Protein AF-A0A7S4V4A2-F1 (afdb_monomer)

Organism: NCBI:txid311494

Radius of gyration: 30.39 Å; Cα contacts (8 Å, |Δi|>4): 585; chains: 1; bounding box: 79×51×85 Å

Mean predicted aligned error: 17.32 Å

Solvent-accessible surface area (backbone atoms only — not comparable to full-atom values): 29862 Å² total; per-residue (Å²): 117,85,65,83,86,66,65,50,53,48,79,73,55,50,73,47,44,65,58,52,43,47,53,16,46,79,67,68,36,62,69,52,34,44,49,50,53,36,24,69,49,48,49,89,77,64,51,71,66,58,55,24,49,53,52,48,47,51,53,49,52,37,50,52,40,59,72,66,68,47,80,86,41,47,62,47,33,30,52,42,53,49,50,53,46,37,37,39,39,19,64,40,53,64,54,66,46,76,42,84,44,59,92,75,24,33,32,33,42,35,28,34,32,64,61,54,66,77,87,52,83,47,71,65,49,51,54,43,39,76,69,45,19,20,25,40,36,35,38,59,28,64,37,37,62,69,34,29,56,42,34,46,42,49,46,32,50,54,49,50,70,52,55,42,91,89,32,37,31,32,38,37,30,25,48,70,49,10,42,58,44,45,46,50,53,51,52,33,32,66,68,49,30,85,53,31,50,82,49,76,58,47,61,78,28,58,45,37,51,44,68,46,60,45,80,44,82,80,75,41,59,73,70,54,42,49,47,53,52,47,50,55,56,68,73,62,54,89,69,72,55,53,70,67,55,49,52,51,50,54,50,52,52,43,62,56,60,70,32,67,75,50,44,53,56,50,51,54,45,54,74,77,23,64,80,84,34,64,68,30,52,55,53,50,54,50,57,50,42,69,64,44,20,70,53,32,44,76,76,73,32,49,60,44,76,68,18,51,54,49,51,52,62,32,43,52,86,43,64,83,38,69,71,50,41,54,49,51,52,52,46,32,56,75,69,57,57,73,77,52,60,71,76,60,50,59,56,51,54,60,51,48,57,58,53,55,67,58,57,70,75,74,72,87,80,89,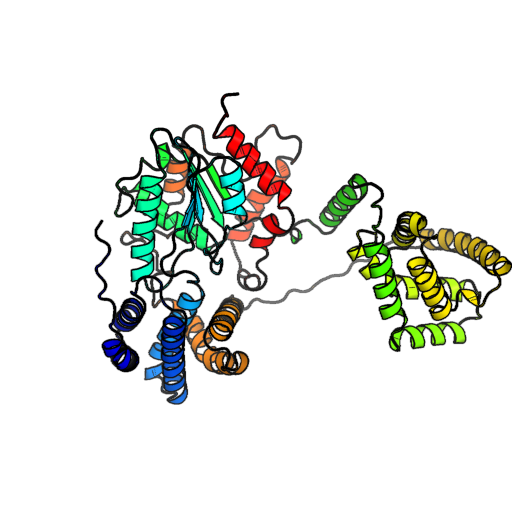88,88,83,90,87,86,89,83,90,89,81,78,58,64,67,23,57,55,50,39,50,50,55,38,44,41,53,42,36,58,71,53,39,67,87,56,60,53,71,62,52,49,60,68,43,44,62,41,54,50,48,21,59,73,70,50,54,68,66,80,59,62,81,82,63,33,38,46,106,84,70,41,50,70,78,50,55,67,65,59,51,51,53,50,53,72,64,19,77,76,67,49,62,62,74,65,93,79,63,101,80,52,90,87,61,61,70,68,60,57,56,47,48,55,50,49,55,57,58,53,72,73,59,83,67,74,82,32,81,47,66,83,68,47,42,42,62,39,43,59,74,77,40,37,67,58,52,52,47,54,51,48,52,50,47,47,70,71,49,70,74,82,128

pLDDT: mean 72.28, std 22.96, range [26.34, 97.94]

Sequence (529 aa):
GECPAIPSMSAEDFSGFGGRLREALDSQRYGDLEQAVAEALWVKNVPQERLRDVVRELVGLLREVVAKGRDEDFLSGCALAHALFRFSLSPSLDRVVTRPSRTGAHVALILEAAAAHAEEPTPRSKFYAARGLTTVTTCRCIFPDAFRKYQEVQLAGELQEAFVEGARLVVHICGRHGHAMWCHVAGLWERRQKPFQRLPPLRACLAAVVWECGPPEEALPPREAAALQEERRAAAGPRELTLDEALRMQRELYAQFSRDEFMDRLEDLEETHKMGSAKFIAARNKLFLEVQAPILVRYGFEGSHRGVVQMLGAAARWNGHADYKRNVERLNCLLGINAEGSSEHDRRVGDARKDLVSAQKQQAQPSAENGDAIQYEGDTAGMASCMDACLRSLLARHMPEASPGKMLLELKAYVLGASVRGAFWLGDDYALRTDSGRPLWGDPADWAAADAAVQPRVPRLFLHSGEDEVVPRRAVEAHARLAEEQQSSSGDVLRQEVQAQHLRLWQASRLVCEQAVAALLKRAFPLKE

Structure (mmCIF, N/CA/C/O backbone):
data_AF-A0A7S4V4A2-F1
#
_entry.id   AF-A0A7S4V4A2-F1
#
loop_
_atom_site.group_PDB
_atom_site.id
_atom_site.type_symbol
_atom_site.label_atom_id
_atom_site.label_alt_id
_atom_site.label_comp_id
_atom_site.label_asym_id
_atom_site.label_entity_id
_atom_site.label_seq_id
_atom_site.pdbx_PDB_ins_code
_atom_site.Cartn_x
_atom_site.Cartn_y
_atom_site.Cartn_z
_atom_site.occupancy
_atom_site.B_iso_or_equiv
_atom_site.auth_seq_id
_atom_site.auth_comp_id
_atom_site.auth_asym_id
_atom_site.auth_atom_id
_atom_site.pdbx_PDB_model_num
ATOM 1 N N . GLY A 1 1 ? -24.758 -1.571 -15.010 1.00 52.16 1 GLY A N 1
ATOM 2 C CA . GLY A 1 1 ? -24.430 -1.273 -16.417 1.00 52.16 1 GLY A CA 1
ATOM 3 C C . GLY A 1 1 ? -23.722 -2.485 -16.951 1.00 52.16 1 GLY A C 1
ATOM 4 O O . GLY A 1 1 ? -23.093 -3.160 -16.148 1.00 52.16 1 GLY A O 1
ATOM 5 N N . GLU A 1 2 ? -23.868 -2.803 -18.230 1.00 65.38 2 GLU A N 1
ATOM 6 C CA . GLU A 1 2 ? -23.073 -3.887 -18.808 1.00 65.38 2 GLU A CA 1
ATOM 7 C C . GLU A 1 2 ? -21.601 -3.481 -18.717 1.00 65.38 2 GLU A C 1
ATOM 9 O O . GLU A 1 2 ? -21.232 -2.373 -19.113 1.00 65.38 2 GLU A O 1
ATOM 14 N N . CYS A 1 3 ? -20.794 -4.329 -18.080 1.00 70.12 3 CYS A N 1
ATOM 15 C CA . CYS A 1 3 ? -19.348 -4.193 -18.137 1.00 70.12 3 CYS A CA 1
ATOM 16 C C . CYS A 1 3 ? -18.948 -4.214 -19.618 1.00 70.12 3 CYS A C 1
ATOM 18 O O . CYS A 1 3 ? -19.529 -5.018 -20.353 1.00 70.12 3 CYS A O 1
ATOM 20 N N . PRO A 1 4 ? -18.001 -3.372 -20.078 1.00 72.31 4 PRO A N 1
ATOM 21 C CA . PRO A 1 4 ? -17.452 -3.537 -21.417 1.00 72.31 4 PRO A CA 1
ATOM 22 C C . PRO A 1 4 ? -17.066 -5.007 -21.605 1.00 72.31 4 PRO A C 1
ATOM 24 O O . PRO A 1 4 ? -16.320 -5.570 -20.800 1.00 72.31 4 PRO A O 1
ATOM 27 N N . ALA A 1 5 ? -17.669 -5.645 -22.607 1.00 79.94 5 ALA A N 1
ATOM 28 C CA . ALA A 1 5 ? -17.404 -7.033 -22.933 1.00 79.94 5 ALA A CA 1
ATOM 29 C C . ALA A 1 5 ? -16.028 -7.087 -23.591 1.00 79.94 5 ALA A C 1
ATOM 31 O O . ALA A 1 5 ? -15.895 -6.879 -24.794 1.00 79.94 5 ALA A O 1
ATOM 32 N N . ILE A 1 6 ? -14.996 -7.293 -22.782 1.00 83.88 6 ILE A N 1
ATOM 33 C CA . ILE A 1 6 ? -13.650 -7.505 -23.295 1.00 83.88 6 ILE A CA 1
ATOM 34 C C . ILE A 1 6 ? -13.536 -8.992 -23.615 1.00 83.88 6 ILE A C 1
ATOM 36 O O . ILE A 1 6 ? -13.817 -9.826 -22.748 1.00 83.88 6 ILE A O 1
ATOM 40 N N . PRO A 1 7 ? -13.207 -9.359 -24.862 1.00 87.62 7 PRO A N 1
ATOM 41 C CA . PRO A 1 7 ? -13.003 -10.752 -25.199 1.00 87.62 7 PRO A CA 1
ATOM 42 C C . PRO A 1 7 ? -11.781 -11.263 -24.431 1.00 87.62 7 PRO A C 1
ATOM 44 O O . PRO A 1 7 ? -10.686 -10.713 -24.525 1.00 87.62 7 PRO A O 1
ATOM 47 N N . SER A 1 8 ? -11.974 -12.321 -23.647 1.00 87.69 8 SER A N 1
ATOM 48 C CA . SER A 1 8 ? -10.863 -13.060 -23.051 1.00 87.69 8 SER A CA 1
ATOM 49 C C . SER A 1 8 ? -10.018 -13.665 -24.167 1.00 87.69 8 SER A C 1
ATOM 51 O O . SER A 1 8 ? -10.551 -14.449 -24.952 1.00 87.69 8 SER A O 1
ATOM 53 N N . MET A 1 9 ? -8.707 -13.409 -24.197 1.00 90.94 9 MET A N 1
ATOM 54 C CA . MET A 1 9 ? -7.825 -14.153 -25.104 1.00 90.94 9 MET A CA 1
ATOM 55 C C . MET A 1 9 ? -7.798 -15.631 -24.704 1.00 90.94 9 MET A C 1
ATOM 57 O O . MET A 1 9 ? -7.562 -15.959 -23.528 1.00 90.94 9 MET A O 1
ATOM 61 N N . SER A 1 10 ? -8.028 -16.518 -25.674 1.00 90.69 10 SER A N 1
ATOM 62 C CA . SER A 1 10 ? -7.828 -17.955 -25.489 1.00 90.69 10 SER A CA 1
ATOM 63 C C . SER A 1 10 ? -6.338 -18.272 -25.288 1.00 90.69 10 SER A C 1
ATOM 65 O O . SER A 1 10 ? -5.473 -17.416 -25.479 1.00 90.69 10 SER A O 1
ATOM 67 N N . ALA A 1 11 ? -6.015 -19.500 -24.872 1.00 86.25 11 ALA A N 1
ATOM 68 C CA . ALA A 1 11 ? -4.617 -19.931 -24.778 1.00 86.25 11 ALA A CA 1
ATOM 69 C C . ALA A 1 11 ? -3.918 -19.909 -26.153 1.00 86.25 11 ALA A C 1
ATOM 71 O O . ALA A 1 11 ? -2.744 -19.556 -26.235 1.00 86.25 11 ALA A O 1
ATOM 72 N N . GLU A 1 12 ? -4.653 -20.228 -27.224 1.00 88.31 12 GLU A N 1
ATOM 73 C CA . GLU A 1 12 ? -4.162 -20.153 -28.604 1.00 88.31 12 GLU A CA 1
ATOM 74 C C . GLU A 1 12 ? -3.909 -18.699 -29.020 1.00 88.31 12 GLU A C 1
ATOM 76 O O . GLU A 1 12 ? -2.820 -18.389 -29.503 1.00 88.31 12 GLU A O 1
ATOM 81 N N . ASP A 1 13 ? -4.841 -17.783 -28.734 1.00 89.38 13 ASP A N 1
ATOM 82 C CA . ASP A 1 13 ? -4.674 -16.356 -29.052 1.00 89.38 13 ASP A CA 1
ATOM 83 C C . ASP A 1 13 ? -3.512 -15.727 -28.276 1.00 89.38 13 ASP A C 1
ATOM 85 O O . ASP A 1 13 ? -2.825 -14.839 -28.786 1.00 89.38 13 ASP A O 1
ATOM 89 N N . PHE A 1 14 ? -3.262 -16.187 -27.043 1.00 90.56 14 PHE A N 1
ATOM 90 C CA . PHE A 1 14 ? -2.156 -15.696 -26.219 1.00 90.56 14 PHE A CA 1
ATOM 91 C C . PHE A 1 14 ? -0.787 -15.950 -26.867 1.00 90.56 14 PHE A C 1
ATOM 93 O O . PHE A 1 14 ? 0.124 -15.148 -26.681 1.00 90.56 14 PHE A O 1
ATOM 100 N N . SER A 1 15 ? -0.643 -16.977 -27.714 1.00 89.56 15 SER A N 1
ATOM 101 C CA . SER A 1 15 ? 0.589 -17.185 -28.494 1.00 89.56 15 SER A CA 1
ATOM 102 C C . SER A 1 15 ? 0.901 -16.020 -29.450 1.00 89.56 15 SER A C 1
ATOM 104 O O . SER A 1 15 ? 2.067 -15.741 -29.725 1.00 89.56 15 SER A O 1
ATOM 106 N N . GLY A 1 16 ? -0.125 -15.290 -29.903 1.00 93.50 16 GLY A N 1
ATOM 107 C CA . GLY A 1 16 ? -0.002 -14.087 -30.731 1.00 93.50 16 GLY A CA 1
ATOM 108 C C . GLY A 1 16 ? 0.135 -12.784 -29.935 1.00 93.50 16 GLY A C 1
ATOM 109 O O . GLY A 1 16 ? 0.273 -11.718 -30.540 1.00 93.50 16 GLY A O 1
ATOM 110 N N . PHE A 1 17 ? 0.109 -12.832 -28.597 1.00 95.50 17 PHE A N 1
ATOM 111 C CA . PHE A 1 17 ? 0.123 -11.643 -27.735 1.00 95.50 17 PHE A CA 1
ATOM 112 C C . PHE A 1 17 ? 1.344 -10.748 -27.991 1.00 95.50 17 PHE A C 1
ATOM 114 O O . PHE A 1 17 ? 1.186 -9.555 -28.255 1.00 95.50 17 PHE A O 1
ATOM 121 N N . GLY A 1 18 ? 2.550 -11.324 -28.010 1.00 95.19 18 GLY A N 1
ATOM 122 C CA . GLY A 1 18 ? 3.780 -10.575 -28.286 1.00 95.19 18 GLY A CA 1
ATOM 123 C C . GLY A 1 18 ? 3.793 -9.922 -29.676 1.00 95.19 18 GLY A C 1
ATOM 124 O O . GLY A 1 18 ? 4.317 -8.821 -29.834 1.00 95.19 18 GLY A O 1
ATOM 125 N N . GLY A 1 19 ? 3.166 -10.553 -30.678 1.00 96.44 19 GLY A N 1
ATOM 126 C CA . GLY A 1 19 ? 3.005 -9.984 -32.021 1.00 96.44 19 GLY A CA 1
ATOM 127 C C . GLY A 1 19 ? 2.101 -8.750 -32.030 1.00 96.44 19 GLY A C 1
ATOM 128 O O . GLY A 1 19 ? 2.465 -7.730 -32.610 1.00 96.44 19 GLY A O 1
ATOM 129 N N . ARG A 1 20 ? 0.973 -8.803 -31.311 1.00 96.12 20 ARG A N 1
ATOM 130 C CA . ARG A 1 20 ? 0.049 -7.663 -31.174 1.00 96.12 20 ARG A CA 1
ATOM 131 C C . ARG A 1 20 ? 0.677 -6.486 -30.439 1.00 96.12 20 ARG A C 1
ATOM 133 O O . ARG A 1 20 ? 0.488 -5.342 -30.843 1.00 96.12 20 ARG A O 1
ATOM 140 N N . LEU A 1 21 ? 1.446 -6.757 -29.383 1.00 95.56 21 LEU A N 1
ATOM 141 C CA . LEU A 1 21 ? 2.183 -5.710 -28.679 1.00 95.56 21 LEU A CA 1
ATOM 142 C C . LEU A 1 21 ? 3.208 -5.029 -29.600 1.00 95.56 21 LEU A C 1
ATOM 144 O O . LEU A 1 21 ? 3.284 -3.804 -29.601 1.00 95.56 21 LEU A O 1
ATOM 148 N N . ARG A 1 22 ? 3.959 -5.792 -30.413 1.00 95.94 22 ARG A N 1
ATOM 149 C CA . ARG A 1 22 ? 4.885 -5.222 -31.414 1.00 95.94 22 ARG A CA 1
ATOM 150 C C . ARG A 1 22 ? 4.153 -4.367 -32.432 1.00 95.94 22 ARG A C 1
ATOM 152 O O . ARG A 1 22 ? 4.556 -3.235 -32.643 1.00 95.94 22 ARG A O 1
ATOM 159 N N . GLU A 1 23 ? 3.059 -4.868 -33.001 1.00 96.00 23 GLU A N 1
ATOM 160 C CA . GLU A 1 23 ? 2.269 -4.117 -33.980 1.00 96.00 23 GLU A CA 1
ATOM 161 C C . GLU A 1 23 ? 1.771 -2.782 -33.403 1.00 96.00 23 GLU A C 1
ATOM 163 O O . GLU A 1 23 ? 1.861 -1.745 -34.067 1.00 96.00 23 GLU A O 1
ATOM 168 N N . ALA A 1 24 ? 1.292 -2.791 -32.153 1.00 93.62 24 ALA A N 1
ATOM 169 C CA . ALA A 1 24 ? 0.860 -1.585 -31.453 1.00 93.62 24 ALA A CA 1
ATOM 170 C C . ALA A 1 24 ? 2.014 -0.586 -31.254 1.00 93.62 24 ALA A C 1
ATOM 172 O O . ALA A 1 24 ? 1.819 0.613 -31.451 1.00 93.62 24 ALA A O 1
ATOM 173 N N . LEU A 1 25 ? 3.214 -1.063 -30.908 1.00 92.31 25 LEU A N 1
ATOM 174 C CA . LEU A 1 25 ? 4.405 -0.224 -30.730 1.00 92.31 25 LEU A CA 1
ATOM 175 C C . LEU A 1 25 ? 4.937 0.324 -32.058 1.00 92.31 25 LEU A C 1
ATOM 177 O O . LEU A 1 25 ? 5.199 1.520 -32.153 1.00 92.31 25 LEU A O 1
ATOM 181 N N . ASP A 1 26 ? 5.050 -0.522 -33.082 1.00 92.25 26 ASP A N 1
ATOM 182 C CA . ASP A 1 26 ? 5.532 -0.149 -34.416 1.00 92.25 26 ASP A CA 1
ATOM 183 C C . ASP A 1 26 ? 4.584 0.865 -35.079 1.00 92.25 26 ASP A C 1
ATOM 185 O O . ASP A 1 26 ? 5.023 1.781 -35.772 1.00 92.25 26 ASP A O 1
ATOM 189 N N . SER A 1 27 ? 3.278 0.747 -34.811 1.00 92.75 27 SER A N 1
ATOM 190 C CA . SER A 1 27 ? 2.255 1.694 -35.277 1.00 92.75 27 SER A CA 1
ATOM 191 C C . SER A 1 27 ? 2.052 2.898 -34.345 1.00 92.75 27 SER A C 1
ATOM 193 O O . SER A 1 27 ? 1.197 3.735 -34.632 1.00 92.75 27 SER A O 1
ATOM 195 N N . GLN A 1 28 ? 2.751 2.963 -33.204 1.00 90.12 28 GLN A N 1
ATOM 196 C CA . GLN A 1 28 ? 2.553 3.958 -32.135 1.00 90.12 28 GLN A CA 1
ATOM 197 C C . GLN A 1 28 ? 1.093 4.088 -31.642 1.00 90.12 28 GLN A C 1
ATOM 199 O O . GLN A 1 28 ? 0.652 5.148 -31.191 1.00 90.12 28 GLN A O 1
ATOM 204 N N . ARG A 1 29 ? 0.322 2.996 -31.697 1.00 90.88 29 ARG A N 1
ATOM 205 C CA . ARG A 1 29 ? -1.065 2.909 -31.216 1.00 90.88 29 ARG A CA 1
ATOM 206 C C . ARG A 1 29 ? -1.090 2.392 -29.777 1.00 90.88 29 ARG A C 1
ATOM 208 O O . ARG A 1 29 ? -1.467 1.256 -29.517 1.00 90.88 29 ARG A O 1
ATOM 215 N N . TYR A 1 30 ? -0.691 3.221 -28.813 1.00 89.56 30 TYR A N 1
ATOM 216 C CA . TYR A 1 30 ? -0.556 2.787 -27.409 1.00 89.56 30 TYR A CA 1
ATOM 217 C C . TYR A 1 30 ? -1.876 2.345 -26.749 1.00 89.56 30 TYR A C 1
ATOM 219 O O . TYR A 1 30 ? -1.851 1.529 -25.831 1.00 89.56 30 TYR A O 1
ATOM 227 N N . GLY A 1 31 ? -3.026 2.812 -27.248 1.00 87.38 31 GLY A N 1
ATOM 228 C CA . GLY A 1 31 ? -4.333 2.283 -26.839 1.00 87.38 31 GLY A CA 1
ATOM 229 C C . GLY A 1 31 ? -4.510 0.801 -27.192 1.00 87.38 31 GLY A C 1
ATOM 230 O O . GLY A 1 31 ? -5.073 0.048 -26.402 1.00 87.38 31 GLY A O 1
ATOM 231 N N . ASP A 1 32 ? -3.948 0.352 -28.319 1.00 92.00 32 ASP A N 1
ATOM 232 C CA . ASP A 1 32 ? -3.993 -1.055 -28.736 1.00 92.00 32 ASP A CA 1
ATOM 233 C C . ASP A 1 32 ? -3.062 -1.924 -27.878 1.00 92.00 32 ASP A C 1
ATOM 235 O O . ASP A 1 32 ? -3.372 -3.087 -27.622 1.00 92.00 32 ASP A O 1
ATOM 239 N N . LEU A 1 33 ? -1.957 -1.356 -27.375 1.00 92.81 33 LEU A N 1
ATOM 240 C CA . LEU A 1 33 ? -1.091 -2.011 -26.389 1.00 92.81 33 LEU A CA 1
ATOM 241 C C . LEU A 1 33 ? -1.857 -2.269 -25.089 1.00 92.81 33 LEU A C 1
ATOM 243 O O . LEU A 1 33 ? -1.848 -3.388 -24.578 1.00 92.81 33 LEU A O 1
ATOM 247 N N . GLU A 1 34 ? -2.539 -1.252 -24.562 1.00 92.00 34 GLU A N 1
ATOM 248 C CA . GLU A 1 34 ? -3.347 -1.385 -23.348 1.00 92.00 34 GLU A CA 1
ATOM 249 C C . GLU A 1 34 ? -4.497 -2.377 -23.534 1.00 92.00 34 GLU A C 1
ATOM 251 O O . GLU A 1 34 ? -4.707 -3.241 -22.680 1.00 92.00 34 GLU A O 1
ATOM 256 N N . GLN A 1 35 ? -5.196 -2.301 -24.668 1.00 91.75 35 GLN A N 1
ATOM 257 C CA . GLN A 1 35 ? -6.269 -3.226 -25.018 1.00 91.75 35 GLN A CA 1
ATOM 258 C C . GLN A 1 35 ? -5.758 -4.668 -25.119 1.00 91.75 35 GLN A C 1
ATOM 260 O O . GLN A 1 35 ? -6.376 -5.572 -24.559 1.00 91.75 35 GLN A O 1
ATOM 265 N N . ALA A 1 36 ? -4.609 -4.896 -25.764 1.00 93.75 36 ALA A N 1
ATOM 266 C CA . ALA A 1 36 ? -4.000 -6.220 -25.840 1.00 93.75 36 ALA A CA 1
ATOM 267 C C . ALA A 1 36 ? -3.653 -6.758 -24.445 1.00 93.75 36 ALA A C 1
ATOM 269 O O . ALA A 1 36 ? -3.929 -7.921 -24.161 1.00 93.75 36 ALA A O 1
ATOM 270 N N . VAL A 1 37 ? -3.099 -5.926 -23.552 1.00 93.56 37 VAL A N 1
ATOM 271 C CA . VAL A 1 37 ? -2.834 -6.327 -22.159 1.00 93.56 37 VAL A CA 1
ATOM 272 C C . VAL A 1 37 ? -4.138 -6.627 -21.414 1.00 93.56 37 VAL A C 1
ATOM 274 O O . VAL A 1 37 ? -4.208 -7.613 -20.683 1.00 93.56 37 VAL A O 1
ATOM 277 N N . ALA A 1 38 ? -5.186 -5.823 -21.608 1.00 92.75 38 ALA A N 1
ATOM 278 C CA . ALA A 1 38 ? -6.492 -6.061 -21.001 1.00 92.75 38 ALA A CA 1
ATOM 279 C C . ALA A 1 38 ? -7.070 -7.412 -21.431 1.00 92.75 38 ALA A C 1
ATOM 281 O O . ALA A 1 38 ? -7.367 -8.233 -20.572 1.00 92.75 38 ALA A O 1
ATOM 282 N N . GLU A 1 39 ? -7.158 -7.684 -22.732 1.00 92.94 39 GLU A N 1
ATOM 283 C CA . GLU A 1 39 ? -7.665 -8.952 -23.279 1.00 92.94 39 GLU A CA 1
ATOM 284 C C . GLU A 1 39 ? -6.802 -10.152 -22.863 1.00 92.94 39 GLU A C 1
ATOM 286 O O . GLU A 1 39 ? -7.315 -11.233 -22.547 1.00 92.94 39 GLU A O 1
ATOM 291 N N . ALA A 1 40 ? -5.482 -9.952 -22.793 1.00 92.50 40 ALA A N 1
ATOM 292 C CA . ALA A 1 40 ? -4.541 -10.941 -22.295 1.00 92.50 40 ALA A CA 1
ATOM 293 C C . ALA A 1 40 ? -4.769 -11.257 -20.817 1.00 92.50 40 ALA A C 1
ATOM 295 O O . ALA A 1 40 ? -4.491 -12.374 -20.404 1.00 92.50 40 ALA A O 1
ATOM 296 N N . LEU A 1 41 ? -5.305 -10.339 -20.021 1.00 90.94 41 LEU A N 1
ATOM 297 C CA . LEU A 1 41 ? -5.561 -10.558 -18.600 1.00 90.94 41 LEU A CA 1
ATOM 298 C C . LEU A 1 41 ? -7.027 -10.854 -18.291 1.00 90.94 41 LEU A C 1
ATOM 300 O O . LEU A 1 41 ? -7.309 -11.286 -17.179 1.00 90.94 41 LEU A O 1
ATOM 304 N N . TRP A 1 42 ? -7.946 -10.659 -19.241 1.00 89.69 42 TRP A N 1
ATOM 305 C CA . TRP A 1 42 ? -9.397 -10.737 -19.046 1.00 89.69 42 TRP A CA 1
ATOM 306 C C . TRP A 1 42 ? -9.929 -12.168 -18.900 1.00 89.69 42 TRP A C 1
ATOM 308 O O . TRP A 1 42 ? -10.799 -12.622 -19.636 1.00 89.69 42 TRP A O 1
ATOM 318 N N . VAL A 1 43 ? -9.408 -12.897 -17.922 1.00 83.38 43 VAL A N 1
ATOM 319 C CA . VAL A 1 43 ? -9.866 -14.224 -17.520 1.00 83.38 43 VAL A CA 1
ATOM 320 C C . VAL A 1 43 ? -10.341 -14.172 -16.074 1.00 83.38 43 VAL A C 1
ATOM 322 O O . VAL A 1 43 ? -9.784 -13.459 -15.240 1.00 83.38 43 VAL A O 1
ATOM 325 N N . LYS A 1 44 ? -11.366 -14.963 -15.749 1.00 75.75 44 LYS A N 1
ATOM 326 C CA . LYS A 1 44 ? -11.824 -15.109 -14.365 1.00 75.75 44 LYS A CA 1
ATOM 327 C C . LYS A 1 44 ? -10.682 -15.681 -13.518 1.00 75.75 44 LYS A C 1
ATOM 329 O O . LYS A 1 44 ? -10.220 -16.779 -13.812 1.00 75.75 44 LYS A O 1
ATOM 334 N N . ASN A 1 45 ? -10.287 -14.969 -12.460 1.00 76.75 45 ASN A N 1
ATOM 335 C CA . ASN A 1 45 ? -9.138 -15.303 -11.610 1.00 76.75 45 ASN A CA 1
ATOM 336 C C . ASN A 1 45 ? -7.838 -15.433 -12.417 1.00 76.75 45 ASN A C 1
ATOM 338 O O . ASN A 1 45 ? -7.374 -16.546 -12.665 1.00 76.75 45 ASN A O 1
ATOM 342 N N . VAL A 1 46 ? -7.253 -14.301 -12.818 1.00 82.12 46 VAL A N 1
ATOM 343 C CA . VAL A 1 46 ? -6.013 -14.264 -13.609 1.00 82.12 46 VAL A CA 1
ATOM 344 C C . VAL A 1 46 ? -4.934 -15.169 -13.000 1.00 82.12 46 VAL A C 1
ATOM 346 O O . VAL A 1 46 ? -4.444 -14.874 -11.906 1.00 82.12 46 VAL A O 1
ATOM 349 N N . PRO A 1 47 ? -4.546 -16.269 -13.680 1.00 86.25 47 PRO A N 1
ATOM 350 C CA . PRO A 1 47 ? -3.510 -17.152 -13.171 1.00 86.25 47 PRO A CA 1
ATOM 351 C C . PRO A 1 47 ? -2.196 -16.391 -13.001 1.00 86.25 47 PRO A C 1
ATOM 353 O O . PRO A 1 47 ? -1.819 -15.585 -13.855 1.00 86.25 47 PRO A O 1
ATOM 356 N N . GLN A 1 48 ? -1.459 -16.682 -11.928 1.00 85.06 48 GLN A N 1
ATOM 357 C CA . GLN A 1 48 ? -0.155 -16.055 -11.674 1.00 85.06 48 GLN A CA 1
ATOM 358 C C . GLN A 1 48 ? 0.845 -16.295 -12.814 1.00 85.06 48 GLN A C 1
ATOM 360 O O . GLN A 1 48 ? 1.665 -15.427 -13.102 1.00 85.06 48 GLN A O 1
ATOM 365 N N . GLU A 1 49 ? 0.751 -17.441 -13.490 1.00 89.19 49 GLU A N 1
ATOM 366 C CA . GLU A 1 49 ? 1.547 -17.759 -14.681 1.00 89.19 49 GLU A CA 1
ATOM 367 C C . GLU A 1 49 ? 1.240 -16.802 -15.833 1.00 89.19 49 GLU A C 1
ATOM 369 O O . GLU A 1 49 ? 2.151 -16.231 -16.417 1.00 89.19 49 GLU A O 1
ATOM 374 N N . ARG A 1 50 ? -0.041 -16.510 -16.068 1.00 90.19 50 ARG A N 1
ATOM 375 C CA . ARG A 1 50 ? -0.470 -15.590 -17.123 1.00 90.19 50 ARG A CA 1
ATOM 376 C C . ARG A 1 50 ? -0.044 -14.148 -16.842 1.00 90.19 50 ARG A C 1
ATOM 378 O O . ARG A 1 50 ? 0.412 -13.460 -17.749 1.00 90.19 50 ARG A O 1
ATOM 385 N N . LEU A 1 51 ? -0.115 -13.707 -15.581 1.00 89.38 51 LEU A N 1
ATOM 386 C CA . LEU A 1 51 ? 0.465 -12.425 -15.150 1.00 89.38 51 LEU A CA 1
ATOM 387 C C . LEU A 1 51 ? 1.974 -12.380 -15.414 1.00 89.38 51 LEU A C 1
ATOM 389 O O . LEU A 1 51 ? 2.482 -11.399 -15.953 1.00 89.38 51 LEU A O 1
ATOM 393 N N . ARG A 1 52 ? 2.687 -13.451 -15.046 1.00 89.44 52 ARG A N 1
ATOM 394 C CA . ARG A 1 52 ? 4.126 -13.592 -15.285 1.00 89.44 52 ARG A CA 1
ATOM 395 C C . ARG A 1 52 ? 4.459 -13.517 -16.770 1.00 89.44 52 ARG A C 1
ATOM 397 O O . ARG A 1 52 ? 5.413 -12.830 -17.120 1.00 89.44 52 ARG A O 1
ATOM 404 N N . ASP A 1 53 ? 3.688 -14.176 -17.622 1.00 92.88 53 ASP A N 1
ATOM 405 C CA . ASP A 1 53 ? 3.924 -14.183 -19.062 1.00 92.88 53 ASP A CA 1
ATOM 406 C C . ASP A 1 53 ? 3.683 -12.799 -19.675 1.00 92.88 53 ASP A C 1
ATOM 408 O O . ASP A 1 53 ? 4.525 -12.319 -20.429 1.00 92.88 53 ASP A O 1
ATOM 412 N N . VAL A 1 54 ? 2.620 -12.094 -19.270 1.00 93.19 54 VAL A N 1
ATOM 413 C CA . VAL A 1 54 ? 2.382 -10.702 -19.697 1.00 93.19 54 VAL A CA 1
ATOM 414 C C . VAL A 1 54 ? 3.536 -9.785 -19.285 1.00 93.19 54 VAL A C 1
ATOM 416 O O . VAL A 1 54 ? 4.041 -9.021 -20.108 1.00 93.19 54 VAL A O 1
ATOM 419 N N . VAL A 1 55 ? 3.995 -9.876 -18.031 1.00 91.56 55 VAL A N 1
ATOM 420 C CA . VAL A 1 55 ? 5.140 -9.086 -17.548 1.00 91.56 55 VAL A CA 1
ATOM 421 C C . VAL A 1 55 ? 6.410 -9.439 -18.324 1.00 91.56 55 VAL A C 1
ATOM 423 O O . VAL A 1 55 ? 7.145 -8.535 -18.721 1.00 91.56 55 VAL A O 1
ATOM 426 N N . ARG A 1 56 ? 6.656 -10.730 -18.584 1.00 92.75 56 ARG A N 1
ATOM 427 C CA . ARG A 1 56 ? 7.820 -11.198 -19.347 1.00 92.75 56 ARG A CA 1
ATOM 428 C C . ARG A 1 56 ? 7.827 -10.633 -20.764 1.00 92.75 56 ARG A C 1
ATOM 430 O O . ARG A 1 56 ? 8.874 -10.159 -21.197 1.00 92.75 56 ARG A O 1
ATOM 437 N N . GLU A 1 57 ? 6.690 -10.646 -21.453 1.00 95.62 57 GLU A N 1
ATOM 438 C CA . GLU A 1 57 ? 6.566 -10.100 -22.809 1.00 95.62 57 GLU A CA 1
ATOM 439 C C . GLU A 1 57 ? 6.784 -8.582 -22.835 1.00 95.62 57 GLU A C 1
ATOM 441 O O . GLU A 1 57 ? 7.597 -8.093 -23.619 1.00 95.62 57 GLU A O 1
ATOM 446 N N . LEU A 1 58 ? 6.154 -7.828 -21.925 1.00 92.75 58 LEU A N 1
ATOM 447 C CA . LEU A 1 58 ? 6.355 -6.375 -21.822 1.00 92.75 58 LEU A CA 1
ATOM 448 C C . LEU A 1 58 ? 7.827 -6.016 -21.550 1.00 92.75 58 LEU A C 1
ATOM 450 O O . LEU A 1 58 ? 8.379 -5.109 -22.175 1.00 92.75 58 LEU A O 1
ATOM 454 N N . VAL A 1 59 ? 8.484 -6.750 -20.649 1.00 90.00 59 VAL A N 1
ATOM 455 C CA . VAL A 1 59 ? 9.916 -6.590 -20.347 1.00 90.00 59 VAL A CA 1
ATOM 456 C C . VAL A 1 59 ? 10.793 -6.987 -21.538 1.00 90.00 59 VAL A C 1
ATOM 458 O O . VAL A 1 59 ? 11.791 -6.319 -21.813 1.00 90.00 59 VAL A O 1
ATOM 461 N N . GLY A 1 60 ? 10.443 -8.065 -22.242 1.00 92.44 60 GLY A N 1
ATOM 462 C CA . GLY A 1 60 ? 11.141 -8.531 -23.439 1.00 92.44 60 GLY A CA 1
ATOM 463 C C . GLY A 1 60 ? 11.140 -7.471 -24.536 1.00 92.44 60 GLY A C 1
ATOM 464 O O . GLY A 1 60 ? 12.204 -7.084 -25.016 1.00 92.44 60 GLY A O 1
ATOM 465 N N . LEU A 1 61 ? 9.969 -6.917 -24.847 1.00 93.38 61 LEU A N 1
ATOM 466 C CA . LEU A 1 61 ? 9.823 -5.845 -25.835 1.00 93.38 61 LEU A CA 1
ATOM 467 C C . LEU A 1 61 ? 10.563 -4.576 -25.434 1.00 93.38 61 LEU A C 1
ATOM 469 O O . LEU A 1 61 ? 11.181 -3.926 -26.273 1.00 93.38 61 LEU A O 1
ATOM 473 N N . LEU A 1 62 ? 10.552 -4.241 -24.145 1.00 88.56 62 LEU A N 1
ATOM 474 C CA . LEU A 1 62 ? 11.273 -3.075 -23.655 1.00 88.56 62 LEU A CA 1
ATOM 475 C C . LEU A 1 62 ? 12.781 -3.238 -23.848 1.00 88.56 62 LEU A C 1
ATOM 477 O O . LEU A 1 62 ? 13.438 -2.309 -24.304 1.00 88.56 62 LEU A O 1
ATOM 481 N N . ARG A 1 63 ? 13.326 -4.435 -23.602 1.00 88.12 63 ARG A N 1
ATOM 482 C CA 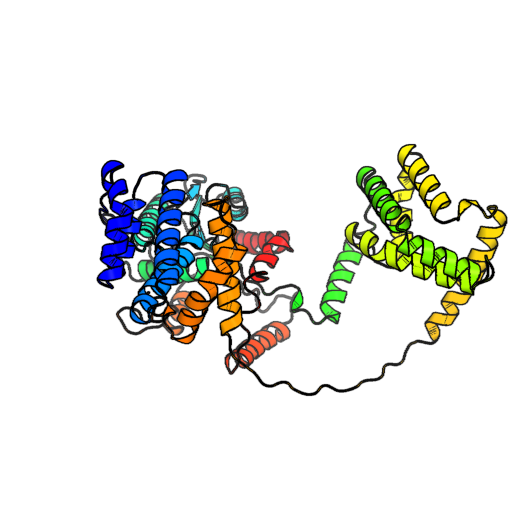. ARG A 1 63 ? 14.731 -4.747 -23.906 1.00 88.12 63 ARG A CA 1
ATOM 483 C C . ARG A 1 63 ? 15.041 -4.668 -25.395 1.00 88.12 63 ARG A C 1
ATOM 485 O O . ARG A 1 63 ? 16.099 -4.162 -25.751 1.00 88.12 63 ARG A O 1
ATOM 492 N N . GLU A 1 64 ? 14.146 -5.149 -26.254 1.00 91.94 64 GLU A N 1
ATOM 493 C CA . GLU A 1 64 ? 14.321 -5.045 -27.706 1.00 91.94 64 GLU A CA 1
ATOM 494 C C . GLU A 1 64 ? 14.371 -3.580 -28.162 1.00 91.94 64 GLU A C 1
ATOM 496 O O . GLU A 1 64 ? 15.273 -3.202 -28.908 1.00 91.94 64 GLU A O 1
ATOM 501 N N . VAL A 1 65 ? 13.452 -2.744 -27.669 1.00 88.94 65 VAL A N 1
ATOM 502 C CA . VAL A 1 65 ? 13.440 -1.294 -27.921 1.00 88.94 65 VAL A CA 1
ATOM 503 C C . VAL A 1 65 ? 14.727 -0.638 -27.411 1.00 88.94 65 VAL A C 1
ATOM 505 O O . VAL A 1 65 ? 15.378 0.101 -28.149 1.00 88.94 65 VAL A O 1
ATOM 508 N N . VAL A 1 66 ? 15.147 -0.968 -26.184 1.00 82.31 66 VAL A N 1
ATOM 509 C CA . VAL A 1 66 ? 16.392 -0.467 -25.582 1.00 82.31 66 VAL A CA 1
ATOM 510 C C . VAL A 1 66 ? 17.609 -0.830 -26.434 1.00 82.31 66 VAL A C 1
ATOM 512 O O . VAL A 1 66 ? 18.464 0.023 -26.665 1.00 82.31 66 VAL A O 1
ATOM 515 N N . ALA A 1 67 ? 17.680 -2.072 -26.917 1.00 86.50 67 ALA A N 1
ATOM 516 C CA . ALA A 1 67 ? 18.804 -2.579 -27.697 1.00 86.50 67 ALA A CA 1
ATOM 517 C C . ALA A 1 67 ? 18.912 -1.943 -29.090 1.00 86.50 67 ALA A C 1
ATOM 519 O O . ALA A 1 67 ? 20.023 -1.794 -29.599 1.00 86.50 67 ALA A O 1
ATOM 520 N N . LYS A 1 68 ? 17.785 -1.553 -29.704 1.00 89.31 68 LYS A N 1
ATOM 521 C CA . LYS A 1 68 ? 17.787 -0.828 -30.985 1.00 89.31 68 LYS A CA 1
ATOM 522 C C . LYS A 1 68 ? 18.391 0.570 -30.843 1.00 89.31 68 LYS A C 1
ATOM 524 O O . LYS A 1 68 ? 19.064 1.024 -31.763 1.00 89.31 68 LYS A O 1
ATOM 529 N N . GLY A 1 69 ? 18.152 1.243 -29.714 1.00 82.62 69 GLY A N 1
ATOM 530 C CA . GLY A 1 69 ? 18.752 2.543 -29.395 1.00 82.62 69 GLY A CA 1
ATOM 531 C C . GLY A 1 69 ? 18.439 3.660 -30.400 1.00 82.62 69 GLY A C 1
ATOM 532 O O . GLY A 1 69 ? 19.196 4.625 -30.481 1.00 82.62 69 GLY A O 1
ATOM 533 N N . ARG A 1 70 ? 17.365 3.528 -31.191 1.00 87.06 70 ARG A N 1
ATOM 534 C CA . ARG A 1 70 ? 16.949 4.532 -32.178 1.00 87.06 70 ARG A CA 1
ATOM 535 C C . ARG A 1 70 ? 16.049 5.568 -31.512 1.00 87.06 70 ARG A C 1
ATOM 537 O O . ARG A 1 70 ? 15.167 5.208 -30.736 1.00 87.06 70 ARG A O 1
ATOM 544 N N . ASP A 1 71 ? 16.207 6.838 -31.876 1.00 81.50 71 ASP A N 1
ATOM 545 C CA . ASP A 1 71 ? 15.374 7.926 -31.339 1.00 81.50 71 ASP A CA 1
ATOM 546 C C . ASP A 1 71 ? 13.874 7.722 -31.620 1.00 81.50 71 ASP A C 1
ATOM 548 O O . ASP A 1 71 ? 13.033 8.073 -30.794 1.00 81.50 71 ASP A O 1
ATOM 552 N N . GLU A 1 72 ? 13.527 7.111 -32.757 1.00 82.81 72 GLU A N 1
ATOM 553 C CA . GLU A 1 72 ? 12.141 6.792 -33.132 1.00 82.81 72 GLU A CA 1
ATOM 554 C C . GLU A 1 72 ? 11.479 5.752 -32.211 1.00 82.81 72 GLU A C 1
ATOM 556 O O . GLU A 1 72 ? 10.263 5.786 -32.025 1.00 82.81 72 GLU A O 1
ATOM 561 N N . ASP A 1 73 ? 12.268 4.883 -31.568 1.00 85.06 73 ASP A N 1
ATOM 562 C CA . ASP A 1 73 ? 11.765 3.863 -30.642 1.00 85.06 73 ASP A CA 1
ATOM 563 C C . ASP A 1 73 ? 11.607 4.406 -29.204 1.00 85.06 73 ASP A C 1
ATOM 565 O O . ASP A 1 73 ? 11.073 3.726 -28.323 1.00 85.06 73 ASP A O 1
ATOM 569 N N . PHE A 1 74 ? 12.045 5.643 -28.939 1.00 81.75 74 PHE A N 1
ATOM 570 C CA . PHE A 1 74 ? 12.051 6.223 -27.595 1.00 81.75 74 PHE A CA 1
ATOM 571 C C . PHE A 1 74 ? 10.650 6.298 -26.970 1.00 81.75 74 PHE A C 1
ATOM 573 O O . PHE A 1 74 ? 10.473 5.952 -25.798 1.00 81.75 74 PHE A O 1
ATOM 580 N N . LEU A 1 75 ? 9.643 6.716 -27.745 1.00 80.06 75 LEU A N 1
ATOM 581 C CA . LEU A 1 75 ? 8.259 6.814 -27.266 1.00 80.06 75 LEU A CA 1
ATOM 582 C C . LEU A 1 75 ? 7.671 5.434 -26.945 1.00 80.06 75 LEU A C 1
ATOM 584 O O . LEU A 1 75 ? 7.024 5.275 -25.911 1.00 80.06 75 LEU A O 1
ATOM 588 N N . SER A 1 76 ? 7.978 4.427 -27.764 1.00 85.69 76 SER A N 1
ATOM 589 C CA . SER A 1 76 ? 7.610 3.028 -27.525 1.00 85.69 76 SER A CA 1
ATOM 590 C C . SER A 1 76 ? 8.235 2.491 -26.234 1.00 85.69 76 SER A C 1
ATOM 592 O O . SER A 1 76 ? 7.555 1.847 -25.432 1.00 85.69 76 SER A O 1
ATOM 594 N N . GLY A 1 77 ? 9.501 2.829 -25.970 1.00 82.56 77 GLY A N 1
ATOM 595 C CA . GLY A 1 77 ? 10.175 2.496 -24.712 1.00 82.56 77 GLY A CA 1
ATOM 596 C C . GLY A 1 77 ? 9.522 3.165 -23.498 1.00 82.56 77 GLY A C 1
ATOM 597 O O . GLY A 1 77 ? 9.310 2.517 -22.471 1.00 82.56 77 GLY A O 1
ATOM 598 N N . CYS A 1 78 ? 9.130 4.437 -23.627 1.00 78.75 78 CYS A N 1
ATOM 599 C CA . CYS A 1 78 ? 8.398 5.160 -22.583 1.00 78.75 78 CYS A CA 1
ATOM 600 C C . CYS A 1 78 ? 7.022 4.535 -22.308 1.00 78.75 78 CYS A C 1
ATOM 602 O O . CYS A 1 78 ? 6.666 4.340 -21.146 1.00 78.75 78 CYS A O 1
ATOM 604 N N . ALA A 1 79 ? 6.267 4.183 -23.353 1.00 82.25 79 ALA A N 1
ATOM 605 C CA . ALA A 1 79 ? 4.950 3.561 -23.226 1.00 82.25 79 ALA A CA 1
ATOM 606 C C . ALA A 1 79 ? 5.023 2.205 -22.504 1.00 82.25 79 ALA A C 1
ATOM 608 O O . ALA A 1 79 ? 4.242 1.953 -21.587 1.00 82.25 79 ALA A O 1
ATOM 609 N N . LEU A 1 80 ? 6.005 1.365 -22.848 1.00 86.25 80 LEU A N 1
ATOM 610 C CA . LEU A 1 80 ? 6.245 0.082 -22.178 1.00 86.25 80 LEU A CA 1
ATOM 611 C C . LEU A 1 80 ? 6.660 0.251 -20.712 1.00 86.25 80 LEU A C 1
ATOM 613 O O . LEU A 1 80 ? 6.124 -0.433 -19.838 1.00 86.25 80 LEU A O 1
ATOM 617 N N . ALA A 1 81 ? 7.583 1.175 -20.425 1.00 81.31 81 ALA A N 1
ATOM 618 C CA . ALA A 1 81 ? 8.002 1.468 -19.055 1.00 81.31 81 ALA A CA 1
ATOM 619 C C . ALA A 1 81 ? 6.826 1.981 -18.206 1.00 81.31 81 ALA A C 1
ATOM 621 O O . ALA A 1 81 ? 6.644 1.552 -17.064 1.00 81.31 81 ALA A O 1
ATOM 622 N N . HIS A 1 82 ? 5.989 2.846 -18.782 1.00 81.31 82 HIS A N 1
ATOM 623 C CA . HIS A 1 82 ? 4.792 3.368 -18.134 1.00 81.31 82 HIS A CA 1
ATOM 624 C C . HIS A 1 82 ? 3.748 2.274 -17.880 1.00 81.31 82 HIS A C 1
ATOM 626 O O . HIS A 1 82 ? 3.220 2.186 -16.771 1.00 81.31 82 HIS A O 1
ATOM 632 N N . ALA A 1 83 ? 3.498 1.398 -18.859 1.00 85.94 83 ALA A N 1
ATOM 633 C CA . ALA A 1 83 ? 2.606 0.252 -18.698 1.00 85.94 83 ALA A CA 1
ATOM 634 C C . ALA A 1 83 ? 3.077 -0.660 -17.555 1.00 85.94 83 ALA A C 1
ATOM 636 O O . ALA A 1 83 ? 2.297 -0.955 -16.652 1.00 85.94 83 ALA A O 1
ATOM 637 N N . LEU A 1 84 ? 4.364 -1.029 -17.524 1.00 84.38 84 LEU A N 1
ATOM 638 C CA . LEU A 1 84 ? 4.952 -1.840 -16.449 1.00 84.38 84 LEU A CA 1
ATOM 639 C C . LEU A 1 84 ? 4.842 -1.165 -15.077 1.00 84.38 84 LEU A C 1
ATOM 641 O O . LEU A 1 84 ? 4.504 -1.821 -14.088 1.00 84.38 84 LEU A O 1
ATOM 645 N N . PHE A 1 85 ? 5.082 0.145 -15.006 1.00 81.62 85 PHE A N 1
ATOM 646 C CA . PHE A 1 85 ? 4.930 0.897 -13.766 1.00 81.62 85 PHE A CA 1
ATOM 647 C C . PHE A 1 85 ? 3.476 0.907 -13.278 1.00 81.62 85 PHE A C 1
ATOM 649 O O . PHE A 1 85 ? 3.213 0.497 -12.147 1.00 81.62 85 PHE A O 1
ATOM 656 N N . ARG A 1 86 ? 2.504 1.293 -14.112 1.00 82.44 86 ARG A N 1
ATOM 657 C CA . ARG A 1 86 ? 1.085 1.298 -13.703 1.00 82.44 86 ARG A CA 1
ATOM 658 C C . ARG A 1 86 ? 0.580 -0.104 -13.365 1.00 82.44 86 ARG A C 1
ATOM 660 O O . ARG A 1 86 ? -0.223 -0.270 -12.444 1.00 82.44 86 ARG A O 1
ATOM 667 N N . PHE A 1 87 ? 1.083 -1.114 -14.069 1.00 84.06 87 PHE A N 1
ATOM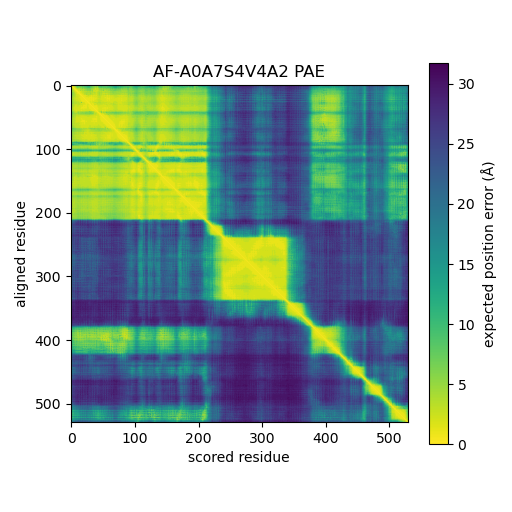 668 C CA . PHE A 1 87 ? 0.801 -2.511 -13.772 1.00 84.06 87 PHE A CA 1
ATOM 669 C C . PHE A 1 87 ? 1.319 -2.909 -12.384 1.00 84.06 87 PHE A C 1
ATOM 671 O O . PHE A 1 87 ? 0.586 -3.509 -11.602 1.00 84.06 87 PHE A O 1
ATOM 678 N N . SER A 1 88 ? 2.534 -2.485 -12.014 1.00 77.88 88 SER A N 1
ATOM 679 C CA . SER A 1 88 ? 3.097 -2.723 -10.674 1.00 77.88 88 SER A CA 1
ATOM 680 C C . SER A 1 88 ? 2.295 -2.083 -9.536 1.00 77.88 88 SER A C 1
ATOM 682 O O . SER A 1 88 ? 2.291 -2.598 -8.418 1.00 77.88 88 SER A O 1
ATOM 684 N N . LEU A 1 89 ? 1.571 -0.999 -9.825 1.00 76.94 89 LEU A N 1
ATOM 685 C CA . LEU A 1 89 ? 0.678 -0.326 -8.882 1.00 76.94 89 LEU A CA 1
ATOM 686 C C . LEU A 1 89 ? -0.727 -0.943 -8.815 1.00 76.94 89 LEU A C 1
ATOM 688 O O . LEU A 1 89 ? -1.542 -0.495 -8.010 1.00 76.94 89 LEU A O 1
ATOM 692 N N . SER A 1 90 ? -1.012 -1.963 -9.629 1.00 80.69 90 SER A N 1
ATOM 693 C CA . SER A 1 90 ? -2.313 -2.633 -9.721 1.00 80.69 90 SER A CA 1
ATOM 694 C C . SER A 1 90 ? -2.240 -4.038 -9.094 1.00 80.69 90 SER A C 1
ATOM 696 O O . SER A 1 90 ? -2.355 -5.038 -9.800 1.00 80.69 90 SER A O 1
ATOM 698 N N . PRO A 1 91 ? -2.038 -4.158 -7.761 1.00 66.88 91 PRO A N 1
ATOM 699 C CA . PRO A 1 91 ? -1.782 -5.439 -7.085 1.00 66.88 91 PRO A CA 1
ATOM 700 C C . PRO A 1 91 ? -2.956 -6.422 -7.158 1.00 66.88 91 PRO A C 1
ATOM 702 O O . PRO A 1 91 ? -2.781 -7.610 -6.891 1.00 66.88 91 PRO A O 1
ATOM 705 N N . SER A 1 92 ? -4.148 -5.914 -7.466 1.00 74.44 92 SER A N 1
ATOM 706 C CA . SER A 1 92 ? -5.376 -6.661 -7.692 1.00 74.44 92 SER A CA 1
ATOM 707 C C . SER A 1 92 ? -6.105 -6.010 -8.861 1.00 74.44 92 SER A C 1
ATOM 709 O O . SER A 1 92 ? -6.576 -4.880 -8.730 1.00 74.44 92 SER A O 1
ATOM 711 N N . LEU A 1 93 ? -6.159 -6.695 -10.001 1.00 74.88 93 LEU A N 1
ATOM 712 C CA . LEU A 1 93 ? -6.679 -6.117 -11.240 1.00 74.88 93 LEU A CA 1
ATOM 713 C C . LEU A 1 93 ? -8.192 -5.864 -11.174 1.00 74.88 93 LEU A C 1
ATOM 715 O O . LEU A 1 93 ? -8.670 -4.867 -11.695 1.00 74.88 93 LEU A O 1
ATOM 719 N N . ASP A 1 94 ? -8.950 -6.710 -10.486 1.00 71.62 94 ASP A N 1
ATOM 720 C CA . ASP A 1 94 ? -10.414 -6.684 -10.512 1.00 71.62 94 ASP A CA 1
ATOM 721 C C . ASP A 1 94 ? -11.046 -6.996 -9.157 1.00 71.62 94 ASP A C 1
ATOM 723 O O . ASP A 1 94 ? -12.138 -7.543 -9.102 1.00 71.62 94 ASP A O 1
ATOM 727 N N . ARG A 1 95 ? -10.357 -6.744 -8.041 1.00 83.38 95 ARG A N 1
ATOM 728 C CA . ARG A 1 95 ? -10.829 -7.276 -6.759 1.00 83.38 95 ARG A CA 1
ATOM 729 C C . ARG A 1 95 ? -11.560 -6.231 -5.931 1.00 83.38 95 ARG A C 1
ATOM 731 O O . ARG A 1 95 ? -10.960 -5.265 -5.461 1.00 83.38 95 ARG A O 1
ATOM 738 N N . VAL A 1 96 ? -12.844 -6.482 -5.702 1.00 90.88 96 VAL A N 1
ATOM 739 C CA . VAL A 1 96 ? -13.643 -5.887 -4.629 1.00 90.88 96 VAL A CA 1
ATOM 740 C C . VAL A 1 96 ? -13.987 -7.002 -3.647 1.00 90.88 96 VAL A C 1
ATOM 742 O O . VAL A 1 96 ? -14.422 -8.079 -4.047 1.00 90.88 96 VAL A O 1
ATOM 745 N N . VAL A 1 97 ? -13.728 -6.787 -2.359 1.00 91.94 97 VAL A N 1
ATOM 746 C CA . VAL A 1 97 ? -13.976 -7.782 -1.311 1.00 91.94 97 VAL A CA 1
ATOM 747 C C . VAL A 1 97 ? -15.028 -7.258 -0.357 1.00 91.94 97 VAL A C 1
ATOM 749 O O . VAL A 1 97 ? -14.778 -6.308 0.389 1.00 91.94 97 VAL A O 1
ATOM 752 N N . THR A 1 98 ? -16.172 -7.931 -0.334 1.00 94.00 98 THR A N 1
ATOM 753 C CA . THR A 1 98 ? -17.258 -7.629 0.595 1.00 94.00 98 THR A CA 1
ATOM 754 C C . THR A 1 98 ? -17.281 -8.609 1.749 1.00 94.00 98 THR A C 1
ATOM 756 O O . THR A 1 98 ? -17.044 -9.809 1.600 1.00 94.00 98 THR A O 1
ATOM 759 N N . ARG A 1 99 ? -17.566 -8.085 2.937 1.00 92.88 99 ARG A N 1
ATOM 760 C CA . ARG A 1 99 ? -17.821 -8.873 4.137 1.00 92.88 99 ARG A CA 1
ATOM 761 C C . ARG A 1 99 ? -19.147 -8.468 4.720 1.00 92.88 99 ARG A C 1
ATOM 763 O O . ARG A 1 99 ? -19.207 -7.402 5.340 1.00 92.88 99 ARG A O 1
ATOM 770 N N . PRO A 1 100 ? -20.183 -9.291 4.527 1.00 92.56 100 PRO A N 1
ATOM 771 C CA . PRO A 1 100 ? -21.474 -8.997 5.103 1.00 92.56 100 PRO A CA 1
ATOM 772 C C . PRO A 1 100 ? -21.361 -9.021 6.627 1.00 92.56 100 PRO A C 1
ATOM 774 O O . PRO A 1 100 ? -20.724 -9.902 7.211 1.00 92.56 100 PRO A O 1
ATOM 777 N N . SER A 1 101 ? -21.974 -8.030 7.265 1.00 91.25 101 SER A N 1
ATOM 778 C CA . SER A 1 101 ? -22.291 -8.090 8.687 1.00 91.25 101 SER A CA 1
ATOM 779 C C . SER A 1 101 ? -23.746 -8.534 8.874 1.00 91.25 101 SER A C 1
ATOM 781 O O . SER A 1 101 ? -24.347 -9.132 7.981 1.00 91.25 101 SER A O 1
ATOM 783 N N . ARG A 1 102 ? -24.322 -8.284 10.052 1.00 85.81 102 ARG A N 1
ATOM 784 C CA . ARG A 1 102 ? -25.736 -8.570 10.330 1.00 85.81 102 ARG A CA 1
ATOM 785 C C . ARG A 1 102 ? -26.645 -7.784 9.376 1.00 85.81 102 ARG A C 1
ATOM 787 O O . ARG A 1 102 ? -26.311 -6.680 8.951 1.00 85.81 102 ARG A O 1
ATOM 794 N N . THR A 1 103 ? -27.820 -8.330 9.079 1.00 78.31 103 THR A N 1
ATOM 795 C CA . THR A 1 103 ? -28.858 -7.648 8.294 1.00 78.31 103 THR A CA 1
ATOM 796 C C . THR A 1 103 ? -29.180 -6.289 8.920 1.00 78.31 103 THR A C 1
ATOM 798 O O . THR A 1 103 ? -29.388 -6.212 10.130 1.00 78.31 103 THR A O 1
ATOM 801 N N . GLY A 1 104 ? -29.199 -5.215 8.125 1.00 81.81 104 GLY A N 1
ATOM 802 C CA . GLY A 1 104 ? -29.384 -3.850 8.647 1.00 81.81 104 GLY A CA 1
ATOM 803 C C . GLY A 1 104 ? -28.086 -3.080 8.929 1.00 81.81 104 GLY A C 1
ATOM 804 O O . GLY A 1 104 ? -28.151 -1.920 9.328 1.00 81.81 104 GLY A O 1
ATOM 805 N N . ALA A 1 105 ? -26.912 -3.696 8.756 1.00 86.75 105 ALA A N 1
ATOM 806 C CA . ALA A 1 105 ? -25.634 -3.061 9.064 1.00 86.75 105 ALA A CA 1
ATOM 807 C C . ALA A 1 105 ? -25.311 -1.854 8.170 1.00 86.75 105 ALA A C 1
ATOM 809 O O . ALA A 1 105 ? -25.591 -1.828 6.973 1.00 86.75 105 ALA A O 1
ATOM 810 N N . HIS A 1 106 ? -24.637 -0.870 8.763 1.00 93.56 106 HIS A N 1
ATOM 811 C CA . HIS A 1 106 ? -24.003 0.223 8.033 1.00 93.56 106 HIS A CA 1
ATOM 812 C C . HIS A 1 106 ? -22.798 -0.275 7.226 1.00 93.56 106 HIS A C 1
ATOM 814 O O . HIS A 1 106 ? -22.233 -1.332 7.517 1.00 93.56 106 HIS A O 1
ATOM 820 N N . VAL A 1 107 ? -22.394 0.491 6.217 1.00 95.50 107 VAL A N 1
ATOM 821 C CA . VAL A 1 107 ? -21.360 0.089 5.258 1.00 95.50 107 VAL A CA 1
ATOM 822 C C . VAL A 1 107 ? -20.062 0.841 5.536 1.00 95.50 107 VAL A C 1
ATOM 824 O O . VAL A 1 107 ? -20.075 2.053 5.739 1.00 95.50 107 VAL A O 1
ATOM 827 N N . ALA A 1 108 ? -18.932 0.140 5.519 1.00 94.50 108 ALA A N 1
ATOM 828 C CA . ALA A 1 108 ? -17.597 0.728 5.495 1.00 94.50 108 ALA A CA 1
ATOM 829 C C . ALA A 1 108 ? -16.933 0.451 4.138 1.00 94.50 108 ALA A C 1
ATOM 831 O O . ALA A 1 108 ? -16.583 -0.693 3.848 1.00 94.50 108 ALA A O 1
ATOM 832 N N . LEU A 1 109 ? -16.750 1.487 3.320 1.00 95.69 109 LEU A N 1
ATOM 833 C CA . LEU A 1 109 ? -15.969 1.441 2.087 1.00 95.69 109 LEU A CA 1
ATOM 834 C C . LEU A 1 109 ? -14.501 1.734 2.401 1.00 95.69 109 LEU A C 1
ATOM 836 O O . LEU A 1 109 ? -14.166 2.845 2.798 1.00 95.69 109 LEU A O 1
ATOM 840 N N . ILE A 1 110 ? -13.624 0.756 2.209 1.00 93.31 110 ILE A N 1
ATOM 841 C CA . ILE A 1 110 ? -12.194 0.863 2.504 1.00 93.31 110 ILE A CA 1
ATOM 842 C C . ILE A 1 110 ? -11.430 0.909 1.184 1.00 93.31 110 ILE A C 1
ATOM 844 O O . ILE A 1 110 ? -11.410 -0.063 0.428 1.00 93.31 110 ILE A O 1
ATOM 848 N N . LEU A 1 111 ? -10.818 2.057 0.915 1.00 92.19 111 LEU A N 1
ATOM 849 C CA . LEU A 1 111 ? -10.035 2.332 -0.283 1.00 92.19 111 LEU A CA 1
ATOM 850 C C . LEU A 1 111 ? -8.559 2.218 0.084 1.00 92.19 111 LEU A C 1
ATOM 852 O O . LEU A 1 111 ? -7.971 3.143 0.648 1.00 92.19 111 LEU A O 1
ATOM 856 N N . GLU A 1 112 ? -7.999 1.043 -0.168 1.00 88.19 112 GLU A N 1
ATOM 857 C CA . GLU A 1 112 ? -6.645 0.672 0.229 1.00 88.19 112 GLU A CA 1
ATOM 858 C C . GLU A 1 112 ? -5.578 1.377 -0.629 1.00 88.19 112 GLU A C 1
ATOM 860 O O . GLU A 1 112 ? -5.835 1.850 -1.741 1.00 88.19 112 GLU A O 1
ATOM 865 N N . ALA A 1 113 ? -4.354 1.449 -0.101 1.00 80.88 113 ALA A N 1
ATOM 866 C CA . ALA A 1 113 ? -3.211 1.966 -0.845 1.00 80.88 113 ALA A CA 1
ATOM 867 C C . ALA A 1 113 ? -2.782 0.981 -1.947 1.00 80.88 113 ALA A C 1
ATOM 869 O O . ALA A 1 113 ? -2.961 -0.233 -1.809 1.00 80.88 113 ALA A O 1
ATOM 870 N N . ALA A 1 114 ? -2.149 1.498 -3.007 1.00 64.06 114 ALA A N 1
ATOM 871 C CA . ALA A 1 114 ? -1.485 0.653 -3.996 1.00 64.06 114 ALA A CA 1
ATOM 872 C C . ALA A 1 114 ? -0.509 -0.309 -3.294 1.00 64.06 114 ALA A C 1
ATOM 874 O O . ALA A 1 114 ? 0.133 0.055 -2.311 1.00 64.06 114 ALA A O 1
ATOM 875 N N . ALA A 1 115 ? -0.430 -1.537 -3.800 1.00 62.97 115 ALA A N 1
ATOM 876 C CA . ALA A 1 115 ? 0.280 -2.691 -3.232 1.00 62.97 115 ALA A CA 1
ATOM 877 C C . ALA A 1 115 ? -0.383 -3.443 -2.056 1.00 62.97 115 ALA A C 1
ATOM 879 O O . ALA A 1 115 ? 0.090 -4.530 -1.720 1.00 62.97 115 ALA A O 1
ATOM 880 N N . ALA A 1 116 ? -1.491 -2.975 -1.469 1.00 62.41 116 ALA A N 1
ATOM 881 C CA . ALA A 1 116 ? -2.207 -3.775 -0.472 1.00 62.41 116 ALA A CA 1
ATOM 882 C C . ALA A 1 116 ? -2.853 -5.008 -1.133 1.00 62.41 116 ALA A C 1
ATOM 884 O O . ALA A 1 116 ? -3.684 -4.891 -2.033 1.00 62.41 116 ALA A O 1
ATOM 885 N N . HIS A 1 117 ? -2.476 -6.213 -0.699 1.00 63.66 117 HIS A N 1
ATOM 886 C CA . HIS A 1 117 ? -3.115 -7.437 -1.181 1.00 63.66 117 HIS A CA 1
ATOM 887 C C . HIS A 1 117 ? -4.512 -7.553 -0.578 1.00 63.66 117 HIS A C 1
ATOM 889 O O . HIS A 1 117 ? -4.664 -7.825 0.610 1.00 63.66 117 HIS A O 1
ATOM 895 N N . ALA A 1 118 ? -5.535 -7.383 -1.413 1.00 56.66 118 ALA A N 1
ATOM 896 C CA . ALA A 1 118 ? -6.933 -7.535 -1.016 1.00 56.66 118 ALA A CA 1
ATOM 897 C C . ALA A 1 118 ? -7.328 -8.997 -0.708 1.00 56.66 118 ALA A C 1
ATOM 899 O O . ALA A 1 118 ? -8.489 -9.270 -0.420 1.00 56.66 118 ALA A O 1
ATOM 900 N N . GLU A 1 119 ? -6.401 -9.958 -0.798 1.00 59.44 119 GLU A N 1
ATOM 901 C CA . GLU A 1 119 ? -6.712 -11.380 -0.613 1.00 59.44 119 GLU A CA 1
ATOM 902 C C . GLU A 1 119 ? -7.097 -11.716 0.820 1.00 59.44 119 GLU A C 1
ATOM 904 O O . GLU A 1 119 ? -7.981 -12.541 1.056 1.00 59.44 119 GLU A O 1
ATOM 909 N N . GLU A 1 120 ? -6.466 -11.033 1.770 1.00 67.69 120 GLU A N 1
ATOM 910 C CA . GLU A 1 120 ? -6.722 -11.228 3.178 1.00 67.69 120 GLU A CA 1
ATOM 911 C C . GLU A 1 120 ? -7.515 -10.077 3.786 1.00 67.69 120 GLU A C 1
ATOM 913 O O . GLU A 1 120 ? -7.458 -8.931 3.339 1.00 67.69 120 GLU A O 1
ATOM 918 N N . PRO A 1 121 ? -8.248 -10.370 4.873 1.00 68.12 121 PRO A N 1
ATOM 919 C CA . PRO A 1 121 ? -8.685 -9.354 5.807 1.00 68.12 121 PRO A CA 1
ATOM 920 C C . PRO A 1 121 ? -7.634 -8.291 6.124 1.00 68.12 121 PRO A C 1
ATOM 922 O O . PRO A 1 121 ? -6.804 -8.492 7.013 1.00 68.12 121 PRO A O 1
ATOM 925 N N . THR A 1 122 ? -7.742 -7.113 5.508 1.00 81.06 122 THR A N 1
ATOM 926 C CA . THR A 1 122 ? -6.926 -5.995 5.973 1.00 81.06 122 THR A CA 1
ATOM 927 C C . THR A 1 122 ? -7.299 -5.710 7.433 1.00 81.06 122 THR A C 1
ATOM 929 O O . THR A 1 122 ? -8.463 -5.889 7.829 1.00 81.06 122 THR A O 1
ATOM 932 N N . PRO A 1 123 ? -6.338 -5.319 8.290 1.00 80.94 123 PRO A N 1
ATOM 933 C CA . PRO A 1 123 ? -6.628 -4.980 9.682 1.00 80.94 123 PRO A CA 1
ATOM 934 C C . PRO A 1 123 ? -7.777 -3.969 9.821 1.00 80.94 123 PRO A C 1
ATOM 936 O O . PRO A 1 123 ? -8.572 -4.072 10.752 1.00 80.94 123 PRO A O 1
ATOM 939 N N . ARG A 1 124 ? -7.913 -3.062 8.844 1.00 84.38 124 ARG A N 1
ATOM 940 C CA . ARG A 1 124 ? -9.002 -2.083 8.723 1.00 84.38 124 ARG A CA 1
ATOM 941 C C . ARG A 1 124 ? -10.348 -2.760 8.477 1.00 84.38 124 ARG A C 1
ATOM 943 O O . ARG A 1 124 ? -11.297 -2.513 9.215 1.00 84.38 124 ARG A O 1
ATOM 950 N N . SER A 1 125 ? -10.427 -3.682 7.512 1.00 86.75 125 SER A N 1
ATOM 951 C CA . SER A 1 125 ? -11.646 -4.471 7.285 1.00 86.75 125 SER A CA 1
ATOM 952 C C . SER A 1 125 ? -12.051 -5.252 8.539 1.00 86.75 125 SER A C 1
ATOM 954 O O . SER A 1 125 ? -13.211 -5.194 8.943 1.00 86.75 125 SER A O 1
ATOM 956 N N . LYS A 1 126 ? -11.105 -5.906 9.235 1.00 84.62 126 LYS A N 1
ATOM 957 C CA . LYS A 1 126 ? -11.408 -6.585 10.513 1.00 84.62 126 LYS A CA 1
ATOM 958 C C . LYS A 1 126 ? -11.937 -5.609 11.567 1.00 84.62 126 LYS A C 1
ATOM 960 O O . LYS A 1 126 ? -12.877 -5.941 12.282 1.00 84.62 126 LYS A O 1
ATOM 965 N N . PHE A 1 127 ? -11.349 -4.418 11.655 1.00 85.94 127 PHE A N 1
ATOM 966 C CA . PHE A 1 127 ? -11.729 -3.387 12.617 1.00 85.94 127 PHE A CA 1
ATOM 967 C C . PHE A 1 127 ? -13.186 -2.920 12.448 1.00 85.94 127 PHE A C 1
ATOM 969 O O . PHE A 1 127 ? -13.907 -2.823 13.448 1.00 85.94 127 PHE A O 1
ATOM 976 N N . TYR A 1 128 ? -13.625 -2.646 11.214 1.00 86.06 128 TYR A N 1
ATOM 977 C CA . TYR A 1 128 ? -15.003 -2.221 10.936 1.00 86.06 128 TYR A CA 1
ATOM 978 C C . TYR A 1 128 ? -15.989 -3.386 11.048 1.00 86.06 128 TYR A C 1
ATOM 980 O O . TYR A 1 128 ? -17.051 -3.230 11.652 1.00 86.06 128 TYR A O 1
ATOM 988 N N . ALA A 1 129 ? -15.611 -4.572 10.561 1.00 88.06 129 ALA A N 1
ATOM 989 C CA . ALA A 1 129 ? -16.431 -5.774 10.690 1.00 88.06 129 ALA A CA 1
ATOM 990 C C . ALA A 1 129 ? -16.702 -6.126 12.163 1.00 88.06 129 ALA A C 1
ATOM 992 O O . ALA A 1 129 ? -17.842 -6.402 12.534 1.00 88.06 129 ALA A O 1
ATOM 993 N N . ALA A 1 130 ? -15.688 -6.024 13.032 1.00 84.00 130 ALA A N 1
ATOM 994 C CA . ALA A 1 130 ? -15.825 -6.238 14.476 1.00 84.00 130 ALA A CA 1
ATOM 995 C C . ALA A 1 130 ? -16.770 -5.234 15.165 1.00 84.00 130 ALA A C 1
ATOM 997 O O . ALA A 1 130 ? -17.228 -5.486 16.276 1.00 84.00 130 ALA A O 1
ATOM 998 N N . ARG A 1 131 ? -17.082 -4.108 14.512 1.00 86.19 131 ARG A N 1
ATOM 999 C CA . ARG A 1 131 ? -18.043 -3.094 14.982 1.00 86.19 131 ARG A CA 1
ATOM 1000 C C . ARG A 1 131 ? -19.426 -3.244 14.355 1.00 86.19 131 ARG A C 1
ATOM 1002 O O . ARG A 1 131 ? -20.272 -2.377 14.538 1.00 86.19 131 ARG A O 1
ATOM 1009 N N . GLY A 1 132 ? -19.663 -4.338 13.634 1.00 90.50 132 GLY A N 1
ATOM 1010 C CA . GLY A 1 132 ? -20.958 -4.632 13.037 1.00 90.50 132 GLY A CA 1
ATOM 1011 C C . GLY A 1 132 ? -21.214 -3.921 11.708 1.00 90.50 132 GLY A C 1
ATOM 1012 O O . GLY A 1 132 ? -22.365 -3.863 11.295 1.00 90.50 132 GLY A O 1
ATOM 1013 N N . LEU A 1 133 ? -20.185 -3.386 11.038 1.00 92.88 133 LEU A N 1
ATOM 1014 C CA . LEU A 1 133 ? -20.333 -2.809 9.699 1.00 92.88 133 LEU A CA 1
ATOM 1015 C C . LEU A 1 133 ? -20.076 -3.868 8.623 1.00 92.88 133 LEU A C 1
ATOM 1017 O O . LEU A 1 133 ? -19.148 -4.671 8.743 1.00 92.88 133 LEU A O 1
ATOM 1021 N N . THR A 1 134 ? -20.861 -3.833 7.548 1.00 95.94 134 THR A N 1
ATOM 1022 C CA . THR A 1 134 ? -20.541 -4.538 6.301 1.00 95.94 134 THR A CA 1
ATOM 1023 C C . THR A 1 134 ? -19.364 -3.824 5.648 1.00 95.94 134 THR A C 1
ATOM 1025 O O . THR A 1 134 ? -19.438 -2.623 5.399 1.00 95.94 134 THR A O 1
ATOM 1028 N N . THR A 1 135 ? -18.258 -4.519 5.385 1.00 95.00 135 THR A N 1
ATOM 1029 C CA . THR A 1 135 ? -17.067 -3.876 4.803 1.00 95.00 135 THR A CA 1
ATOM 1030 C C . THR A 1 135 ? -16.956 -4.186 3.323 1.00 95.00 135 THR A C 1
ATOM 1032 O O . THR A 1 135 ? -16.912 -5.362 2.976 1.00 95.00 135 THR A O 1
ATOM 1035 N N . VAL A 1 136 ? -16.822 -3.163 2.485 1.00 95.94 136 VAL A N 1
ATOM 1036 C CA . VAL A 1 136 ? -16.494 -3.277 1.059 1.00 95.94 136 VAL A CA 1
ATOM 1037 C C . VAL A 1 136 ? -15.086 -2.720 0.878 1.00 95.94 136 VAL A C 1
ATOM 1039 O O . VAL A 1 136 ? -14.846 -1.544 1.129 1.00 95.94 136 VAL A O 1
ATOM 1042 N N . THR A 1 137 ? -14.126 -3.569 0.526 1.00 94.00 137 THR A N 1
ATOM 1043 C CA . THR A 1 137 ? -12.701 -3.206 0.436 1.00 94.00 137 THR A CA 1
ATOM 1044 C C . THR A 1 137 ? -12.220 -3.327 -0.999 1.00 94.00 137 THR A C 1
ATOM 1046 O O . THR A 1 137 ? -12.514 -4.318 -1.667 1.00 94.00 137 THR A O 1
ATOM 1049 N N . THR A 1 138 ? -11.467 -2.344 -1.480 1.00 93.44 138 THR A N 1
ATOM 1050 C CA . THR A 1 138 ? -10.891 -2.370 -2.827 1.00 93.44 138 THR A CA 1
ATOM 1051 C C . THR A 1 138 ? -9.588 -1.571 -2.891 1.00 93.44 138 THR A C 1
ATOM 1053 O O . THR A 1 138 ? -9.354 -0.675 -2.079 1.00 93.44 138 THR A O 1
ATOM 1056 N N . CYS A 1 139 ? -8.733 -1.914 -3.852 1.00 89.62 139 CYS A N 1
ATOM 1057 C CA . CYS A 1 139 ? -7.529 -1.169 -4.209 1.00 89.62 139 CYS A CA 1
ATOM 1058 C C . CYS A 1 139 ? -7.645 -0.776 -5.678 1.00 89.62 139 CYS A C 1
ATOM 1060 O O . CYS A 1 139 ? -7.887 -1.644 -6.513 1.00 89.62 139 CYS A O 1
ATOM 1062 N N . ARG A 1 140 ? -7.439 0.503 -6.004 1.00 86.94 140 ARG A N 1
ATOM 1063 C CA . ARG A 1 140 ? -7.597 1.012 -7.372 1.00 86.94 140 ARG A CA 1
ATOM 1064 C C . ARG A 1 140 ? -6.739 0.220 -8.363 1.00 86.94 140 ARG A C 1
ATOM 1066 O O . ARG A 1 140 ? -5.516 0.216 -8.243 1.00 86.94 140 ARG A O 1
ATOM 1073 N N . CYS A 1 141 ? -7.371 -0.376 -9.371 1.00 89.44 141 CYS A N 1
ATOM 1074 C CA . CYS A 1 141 ? -6.672 -0.798 -10.579 1.00 89.44 141 CYS A CA 1
ATOM 1075 C C . CYS A 1 141 ? -6.346 0.449 -11.410 1.00 89.44 141 CYS A C 1
ATOM 1077 O O . CYS A 1 141 ? -7.226 1.253 -11.728 1.00 89.44 141 CYS A O 1
ATOM 1079 N N . ILE A 1 142 ? -5.066 0.652 -11.706 1.00 86.50 142 ILE A N 1
ATOM 1080 C CA . ILE A 1 142 ? -4.594 1.806 -12.478 1.00 86.50 142 ILE A CA 1
ATOM 1081 C C . ILE A 1 142 ? -4.439 1.421 -13.949 1.00 86.50 142 ILE A C 1
ATOM 1083 O O . ILE A 1 142 ? -4.683 2.247 -14.826 1.00 86.50 142 ILE A O 1
ATOM 1087 N N . PHE A 1 143 ? -4.059 0.171 -14.209 1.00 88.19 143 PHE A N 1
ATOM 1088 C CA . PHE A 1 143 ? -3.859 -0.352 -15.548 1.00 88.19 143 PHE A CA 1
ATOM 1089 C C . PHE A 1 143 ? -4.113 -1.867 -15.585 1.00 88.19 143 PHE A C 1
ATOM 1091 O O . PHE A 1 143 ? -3.605 -2.577 -14.710 1.00 88.19 143 PHE A O 1
ATOM 1098 N N . PRO A 1 144 ? -4.813 -2.376 -16.614 1.00 92.00 144 PRO A N 1
ATOM 1099 C CA . PRO A 1 144 ? -5.457 -1.624 -17.707 1.00 92.00 144 PRO A CA 1
ATOM 1100 C C . PRO A 1 144 ? -6.730 -0.849 -17.299 1.00 92.00 144 PRO A C 1
ATOM 1102 O O . PRO A 1 144 ? -7.441 -1.232 -16.372 1.00 92.00 144 PRO A O 1
ATOM 1105 N N . ASP A 1 145 ? -7.074 0.213 -18.026 1.00 87.56 145 ASP A N 1
ATOM 1106 C CA . ASP A 1 145 ? -8.264 1.065 -17.854 1.00 87.56 145 ASP A CA 1
ATOM 1107 C C . ASP A 1 145 ? -9.573 0.263 -17.879 1.00 87.56 145 ASP A C 1
ATOM 1109 O O . ASP A 1 145 ? -10.488 0.475 -17.082 1.00 87.56 145 ASP A O 1
ATOM 1113 N N . ALA A 1 146 ? -9.611 -0.730 -18.763 1.00 89.50 146 ALA A N 1
ATOM 1114 C CA . ALA A 1 146 ? -10.610 -1.784 -18.832 1.00 89.50 146 ALA A CA 1
ATOM 1115 C C . ALA A 1 146 ? -10.934 -2.418 -17.467 1.00 89.50 146 ALA A C 1
ATOM 1117 O O . ALA A 1 146 ? -12.100 -2.544 -17.083 1.00 89.50 146 ALA A O 1
ATOM 1118 N N . PHE A 1 147 ? -9.893 -2.795 -16.725 1.00 90.00 147 PHE A N 1
ATOM 1119 C CA . PHE A 1 147 ? -10.007 -3.412 -15.410 1.00 90.00 147 PHE A CA 1
ATOM 1120 C C . PHE A 1 147 ? -10.457 -2.413 -14.349 1.00 90.00 147 PHE A C 1
ATOM 1122 O O . PHE A 1 147 ? -11.276 -2.758 -13.500 1.00 90.00 147 PHE A O 1
ATOM 1129 N N . ARG A 1 148 ? -10.027 -1.148 -14.444 1.00 90.31 148 ARG A N 1
ATOM 1130 C CA . ARG A 1 148 ? -10.558 -0.073 -13.595 1.00 90.31 148 ARG A CA 1
ATOM 1131 C C . ARG A 1 148 ? -12.071 0.081 -13.770 1.00 90.31 148 ARG A C 1
ATOM 1133 O O . ARG A 1 148 ? -12.804 0.042 -12.785 1.00 90.31 148 ARG A O 1
ATOM 1140 N N . LYS A 1 149 ? -12.551 0.174 -15.014 1.00 91.19 149 LYS A N 1
ATOM 1141 C CA . LYS A 1 149 ? -13.990 0.261 -15.331 1.00 91.19 149 LYS A CA 1
ATOM 1142 C C . LYS A 1 149 ? -14.763 -0.953 -14.814 1.00 91.19 149 LYS A C 1
ATOM 1144 O O . LYS A 1 149 ? -15.867 -0.812 -14.293 1.00 91.19 149 LYS A O 1
ATOM 1149 N N . TYR A 1 150 ? -14.190 -2.149 -14.926 1.00 91.12 150 TYR A N 1
ATOM 1150 C CA . TYR A 1 150 ? -14.794 -3.358 -14.367 1.00 91.12 150 TYR A CA 1
ATOM 1151 C C . TYR A 1 150 ? -14.870 -3.327 -12.843 1.00 91.12 150 TYR A C 1
ATOM 1153 O O . TYR A 1 150 ? -15.924 -3.601 -12.270 1.00 91.12 150 TYR A O 1
ATOM 1161 N N . GLN A 1 151 ? -13.780 -2.927 -12.190 1.00 91.69 151 GLN A N 1
ATOM 1162 C CA . GLN A 1 151 ? -13.719 -2.763 -10.746 1.00 91.69 151 GLN A CA 1
ATOM 1163 C C . GLN A 1 151 ? -14.732 -1.722 -10.253 1.00 91.69 151 GLN A C 1
ATOM 1165 O O . GLN A 1 151 ? -15.353 -1.933 -9.216 1.00 91.69 151 GLN A O 1
ATOM 1170 N N . GLU A 1 152 ? -14.956 -0.628 -10.987 1.00 93.75 152 GLU A N 1
ATOM 1171 C CA . GLU A 1 152 ? -16.012 0.347 -10.683 1.00 93.75 152 GLU A CA 1
ATOM 1172 C C . GLU A 1 152 ? -17.406 -0.298 -10.738 1.00 93.75 152 GLU A C 1
ATOM 1174 O O . GLU A 1 152 ? -18.232 -0.056 -9.856 1.00 93.75 152 GLU A O 1
ATOM 1179 N N . VAL A 1 153 ? -17.675 -1.137 -11.748 1.00 94.12 153 VAL A N 1
ATOM 1180 C CA . VAL A 1 153 ? -18.953 -1.859 -11.884 1.00 94.12 153 VAL A CA 1
ATOM 1181 C C . VAL A 1 153 ? -19.156 -2.829 -10.726 1.00 94.12 153 VAL A C 1
ATOM 1183 O O . VAL A 1 153 ? -20.238 -2.842 -10.138 1.00 94.12 153 VAL A O 1
ATOM 1186 N N . GLN A 1 154 ? -18.129 -3.604 -10.376 1.00 93.50 154 GLN A N 1
ATOM 1187 C CA . GLN A 1 154 ? -18.177 -4.493 -9.219 1.00 93.50 154 GLN A CA 1
ATOM 1188 C C . GLN A 1 154 ? -18.380 -3.713 -7.925 1.00 93.50 154 GLN A C 1
ATOM 1190 O O . GLN A 1 154 ? -19.267 -4.045 -7.152 1.00 93.50 154 GLN A O 1
ATOM 1195 N N . LEU A 1 155 ? -17.618 -2.639 -7.712 1.00 95.19 155 LEU A N 1
ATOM 1196 C CA . LEU A 1 155 ? -17.728 -1.814 -6.515 1.00 95.19 155 LEU A CA 1
ATOM 1197 C C . LEU A 1 155 ? -19.140 -1.248 -6.364 1.00 95.19 155 LEU A C 1
ATOM 1199 O O . LEU A 1 155 ? -19.698 -1.280 -5.272 1.00 95.19 155 LEU A O 1
ATOM 1203 N N . ALA A 1 156 ? -19.730 -0.753 -7.452 1.00 96.38 156 ALA A N 1
ATOM 1204 C CA . ALA A 1 156 ? -21.108 -0.284 -7.444 1.00 96.38 156 ALA A CA 1
ATOM 1205 C C . ALA A 1 156 ? -22.103 -1.408 -7.121 1.00 96.38 156 ALA A C 1
ATOM 1207 O O . ALA A 1 156 ? -23.038 -1.164 -6.364 1.00 96.38 156 ALA A O 1
ATOM 1208 N N . GLY A 1 157 ? -21.902 -2.615 -7.662 1.00 95.38 157 GLY A N 1
ATOM 1209 C CA . GLY A 1 157 ? -22.727 -3.790 -7.366 1.00 95.38 157 GLY A CA 1
ATOM 1210 C C . GLY A 1 157 ? -22.650 -4.199 -5.895 1.00 95.38 157 GLY A C 1
ATOM 1211 O O . GLY A 1 157 ? -23.674 -4.271 -5.225 1.00 95.38 157 GLY A O 1
ATOM 1212 N N . GLU A 1 158 ? -21.437 -4.351 -5.373 1.00 95.69 158 GLU A N 1
ATOM 1213 C CA . GLU A 1 158 ? -21.167 -4.712 -3.978 1.00 95.69 158 GLU A CA 1
ATOM 1214 C C . GLU A 1 158 ? -21.702 -3.664 -2.995 1.00 95.69 158 GLU A C 1
ATOM 1216 O O . GLU A 1 158 ? -22.307 -4.000 -1.979 1.00 95.69 158 GLU A O 1
ATOM 1221 N N . LEU A 1 159 ? -21.544 -2.372 -3.307 1.00 95.88 159 LEU A N 1
ATOM 1222 C CA . LEU A 1 159 ? -22.164 -1.306 -2.522 1.00 95.88 159 LEU A CA 1
ATOM 1223 C C . LEU A 1 159 ? -23.690 -1.385 -2.601 1.00 95.88 159 LEU A C 1
ATOM 1225 O O . LEU A 1 159 ? -24.346 -1.247 -1.573 1.00 95.88 159 LEU A O 1
ATOM 1229 N N . GLN A 1 160 ? -24.263 -1.620 -3.783 1.00 95.62 160 GLN A N 1
ATOM 1230 C CA . GLN A 1 160 ? -25.713 -1.714 -3.959 1.00 95.62 160 GLN A CA 1
ATOM 1231 C C . GLN A 1 160 ? -26.307 -2.869 -3.140 1.00 95.62 160 GLN A C 1
ATOM 1233 O O . GLN A 1 160 ? -27.373 -2.698 -2.556 1.00 95.62 160 GLN A O 1
ATOM 1238 N N . GLU A 1 161 ? -25.622 -4.011 -3.069 1.00 94.25 161 GLU A N 1
ATOM 1239 C CA . GLU A 1 161 ? -26.022 -5.152 -2.239 1.00 94.25 161 GLU A CA 1
ATOM 1240 C C . GLU A 1 161 ? -25.808 -4.892 -0.741 1.00 94.25 161 GLU A C 1
ATOM 1242 O O . GLU A 1 161 ? -26.635 -5.283 0.084 1.00 94.25 161 GLU A O 1
ATOM 1247 N N . ALA A 1 162 ? -24.725 -4.199 -0.375 1.00 94.31 162 ALA A N 1
ATOM 1248 C CA . ALA A 1 162 ? -24.424 -3.852 1.011 1.00 94.31 162 ALA A CA 1
ATOM 1249 C C . ALA A 1 162 ? -25.364 -2.774 1.586 1.00 94.31 162 ALA A C 1
ATOM 1251 O O . ALA A 1 162 ? -25.590 -2.743 2.799 1.00 94.31 162 ALA A O 1
ATOM 1252 N N . PHE A 1 163 ? -25.908 -1.886 0.747 1.00 93.44 163 PHE A N 1
ATOM 1253 C CA . PHE A 1 163 ? -26.856 -0.854 1.165 1.00 93.44 163 PHE A CA 1
ATOM 1254 C C . PHE A 1 163 ? -28.260 -1.424 1.364 1.00 93.44 163 PHE A C 1
ATOM 1256 O O . PHE A 1 163 ? -29.053 -1.562 0.437 1.00 93.44 163 PHE A O 1
ATOM 1263 N N . VAL A 1 164 ? -28.599 -1.654 2.625 1.00 90.69 164 VAL A N 1
ATOM 1264 C CA . VAL A 1 164 ? -29.977 -1.866 3.078 1.00 90.69 164 VAL A CA 1
ATOM 1265 C C . VAL A 1 164 ? -30.655 -0.534 3.422 1.00 90.69 164 VAL A C 1
ATOM 1267 O O . VAL A 1 164 ? -29.988 0.487 3.608 1.00 90.69 164 VAL A O 1
ATOM 1270 N N . GLU A 1 165 ? -31.987 -0.520 3.502 1.00 89.31 165 GLU A N 1
ATOM 1271 C CA . GLU A 1 165 ? -32.745 0.691 3.840 1.00 89.31 165 GLU A CA 1
ATOM 1272 C C . GLU A 1 165 ? -32.272 1.284 5.181 1.00 89.31 165 GLU A C 1
ATOM 1274 O O . GLU A 1 165 ? -32.174 0.589 6.191 1.00 89.31 165 GLU A O 1
ATOM 1279 N N . GLY A 1 166 ? -31.922 2.575 5.176 1.00 88.19 166 GLY A N 1
ATOM 1280 C CA . GLY A 1 166 ? -31.392 3.280 6.349 1.00 88.19 166 GLY A CA 1
ATOM 1281 C C . GLY A 1 166 ? -29.900 3.057 6.641 1.00 88.19 166 GLY A C 1
ATOM 1282 O O . GLY A 1 166 ? -29.367 3.679 7.566 1.00 88.19 166 GLY A O 1
ATOM 1283 N N . ALA A 1 167 ? -29.190 2.228 5.868 1.00 91.50 167 ALA A N 1
ATOM 1284 C CA . ALA A 1 167 ? -27.746 2.086 6.022 1.00 91.50 167 ALA A CA 1
ATOM 1285 C C . ALA A 1 167 ? -27.019 3.394 5.669 1.00 91.50 167 ALA A C 1
ATOM 1287 O O . ALA A 1 167 ? -27.323 4.055 4.675 1.00 91.50 167 ALA A O 1
ATOM 1288 N N . ARG A 1 168 ? -26.016 3.755 6.478 1.00 91.69 168 ARG A N 1
ATOM 1289 C CA . ARG A 1 168 ? -25.106 4.866 6.195 1.00 91.69 168 ARG A CA 1
ATOM 1290 C C . ARG A 1 168 ? -23.713 4.337 5.869 1.00 91.69 168 ARG A C 1
ATOM 1292 O O . ARG A 1 168 ? -23.395 3.184 6.156 1.00 91.69 168 ARG A O 1
ATOM 1299 N N . LEU A 1 169 ? -22.898 5.194 5.276 1.00 91.19 169 LEU A N 1
ATOM 1300 C CA . LEU A 1 169 ? -21.593 4.892 4.717 1.00 91.19 169 LEU A CA 1
ATOM 1301 C C . LEU A 1 169 ? -20.477 5.564 5.507 1.00 91.19 169 LEU A C 1
ATOM 1303 O O . LEU A 1 169 ? -20.483 6.778 5.707 1.00 91.19 169 LEU A O 1
ATOM 1307 N N . VAL A 1 170 ? -19.470 4.783 5.864 1.00 89.69 170 VAL A N 1
ATOM 1308 C CA . VAL A 1 170 ? -18.157 5.271 6.277 1.00 89.69 170 VAL A CA 1
ATOM 1309 C C . VAL A 1 170 ? -17.169 4.994 5.162 1.00 89.69 170 VAL A C 1
ATOM 1311 O O . VAL A 1 170 ? -17.106 3.875 4.668 1.00 89.69 170 VAL A O 1
ATOM 1314 N N . VAL A 1 171 ? -16.385 5.990 4.772 1.00 90.44 171 VAL A N 1
ATOM 1315 C CA . VAL A 1 171 ? -15.324 5.831 3.774 1.00 90.44 171 VAL A CA 1
ATOM 1316 C C . VAL A 1 171 ? -13.986 5.923 4.479 1.00 90.44 171 VAL A C 1
ATOM 1318 O O . VAL A 1 171 ? -13.708 6.926 5.121 1.00 90.44 171 VAL A O 1
ATOM 1321 N N . HIS A 1 172 ? -13.152 4.899 4.362 1.00 89.56 172 HIS A N 1
ATOM 1322 C CA . HIS A 1 172 ? -11.789 4.885 4.881 1.00 89.56 172 HIS A CA 1
ATOM 1323 C C . HIS A 1 172 ? -10.811 4.969 3.714 1.00 89.56 172 HIS A C 1
ATOM 1325 O O . HIS A 1 172 ? -10.715 4.046 2.910 1.00 89.56 172 HIS A O 1
ATOM 1331 N N . ILE A 1 173 ? -10.076 6.072 3.630 1.00 86.38 173 ILE A N 1
ATOM 1332 C CA . ILE A 1 173 ? -9.170 6.400 2.529 1.00 86.38 173 ILE A CA 1
ATOM 1333 C C . ILE A 1 173 ? -7.727 6.158 2.975 1.00 86.38 173 ILE A C 1
ATOM 1335 O O . ILE A 1 173 ? -7.256 6.822 3.896 1.00 86.38 173 ILE A O 1
ATOM 1339 N N . CYS A 1 174 ? -7.022 5.233 2.321 1.00 83.62 174 CYS A N 1
ATOM 1340 C CA . CYS A 1 174 ? -5.629 4.908 2.626 1.00 83.62 174 CYS A CA 1
ATOM 1341 C C . CYS A 1 174 ? -4.689 5.468 1.552 1.00 83.62 174 CYS A C 1
ATOM 1343 O O . CYS A 1 174 ? -4.691 5.017 0.401 1.00 83.62 174 CYS A O 1
ATOM 1345 N N . GLY A 1 175 ? -3.838 6.420 1.939 1.00 77.00 175 GLY A N 1
ATOM 1346 C CA . GLY A 1 175 ? -2.833 6.988 1.044 1.00 77.00 175 GLY A CA 1
ATOM 1347 C C . GLY A 1 175 ? -3.408 7.734 -0.170 1.00 77.00 175 GLY A C 1
ATOM 1348 O O . GLY A 1 175 ? -4.612 7.946 -0.327 1.00 77.00 175 GLY A O 1
ATOM 1349 N N . ARG A 1 176 ? -2.511 8.126 -1.081 1.00 70.56 176 ARG A N 1
ATOM 1350 C CA . ARG A 1 176 ? -2.848 8.910 -2.284 1.00 70.56 176 ARG A CA 1
ATOM 1351 C C . ARG A 1 176 ? -3.728 8.145 -3.280 1.00 70.56 176 ARG A C 1
ATOM 1353 O O . ARG A 1 176 ? -4.592 8.735 -3.922 1.00 70.56 176 ARG A O 1
ATOM 1360 N N . HIS A 1 177 ? -3.528 6.834 -3.391 1.00 79.19 177 HIS A N 1
ATOM 1361 C CA . HIS A 1 177 ? -4.267 5.978 -4.323 1.00 79.19 177 HIS A CA 1
ATOM 1362 C C . HIS A 1 177 ? -5.728 5.804 -3.912 1.00 79.19 177 HIS A C 1
ATOM 1364 O O . HIS A 1 177 ? -6.619 6.021 -4.738 1.00 79.19 177 HIS A O 1
ATOM 1370 N N . GLY A 1 178 ? -5.971 5.496 -2.632 1.00 83.94 178 GLY A N 1
ATOM 1371 C CA . GLY A 1 178 ? -7.320 5.443 -2.083 1.00 83.94 178 GLY A CA 1
ATOM 1372 C C . GLY A 1 178 ? -8.032 6.781 -2.256 1.00 83.94 178 GLY A C 1
ATOM 1373 O O . GLY A 1 178 ? -9.204 6.816 -2.623 1.00 83.94 178 GLY A O 1
ATOM 1374 N N . HIS A 1 179 ? -7.309 7.893 -2.090 1.00 80.69 179 HIS A N 1
ATOM 1375 C CA . HIS A 1 179 ? -7.889 9.212 -2.298 1.00 80.69 179 HIS A CA 1
ATOM 1376 C C . HIS A 1 179 ? -8.291 9.472 -3.751 1.00 80.69 179 HIS A C 1
ATOM 1378 O O . HIS A 1 179 ? -9.418 9.880 -4.026 1.00 80.69 179 HIS A O 1
ATOM 1384 N N . ALA A 1 180 ? -7.384 9.220 -4.692 1.00 78.56 180 ALA A N 1
ATOM 1385 C CA . ALA A 1 180 ? -7.666 9.436 -6.103 1.00 78.56 180 ALA A CA 1
ATOM 1386 C C . ALA A 1 180 ? -8.845 8.562 -6.573 1.00 78.56 180 ALA A C 1
ATOM 1388 O O . ALA A 1 180 ? -9.666 9.004 -7.375 1.00 78.56 180 ALA A O 1
ATOM 1389 N N . MET A 1 181 ? -8.960 7.341 -6.037 1.00 88.06 181 MET A N 1
ATOM 1390 C CA . MET A 1 181 ? -10.130 6.485 -6.241 1.00 88.06 181 MET A CA 1
ATOM 1391 C C . MET A 1 181 ? -11.402 7.092 -5.644 1.00 88.06 181 MET A C 1
ATOM 1393 O O . MET A 1 181 ? -12.430 7.111 -6.317 1.00 88.06 181 MET A O 1
ATOM 1397 N N . TRP A 1 182 ? -11.337 7.619 -4.417 1.00 91.38 182 TRP A N 1
ATOM 1398 C CA . TRP A 1 182 ? -12.479 8.259 -3.767 1.00 91.38 182 TRP A CA 1
ATOM 1399 C C . TRP A 1 182 ? -13.014 9.437 -4.574 1.00 91.38 182 TRP A C 1
ATOM 1401 O O . TRP A 1 182 ? -14.206 9.464 -4.862 1.00 91.38 182 TRP A O 1
ATOM 1411 N N . CYS A 1 183 ? -12.155 10.376 -4.988 1.00 82.88 183 CYS A N 1
ATOM 1412 C CA . CYS A 1 183 ? -12.572 11.520 -5.805 1.00 82.88 183 CYS A CA 1
ATOM 1413 C C . CYS A 1 183 ? -13.309 11.081 -7.069 1.00 82.88 183 CYS A C 1
ATOM 1415 O O . CYS A 1 183 ? -14.345 11.649 -7.416 1.00 82.88 183 CYS A O 1
ATOM 1417 N N . HIS A 1 184 ? -12.788 10.050 -7.735 1.00 86.81 184 HIS A N 1
ATOM 1418 C CA . HIS A 1 184 ? -13.398 9.505 -8.936 1.00 86.81 184 HIS A CA 1
ATOM 1419 C C . HIS A 1 184 ? -14.774 8.881 -8.646 1.00 86.81 184 HIS A C 1
ATOM 1421 O O . HIS A 1 184 ? -15.777 9.306 -9.223 1.00 86.81 184 HIS A O 1
ATOM 1427 N N . VAL A 1 185 ? -14.840 7.931 -7.706 1.00 91.69 185 VAL A N 1
ATOM 1428 C CA . VAL A 1 185 ? -16.073 7.213 -7.332 1.00 91.69 185 VAL A CA 1
ATOM 1429 C C . VAL A 1 185 ? -17.139 8.173 -6.808 1.00 91.69 185 VAL A C 1
ATOM 1431 O O . VAL A 1 185 ? -18.277 8.139 -7.272 1.00 91.69 185 VAL A O 1
ATOM 1434 N N . ALA A 1 186 ? -16.781 9.068 -5.888 1.00 86.88 186 ALA A N 1
ATOM 1435 C CA . ALA A 1 186 ? -17.695 10.056 -5.330 1.00 86.88 186 ALA A CA 1
ATOM 1436 C C . ALA A 1 186 ? -18.206 11.029 -6.399 1.00 86.88 186 ALA A C 1
ATOM 1438 O O . ALA A 1 186 ? -19.388 11.361 -6.400 1.00 86.88 186 ALA A O 1
ATOM 1439 N N . GLY A 1 187 ? -17.355 11.436 -7.348 1.00 81.12 187 GLY A N 1
ATOM 1440 C CA . GLY A 1 187 ? -17.761 12.275 -8.474 1.00 81.12 187 GLY A CA 1
ATOM 1441 C C . GLY A 1 187 ? -18.787 11.593 -9.384 1.00 81.12 187 GLY A C 1
ATOM 1442 O O . GLY A 1 187 ? -19.790 12.212 -9.742 1.00 81.12 187 GLY A O 1
ATOM 1443 N N . LEU A 1 188 ? -18.566 10.322 -9.743 1.00 88.00 188 LEU A N 1
ATOM 1444 C CA . LEU A 1 188 ? -19.536 9.536 -10.518 1.00 88.00 188 LEU A CA 1
ATOM 1445 C C . LEU A 1 188 ? -20.845 9.338 -9.744 1.00 88.00 188 LEU A C 1
ATOM 1447 O O . LEU A 1 188 ? -21.929 9.496 -10.306 1.00 88.00 188 LEU A O 1
ATOM 1451 N N . TRP A 1 189 ? -20.746 9.021 -8.455 1.00 93.06 189 TRP A N 1
ATOM 1452 C CA . TRP A 1 189 ? -21.888 8.771 -7.583 1.00 93.06 189 TRP A CA 1
ATOM 1453 C C . TRP A 1 189 ? -22.746 10.026 -7.382 1.00 93.06 189 TRP A C 1
ATOM 1455 O O . TRP A 1 189 ? -23.953 9.988 -7.626 1.00 93.06 189 TRP A O 1
ATOM 1465 N N . GLU A 1 190 ? -22.144 11.162 -7.031 1.00 86.44 190 GLU A N 1
ATOM 1466 C CA . GLU A 1 190 ? -22.854 12.430 -6.822 1.00 86.44 190 GLU A CA 1
ATOM 1467 C C . GLU A 1 190 ? -23.569 12.899 -8.100 1.00 86.44 190 GLU A C 1
ATOM 1469 O O . GLU A 1 190 ? -24.717 13.340 -8.052 1.00 86.44 190 GLU A O 1
ATOM 1474 N N . ARG A 1 191 ? -22.938 12.717 -9.270 1.00 90.12 191 ARG A N 1
ATOM 1475 C CA . ARG A 1 191 ? -23.548 13.014 -10.579 1.00 90.12 191 ARG A CA 1
ATOM 1476 C C . ARG A 1 191 ? -24.543 11.952 -11.058 1.00 90.12 191 ARG A C 1
ATOM 1478 O O . ARG A 1 191 ? -25.074 12.084 -12.159 1.00 90.12 191 ARG A O 1
ATOM 1485 N N . ARG A 1 192 ? -24.784 10.895 -10.273 1.00 93.25 192 ARG A N 1
ATOM 1486 C CA . ARG A 1 192 ? -25.604 9.726 -10.640 1.00 93.25 192 ARG A CA 1
ATOM 1487 C C . ARG A 1 192 ? -25.228 9.148 -12.009 1.00 93.25 192 ARG A C 1
ATOM 1489 O O . ARG A 1 192 ? -26.089 8.818 -12.824 1.00 93.25 192 ARG A O 1
ATOM 1496 N N . GLN A 1 193 ? -23.931 9.041 -12.272 1.00 94.56 193 GLN A N 1
ATOM 1497 C CA . GLN A 1 193 ? -23.385 8.447 -13.488 1.00 94.56 193 GLN A CA 1
ATOM 1498 C C . GLN A 1 193 ? -23.194 6.936 -13.319 1.00 94.56 193 GLN A C 1
ATOM 1500 O O . GLN A 1 193 ? -23.136 6.410 -12.206 1.00 94.56 193 GLN A O 1
ATOM 1505 N N . LYS A 1 194 ? -23.104 6.221 -14.447 1.00 93.88 194 LYS A N 1
ATOM 1506 C CA . LYS A 1 194 ? -22.753 4.797 -14.438 1.00 93.88 194 LYS A CA 1
ATOM 1507 C C . LYS A 1 194 ? -21.357 4.595 -13.829 1.00 93.88 194 LYS A C 1
ATOM 1509 O O . LYS A 1 194 ? -20.487 5.402 -14.135 1.00 93.88 194 LYS A O 1
ATOM 1514 N N . PRO A 1 195 ? -21.136 3.543 -13.016 1.00 95.50 195 PRO A N 1
ATOM 1515 C CA . PRO A 1 195 ? -22.094 2.510 -12.583 1.00 95.50 195 PRO A CA 1
ATOM 1516 C C . PRO A 1 195 ? -22.857 2.806 -11.270 1.00 95.50 195 PRO A C 1
ATOM 1518 O O . PRO A 1 195 ? -23.665 1.980 -10.849 1.00 95.50 195 PRO A O 1
ATOM 1521 N N . PHE A 1 196 ? -22.647 3.963 -10.640 1.00 95.88 196 PHE A N 1
ATOM 1522 C CA . PHE A 1 196 ? -23.137 4.293 -9.291 1.00 95.88 196 PHE A CA 1
ATOM 1523 C C . PHE A 1 196 ? -24.542 4.922 -9.241 1.00 95.88 196 PHE A C 1
ATOM 1525 O O . PHE A 1 196 ? -25.043 5.240 -8.165 1.00 95.88 196 PHE A O 1
ATOM 1532 N N . GLN A 1 197 ? -25.231 5.077 -10.375 1.00 95.94 197 GLN A N 1
ATOM 1533 C CA . GLN A 1 197 ? -26.517 5.785 -10.466 1.00 95.94 197 GLN A CA 1
ATOM 1534 C C . GLN A 1 197 ? -27.677 5.145 -9.686 1.00 95.94 197 GLN A C 1
ATOM 1536 O O . GLN A 1 197 ? -28.725 5.769 -9.531 1.00 95.94 197 GLN A O 1
ATOM 1541 N N . ARG A 1 198 ? -27.520 3.886 -9.259 1.00 96.06 198 ARG A N 1
ATOM 1542 C CA . ARG A 1 198 ? -28.521 3.128 -8.489 1.00 96.06 198 ARG A CA 1
ATOM 1543 C C . ARG A 1 198 ? -28.321 3.214 -6.976 1.00 96.06 198 ARG A C 1
ATOM 1545 O O . ARG A 1 198 ? -29.200 2.779 -6.241 1.00 96.06 198 ARG A O 1
ATOM 1552 N N . LEU A 1 199 ? -27.186 3.739 -6.520 1.00 95.81 199 LEU A N 1
ATOM 1553 C CA . LEU A 1 199 ? -26.925 3.919 -5.098 1.00 95.81 199 LEU A CA 1
ATOM 1554 C C . LEU A 1 199 ? -27.776 5.070 -4.531 1.00 95.81 199 LEU A C 1
ATOM 1556 O O . LEU A 1 199 ? -28.150 5.983 -5.279 1.00 95.81 199 LEU A O 1
ATOM 1560 N N . PRO A 1 200 ? -28.077 5.068 -3.217 1.00 94.75 200 PRO A N 1
ATOM 1561 C CA . PRO A 1 200 ? -28.708 6.218 -2.571 1.00 94.75 200 PRO A CA 1
ATOM 1562 C C . PRO A 1 200 ? -27.869 7.487 -2.794 1.00 94.75 200 PRO A C 1
A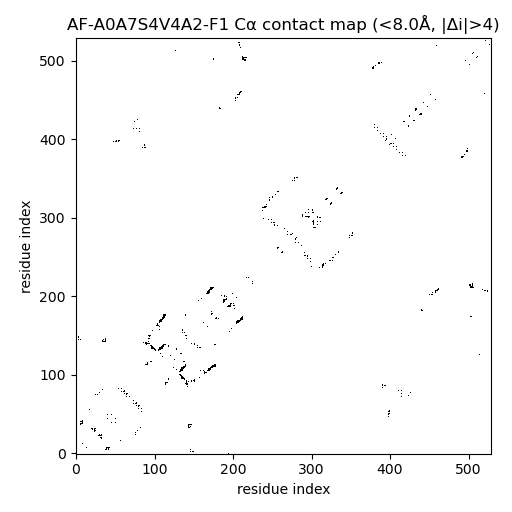TOM 1564 O O . PRO A 1 200 ? -26.658 7.376 -2.979 1.00 94.75 200 PRO A O 1
ATOM 1567 N N . PRO A 1 201 ? -28.459 8.698 -2.786 1.00 91.38 201 PRO A N 1
ATOM 1568 C CA . PRO A 1 201 ? -27.690 9.931 -2.955 1.00 91.38 201 PRO A CA 1
ATOM 1569 C C . PRO A 1 201 ? -26.523 9.976 -1.969 1.00 91.38 201 PRO A C 1
ATOM 1571 O O . PRO A 1 201 ? -26.741 9.772 -0.774 1.00 91.38 201 PRO A O 1
ATOM 1574 N N . LEU A 1 202 ? -25.307 10.265 -2.447 1.00 87.75 202 LEU A N 1
ATOM 1575 C CA . LEU A 1 202 ? -24.109 10.174 -1.612 1.00 87.75 202 LEU A CA 1
ATOM 1576 C C . LEU A 1 202 ? -24.247 11.024 -0.339 1.00 87.75 202 LEU A C 1
ATOM 1578 O O . LEU A 1 202 ? -23.982 10.537 0.756 1.00 87.75 202 LEU A O 1
ATOM 1582 N N . ARG A 1 203 ? -24.772 12.251 -0.454 1.00 82.31 203 ARG A N 1
ATOM 1583 C CA . ARG A 1 203 ? -25.049 13.131 0.700 1.00 82.31 203 ARG A CA 1
ATOM 1584 C C . ARG A 1 203 ? -26.051 12.564 1.709 1.00 82.31 203 ARG A C 1
ATOM 1586 O O . ARG A 1 203 ? -26.006 12.940 2.873 1.00 82.31 203 ARG A O 1
ATOM 1593 N N . ALA A 1 204 ? -26.969 11.705 1.272 1.00 83.88 204 ALA A N 1
ATOM 1594 C CA . ALA A 1 204 ? -27.984 11.111 2.139 1.00 83.88 204 ALA A CA 1
ATOM 1595 C C . ALA A 1 204 ? -27.439 9.908 2.921 1.00 83.88 204 ALA A C 1
ATOM 1597 O O . ALA A 1 204 ? -27.875 9.660 4.043 1.00 83.88 204 ALA A O 1
ATOM 1598 N N . CYS A 1 205 ? -26.488 9.165 2.349 1.00 88.31 205 CYS A N 1
ATOM 1599 C CA . CYS A 1 205 ? -25.929 7.981 2.993 1.00 88.31 205 CYS A CA 1
ATOM 1600 C C . CYS A 1 205 ? -24.554 8.209 3.630 1.00 88.31 205 CYS A C 1
ATOM 1602 O O . CYS A 1 205 ? -24.206 7.466 4.539 1.00 88.31 205 CYS A O 1
ATOM 1604 N N . LEU A 1 206 ? -23.754 9.195 3.216 1.00 87.69 206 LEU A N 1
ATOM 1605 C CA . LEU A 1 206 ? -22.421 9.427 3.781 1.00 87.69 206 LEU A CA 1
ATOM 1606 C C . LEU A 1 206 ? -22.507 9.878 5.248 1.00 87.69 206 LEU A C 1
ATOM 1608 O O . LEU A 1 206 ? -23.153 10.868 5.581 1.00 87.69 206 LEU A O 1
ATOM 1612 N N . ALA A 1 207 ? -21.853 9.132 6.135 1.00 81.62 207 ALA A N 1
ATOM 1613 C CA . ALA A 1 207 ? -21.828 9.372 7.577 1.00 81.62 207 ALA A CA 1
ATOM 1614 C C . ALA A 1 207 ? -20.449 9.771 8.106 1.00 81.62 207 ALA A C 1
ATOM 1616 O O . ALA A 1 207 ? -20.374 10.544 9.058 1.00 81.62 207 ALA A O 1
ATOM 1617 N N . ALA A 1 208 ? -19.374 9.237 7.524 1.00 80.06 208 ALA A N 1
ATOM 1618 C CA . ALA A 1 208 ? -18.002 9.548 7.914 1.00 80.06 208 ALA A CA 1
ATOM 1619 C C . ALA A 1 208 ? -17.029 9.379 6.746 1.00 80.06 208 ALA A C 1
ATOM 1621 O O . ALA A 1 208 ? -17.184 8.470 5.933 1.00 80.06 208 ALA A O 1
ATOM 1622 N N . VAL A 1 209 ? -16.000 10.228 6.706 1.00 81.44 209 VAL A N 1
ATOM 1623 C CA . VAL A 1 209 ? -14.799 10.012 5.894 1.00 81.44 209 VAL A CA 1
ATOM 1624 C C . VAL A 1 209 ? -13.604 10.001 6.838 1.00 81.44 209 VAL A C 1
ATOM 1626 O O . VAL A 1 209 ? -13.333 10.975 7.539 1.00 81.44 209 VAL A O 1
ATOM 1629 N N . VAL A 1 210 ? -12.912 8.872 6.875 1.00 80.25 210 VAL A N 1
ATOM 1630 C CA . VAL A 1 210 ? -11.697 8.636 7.643 1.00 80.25 210 VAL A CA 1
ATOM 1631 C C . VAL A 1 210 ? -10.535 8.698 6.672 1.00 80.25 210 VAL A C 1
ATOM 1633 O O . VAL A 1 210 ? -10.447 7.892 5.747 1.00 80.25 210 VAL A O 1
ATOM 1636 N N . TRP A 1 211 ? -9.648 9.660 6.883 1.00 77.00 211 TRP A N 1
ATOM 1637 C CA . TRP A 1 211 ? -8.449 9.807 6.080 1.00 77.00 211 TRP A CA 1
ATOM 1638 C C . TRP A 1 211 ? -7.242 9.247 6.826 1.00 77.00 211 TRP A C 1
ATOM 1640 O O . TRP A 1 211 ? -6.868 9.745 7.886 1.00 77.00 211 TRP A O 1
ATOM 1650 N N . GLU A 1 212 ? -6.610 8.222 6.270 1.00 69.75 212 GLU A N 1
ATOM 1651 C CA . GLU A 1 212 ? -5.375 7.651 6.794 1.00 69.75 212 GLU A CA 1
ATOM 1652 C C . GLU A 1 212 ? -4.174 8.198 6.015 1.00 69.75 212 GLU A C 1
ATOM 1654 O O . GLU A 1 212 ? -3.551 7.515 5.206 1.00 69.75 212 GLU A O 1
ATOM 1659 N N . CYS A 1 213 ? -3.895 9.474 6.274 1.00 46.66 213 CYS A N 1
ATOM 1660 C CA . CYS A 1 213 ? -2.607 10.136 6.088 1.00 46.66 213 CYS A CA 1
ATOM 1661 C C . CYS A 1 213 ? -2.491 11.156 7.228 1.00 46.66 213 CYS A C 1
ATOM 1663 O O . CYS A 1 213 ? -3.032 12.255 7.136 1.00 46.66 213 CYS A O 1
ATOM 1665 N N . GLY A 1 214 ? -1.829 10.781 8.318 1.00 40.41 214 GLY A N 1
ATOM 1666 C CA . GLY A 1 214 ? -1.269 11.755 9.253 1.00 40.41 214 GLY A CA 1
ATOM 1667 C C . GLY A 1 214 ? 0.215 11.944 8.929 1.00 40.41 214 GLY A C 1
ATOM 1668 O O . GLY A 1 214 ? 0.836 10.980 8.466 1.00 40.41 214 GLY A O 1
ATOM 1669 N N . PRO A 1 215 ? 0.801 13.136 9.138 1.00 32.09 215 PRO A N 1
ATOM 1670 C CA . PRO A 1 215 ? 2.250 13.278 9.081 1.00 32.09 215 PRO A CA 1
ATOM 1671 C C . PRO A 1 215 ? 2.920 12.360 10.128 1.00 32.09 215 PRO A C 1
ATOM 1673 O O . PRO A 1 215 ? 2.277 11.957 11.103 1.00 32.09 215 PRO A O 1
ATOM 1676 N N . PRO A 1 216 ? 4.196 11.990 9.927 1.00 34.41 216 PRO A N 1
ATOM 1677 C CA . PRO A 1 216 ? 4.958 11.203 10.898 1.00 34.41 216 PRO A CA 1
ATOM 1678 C C . PRO A 1 216 ? 5.060 11.898 12.264 1.00 34.41 216 PRO A C 1
ATOM 1680 O O . PRO A 1 216 ? 5.032 13.122 12.361 1.00 34.41 216 PRO A O 1
ATOM 1683 N N . GLU A 1 217 ? 5.354 11.097 13.293 1.00 35.44 217 GLU A N 1
ATOM 1684 C CA . GLU A 1 217 ? 5.899 11.512 14.605 1.00 35.44 217 GLU A CA 1
ATOM 1685 C C . GLU A 1 217 ? 7.130 12.449 14.506 1.00 35.44 217 GLU A C 1
ATOM 1687 O O . GLU A 1 217 ? 7.510 13.072 15.490 1.00 35.44 217 GLU A O 1
ATOM 1692 N N . GLU A 1 218 ? 7.733 12.593 13.323 1.00 42.72 218 GLU A N 1
ATOM 1693 C CA . GLU A 1 218 ? 8.894 13.452 13.049 1.00 42.72 218 GLU A CA 1
ATOM 1694 C C . GLU A 1 218 ? 8.549 14.950 12.894 1.00 42.72 218 GLU A C 1
ATOM 1696 O O . GLU A 1 218 ? 9.454 15.764 12.744 1.00 42.72 218 GLU A O 1
ATOM 1701 N N . ALA A 1 219 ? 7.268 15.338 12.958 1.00 42.16 219 ALA A N 1
ATOM 1702 C CA . ALA A 1 219 ? 6.838 16.744 12.915 1.00 42.16 219 ALA A CA 1
ATOM 1703 C C . ALA A 1 219 ? 6.641 17.391 14.301 1.00 42.16 219 ALA A C 1
ATOM 1705 O O . ALA A 1 219 ? 6.247 18.554 14.385 1.00 42.16 219 ALA A O 1
ATOM 1706 N N . LEU A 1 220 ? 6.911 16.667 15.391 1.00 40.44 220 LEU A N 1
ATOM 1707 C CA . LEU A 1 220 ? 7.068 17.301 16.695 1.00 40.44 220 LEU A CA 1
ATOM 1708 C C . LEU A 1 220 ? 8.479 17.903 16.755 1.00 40.44 220 LEU A C 1
ATOM 1710 O O . LEU A 1 220 ? 9.445 17.184 16.482 1.00 40.44 220 LEU A O 1
ATOM 1714 N N . PRO A 1 221 ? 8.645 19.186 17.130 1.00 50.84 221 PRO A N 1
ATOM 1715 C CA . PRO A 1 221 ? 9.954 19.729 17.473 1.00 50.84 221 PRO A CA 1
ATOM 1716 C C . PRO A 1 221 ? 10.690 18.733 18.388 1.00 50.84 221 PRO A C 1
ATOM 1718 O O . PRO A 1 221 ? 10.043 18.177 19.279 1.00 50.84 221 PRO A O 1
ATOM 1721 N N . PRO A 1 222 ? 12.012 18.497 18.242 1.00 54.06 222 PRO A N 1
ATOM 1722 C CA . PRO A 1 222 ? 12.734 17.462 19.000 1.00 54.06 222 PRO A CA 1
ATOM 1723 C C . PRO A 1 222 ? 12.472 17.484 20.514 1.00 54.06 222 PRO A C 1
ATOM 1725 O O . PRO A 1 222 ? 12.476 16.452 21.179 1.00 54.06 222 PRO A O 1
ATOM 1728 N N . ARG A 1 223 ? 12.184 18.673 21.051 1.00 55.47 223 ARG A N 1
ATOM 1729 C CA . ARG A 1 223 ? 11.826 18.911 22.449 1.00 55.47 223 ARG A CA 1
ATOM 1730 C C . ARG A 1 223 ? 10.454 18.349 22.845 1.00 55.47 223 ARG A C 1
ATOM 1732 O O . ARG A 1 223 ? 10.316 17.826 23.944 1.00 55.47 223 ARG A O 1
ATOM 1739 N N . GLU A 1 224 ? 9.459 18.439 21.971 1.00 47.09 224 GLU A N 1
ATOM 1740 C CA . GLU A 1 224 ? 8.098 17.940 22.207 1.00 47.09 224 GLU A CA 1
ATOM 1741 C C . GLU A 1 224 ? 7.997 16.437 21.931 1.00 47.09 224 GLU A C 1
ATOM 1743 O O . GLU A 1 224 ? 7.339 15.723 22.684 1.00 47.09 224 GLU A O 1
ATOM 1748 N N . ALA A 1 225 ? 8.732 15.931 20.932 1.00 48.12 225 ALA A N 1
ATOM 1749 C CA . ALA A 1 225 ? 8.880 14.493 20.699 1.00 48.12 225 ALA A CA 1
ATOM 1750 C C . ALA A 1 225 ? 9.526 13.792 21.908 1.00 48.12 225 ALA A C 1
ATOM 1752 O O . ALA A 1 225 ? 9.042 12.753 22.362 1.00 48.12 225 ALA A O 1
ATOM 1753 N N . ALA A 1 226 ? 10.583 14.391 22.470 1.00 57.19 226 ALA A N 1
ATOM 1754 C CA . ALA A 1 226 ? 11.223 13.905 23.688 1.00 57.19 226 ALA A CA 1
ATOM 1755 C C . ALA A 1 226 ? 10.272 13.958 24.894 1.00 57.19 226 ALA A C 1
ATOM 1757 O O . ALA A 1 226 ? 10.158 12.962 25.602 1.00 57.19 226 ALA A O 1
ATOM 1758 N N . ALA A 1 227 ? 9.534 15.059 25.078 1.00 60.28 227 ALA A N 1
ATOM 1759 C CA . ALA A 1 227 ? 8.582 15.215 26.180 1.00 60.28 227 ALA A CA 1
ATOM 1760 C C . ALA A 1 227 ? 7.426 14.199 26.121 1.00 60.28 227 ALA A C 1
ATOM 1762 O O . ALA A 1 227 ? 7.107 13.578 27.130 1.00 60.28 227 ALA A O 1
ATOM 1763 N N . LEU A 1 228 ? 6.850 13.948 24.941 1.00 50.16 228 LEU A N 1
ATOM 1764 C CA . LEU A 1 228 ? 5.782 12.956 24.750 1.00 50.16 228 LEU A CA 1
ATOM 1765 C C . LEU A 1 228 ? 6.275 11.517 24.932 1.00 50.16 228 LEU A C 1
ATOM 1767 O O . LEU A 1 228 ? 5.557 10.660 25.455 1.00 50.16 228 LEU A O 1
ATOM 1771 N N . GLN A 1 229 ? 7.510 11.231 24.518 1.00 55.41 229 GLN A N 1
ATOM 1772 C CA . GLN A 1 229 ? 8.127 9.936 24.777 1.00 55.41 229 GLN A CA 1
ATOM 1773 C C . GLN A 1 229 ? 8.457 9.765 26.268 1.00 55.41 229 GLN A C 1
ATOM 1775 O O . GLN A 1 229 ? 8.331 8.659 26.794 1.00 55.41 229 GLN A O 1
ATOM 1780 N N . GLU A 1 230 ? 8.830 10.841 26.958 1.00 57.16 230 GLU A N 1
ATOM 1781 C CA . GLU A 1 230 ? 9.091 10.876 28.397 1.00 57.16 230 GLU A CA 1
ATOM 1782 C C . GLU A 1 230 ? 7.801 10.743 29.223 1.00 57.16 230 GLU A C 1
ATOM 1784 O O . GLU A 1 230 ? 7.774 9.947 30.159 1.00 57.16 230 GLU A O 1
ATOM 1789 N N . GLU A 1 231 ? 6.694 11.371 28.815 1.00 56.38 231 GLU A N 1
ATOM 1790 C CA . GLU A 1 231 ? 5.360 11.175 29.404 1.00 56.38 231 GLU A CA 1
ATOM 1791 C C . GLU A 1 231 ? 4.829 9.752 29.186 1.00 56.38 231 GLU A C 1
ATOM 1793 O O . GLU A 1 231 ? 4.375 9.110 30.135 1.00 56.38 231 GLU A O 1
ATOM 1798 N N . ARG A 1 232 ? 4.951 9.201 27.967 1.00 55.84 232 ARG A N 1
ATOM 1799 C CA . ARG A 1 232 ? 4.603 7.794 27.680 1.00 55.84 232 ARG A CA 1
ATOM 1800 C C . ARG A 1 232 ? 5.418 6.821 28.538 1.00 55.84 232 ARG A C 1
ATOM 1802 O O . ARG A 1 232 ? 4.880 5.816 29.000 1.00 55.84 232 ARG A O 1
ATOM 1809 N N . ARG A 1 233 ? 6.702 7.115 28.769 1.00 58.22 233 ARG A N 1
ATOM 1810 C CA . ARG A 1 233 ? 7.593 6.322 29.637 1.00 58.22 233 ARG A CA 1
ATOM 1811 C C . ARG A 1 233 ? 7.269 6.496 31.123 1.00 58.22 233 ARG A C 1
ATOM 1813 O O . ARG A 1 233 ? 7.348 5.521 31.862 1.00 58.22 233 ARG A O 1
ATOM 1820 N N . ALA A 1 234 ? 6.879 7.694 31.559 1.00 55.97 234 ALA A N 1
ATOM 1821 C CA . ALA A 1 234 ? 6.478 7.972 32.937 1.00 55.97 234 ALA A CA 1
ATOM 1822 C C . ALA A 1 234 ? 5.133 7.315 33.296 1.00 55.97 234 ALA A C 1
ATOM 1824 O O . ALA A 1 234 ? 4.964 6.836 34.416 1.00 55.97 234 ALA A O 1
ATOM 1825 N N . ALA A 1 235 ? 4.205 7.235 32.340 1.00 51.62 235 ALA A N 1
ATOM 1826 C CA . ALA A 1 235 ? 2.883 6.644 32.534 1.00 51.62 235 ALA A CA 1
ATOM 1827 C C . ALA A 1 235 ? 2.871 5.101 32.509 1.00 51.62 235 ALA A C 1
ATOM 1829 O O . ALA A 1 235 ? 1.969 4.492 33.079 1.00 51.62 235 ALA A O 1
ATOM 1830 N N . ALA A 1 236 ? 3.855 4.451 31.876 1.00 56.66 236 ALA A N 1
ATOM 1831 C CA . ALA A 1 236 ? 3.861 2.995 31.681 1.00 56.66 236 ALA A CA 1
ATOM 1832 C C . ALA A 1 236 ? 4.248 2.167 32.927 1.00 56.66 236 ALA A C 1
ATOM 1834 O O . ALA A 1 236 ? 4.163 0.939 32.890 1.00 56.66 236 ALA A O 1
ATOM 1835 N N . GLY A 1 237 ? 4.652 2.806 34.031 1.00 64.50 237 GLY A N 1
ATOM 1836 C CA . GLY A 1 237 ? 5.151 2.116 35.224 1.00 64.50 237 GLY A CA 1
ATOM 1837 C C . GLY A 1 237 ? 6.444 1.314 34.975 1.00 64.50 237 GLY A C 1
ATOM 1838 O O . GLY A 1 237 ? 6.945 1.246 33.850 1.00 64.50 237 GLY A O 1
ATOM 1839 N N . PRO A 1 238 ? 7.046 0.715 36.019 1.00 68.56 238 PRO A N 1
ATOM 1840 C CA . PRO A 1 238 ? 8.212 -0.149 35.858 1.00 68.56 238 PRO A CA 1
ATOM 1841 C C . PRO A 1 238 ? 7.833 -1.374 35.015 1.00 68.56 238 PRO A C 1
ATOM 1843 O O . PRO A 1 238 ? 7.103 -2.249 35.478 1.00 68.56 238 PRO A O 1
ATOM 1846 N N . ARG A 1 239 ? 8.313 -1.442 33.768 1.00 78.25 239 ARG A N 1
ATOM 1847 C CA . ARG A 1 239 ? 8.091 -2.608 32.906 1.00 78.25 239 ARG A CA 1
ATOM 1848 C C . ARG A 1 239 ? 8.824 -3.812 33.486 1.00 78.25 239 ARG A C 1
ATOM 1850 O O . ARG A 1 239 ? 10.047 -3.828 33.591 1.00 78.25 239 ARG A O 1
ATOM 1857 N N . GLU A 1 240 ? 8.063 -4.837 33.821 1.00 92.50 240 GLU A N 1
ATOM 1858 C CA . GLU A 1 240 ? 8.596 -6.117 34.250 1.00 92.50 240 GLU A CA 1
ATOM 1859 C C . GLU A 1 240 ? 9.044 -6.961 33.040 1.00 92.50 240 GLU A C 1
ATOM 1861 O O . GLU A 1 240 ? 8.289 -7.122 32.082 1.00 92.50 240 GLU A O 1
ATOM 1866 N N . LEU A 1 241 ? 10.255 -7.531 33.076 1.00 94.94 241 LEU A N 1
ATOM 1867 C CA . LEU A 1 241 ? 10.761 -8.398 32.002 1.00 94.94 241 LEU A CA 1
ATOM 1868 C C . LEU A 1 241 ? 10.267 -9.829 32.174 1.00 94.94 241 LEU A C 1
ATOM 1870 O O . LEU A 1 241 ? 10.440 -10.415 33.249 1.00 94.94 241 LEU A O 1
ATOM 1874 N N . THR A 1 242 ? 9.716 -10.431 31.124 1.00 96.56 242 THR A N 1
ATOM 1875 C CA . THR A 1 242 ? 9.540 -11.891 31.084 1.00 96.56 242 THR A CA 1
ATOM 1876 C C . THR A 1 242 ? 10.902 -12.594 31.118 1.00 96.56 242 THR A C 1
ATOM 1878 O O . THR A 1 242 ? 11.930 -12.001 30.780 1.00 96.56 242 THR A O 1
ATOM 1881 N N . LEU A 1 243 ? 10.932 -13.867 31.525 1.00 96.75 243 LEU A N 1
ATOM 1882 C CA . LEU A 1 243 ? 12.172 -14.649 31.546 1.00 96.75 243 LEU A CA 1
ATOM 1883 C C . LEU A 1 243 ? 12.816 -14.713 30.151 1.00 96.75 243 LEU A C 1
ATOM 1885 O O . LEU A 1 243 ? 14.020 -14.505 30.020 1.00 96.75 243 LEU A O 1
ATOM 1889 N N . ASP A 1 244 ? 12.014 -14.926 29.105 1.00 96.31 244 ASP A N 1
ATOM 1890 C CA . ASP A 1 244 ? 12.497 -14.994 27.723 1.00 96.31 244 ASP A CA 1
ATOM 1891 C C . ASP A 1 244 ? 13.096 -13.671 27.240 1.00 96.31 244 ASP A C 1
ATOM 1893 O O . ASP A 1 244 ? 14.124 -13.675 26.557 1.00 96.31 244 ASP A O 1
ATOM 1897 N N . GLU A 1 245 ? 12.487 -12.535 27.595 1.00 95.75 245 GLU A N 1
ATOM 1898 C CA . GLU A 1 245 ? 13.047 -11.213 27.299 1.00 95.75 245 GLU A CA 1
ATOM 1899 C C . GLU A 1 245 ? 14.364 -10.993 28.051 1.00 95.75 245 GLU A C 1
ATOM 1901 O O . GLU A 1 245 ? 15.340 -10.562 27.441 1.00 95.75 245 GLU A O 1
ATOM 1906 N N . ALA A 1 246 ? 14.431 -11.350 29.338 1.00 97.94 246 ALA A N 1
ATOM 1907 C CA . ALA A 1 246 ? 15.647 -11.225 30.140 1.00 97.94 246 ALA A CA 1
ATOM 1908 C C . ALA A 1 246 ? 16.800 -12.080 29.571 1.00 97.94 246 ALA A C 1
ATOM 1910 O O . ALA A 1 246 ? 17.919 -11.592 29.399 1.00 97.94 246 ALA A O 1
ATOM 1911 N N . LEU A 1 247 ? 16.524 -13.333 29.191 1.00 97.00 247 LEU A N 1
ATOM 1912 C CA . LEU A 1 247 ? 17.508 -14.227 28.567 1.00 97.00 247 LEU A CA 1
ATOM 1913 C C . LEU A 1 247 ? 17.923 -13.764 27.164 1.00 97.00 247 LEU A C 1
ATOM 1915 O O . LEU A 1 247 ? 19.067 -13.967 26.752 1.00 97.00 247 LEU A O 1
ATOM 1919 N N . ARG A 1 248 ? 17.007 -13.180 26.384 1.00 96.12 248 ARG A N 1
ATOM 1920 C CA . ARG A 1 248 ? 17.319 -12.622 25.057 1.00 96.12 248 ARG A CA 1
ATOM 1921 C C . ARG A 1 248 ? 18.198 -11.382 25.179 1.00 96.12 248 ARG A C 1
ATOM 1923 O O . ARG A 1 248 ? 19.219 -11.308 24.502 1.00 96.12 248 ARG A O 1
ATOM 1930 N N . MET A 1 249 ? 17.875 -10.494 26.114 1.00 97.75 249 MET A N 1
ATOM 1931 C CA . MET A 1 249 ? 18.662 -9.302 26.402 1.00 97.75 249 MET A CA 1
ATOM 1932 C C . MET A 1 249 ? 20.091 -9.653 26.836 1.00 97.75 249 MET A C 1
ATOM 1934 O O . MET A 1 249 ? 21.040 -9.084 26.305 1.00 97.75 249 MET A O 1
ATOM 1938 N N . GLN A 1 250 ? 20.272 -10.625 27.739 1.00 97.88 250 GLN A N 1
ATOM 1939 C CA . GLN A 1 250 ? 21.609 -11.076 28.151 1.00 97.88 250 GLN A CA 1
ATOM 1940 C C . GLN A 1 250 ? 22.430 -11.638 26.984 1.00 97.88 250 GLN A C 1
ATOM 1942 O O . GLN A 1 250 ? 23.634 -11.401 26.917 1.00 97.88 250 GLN A O 1
ATOM 1947 N N . ARG A 1 251 ? 21.791 -12.363 26.054 1.00 97.25 251 ARG A N 1
ATOM 1948 C CA . ARG A 1 251 ? 22.454 -12.875 24.845 1.00 97.25 251 ARG A CA 1
ATOM 1949 C C . ARG A 1 251 ? 22.870 -11.751 23.900 1.00 97.25 251 ARG A C 1
ATOM 1951 O O . ARG A 1 251 ? 23.975 -11.806 23.371 1.00 97.25 251 ARG A O 1
ATOM 1958 N N . GLU A 1 252 ? 22.023 -10.740 23.711 1.00 97.31 252 GLU A N 1
ATOM 1959 C CA . GLU A 1 252 ? 22.368 -9.553 22.918 1.00 97.31 252 GLU A CA 1
ATOM 1960 C C . GLU A 1 252 ? 23.535 -8.782 23.541 1.00 97.31 252 GLU A C 1
ATOM 1962 O O . GLU A 1 252 ? 24.489 -8.467 22.833 1.00 97.31 252 GLU A O 1
ATOM 1967 N N . LEU A 1 253 ? 23.500 -8.542 24.857 1.00 97.50 253 LEU A N 1
ATOM 1968 C CA . LEU A 1 253 ? 24.595 -7.896 25.587 1.00 97.50 253 LEU A CA 1
ATOM 1969 C C . LEU A 1 253 ? 25.895 -8.687 25.448 1.00 97.50 253 LEU A C 1
ATOM 1971 O O . LEU A 1 253 ? 26.924 -8.110 25.116 1.00 97.50 253 LEU A O 1
ATOM 1975 N N . TYR A 1 254 ? 25.839 -10.007 25.637 1.00 97.06 254 TYR A N 1
ATOM 1976 C CA . TYR A 1 254 ? 27.008 -10.872 25.502 1.00 97.06 254 TYR A CA 1
ATOM 1977 C C . TYR A 1 254 ? 27.595 -10.794 24.093 1.00 97.06 254 TYR A C 1
ATOM 1979 O O . TYR A 1 254 ? 28.791 -10.588 23.952 1.00 97.06 254 TYR A O 1
ATOM 1987 N N . ALA A 1 255 ? 26.754 -10.885 23.058 1.00 94.81 255 ALA A N 1
ATOM 1988 C CA . ALA A 1 255 ? 27.193 -10.831 21.666 1.00 94.81 255 ALA A CA 1
ATOM 1989 C C . ALA A 1 255 ? 27.812 -9.481 21.268 1.00 94.81 255 ALA A C 1
ATOM 1991 O O . ALA A 1 255 ? 28.642 -9.445 20.365 1.00 94.81 255 ALA A O 1
ATOM 1992 N N . GLN A 1 256 ? 27.393 -8.372 21.888 1.00 97.12 256 GLN A N 1
ATOM 1993 C CA . GLN A 1 256 ? 28.012 -7.067 21.645 1.00 97.12 256 GLN A CA 1
ATOM 1994 C C . GLN A 1 256 ? 29.321 -6.902 22.417 1.00 97.12 256 GLN A C 1
ATOM 1996 O O . GLN A 1 256 ? 30.298 -6.429 21.847 1.00 97.12 256 GLN A O 1
ATOM 2001 N N . PHE A 1 257 ? 29.350 -7.314 23.685 1.00 97.62 257 PHE A N 1
ATOM 2002 C CA . PHE A 1 257 ? 30.557 -7.245 24.504 1.00 97.62 257 PHE A CA 1
ATOM 2003 C C . PHE A 1 257 ? 31.640 -8.224 24.059 1.00 97.62 257 PHE A C 1
ATOM 2005 O O . PHE A 1 257 ? 32.806 -7.988 24.321 1.00 97.62 257 PHE A O 1
ATOM 2012 N N . SER A 1 258 ? 31.288 -9.308 23.368 1.00 95.38 258 SER A N 1
ATOM 2013 C CA . SER A 1 258 ? 32.259 -10.281 22.861 1.00 95.38 258 SER A CA 1
ATOM 2014 C C . SER A 1 258 ? 32.838 -9.915 21.492 1.00 95.38 258 SER A C 1
ATOM 2016 O O . SER A 1 258 ? 33.414 -10.783 20.843 1.00 95.38 258 SER A O 1
ATOM 2018 N N . ARG A 1 259 ? 32.596 -8.703 20.982 1.00 95.88 259 ARG A N 1
ATOM 2019 C CA . ARG A 1 259 ? 33.177 -8.252 19.711 1.00 95.88 259 ARG A CA 1
ATOM 2020 C C . ARG A 1 259 ? 34.622 -7.831 19.928 1.00 95.88 259 ARG A C 1
ATOM 2022 O O . ARG A 1 259 ? 34.880 -7.094 20.873 1.00 95.88 259 ARG A O 1
ATOM 2029 N N . ASP A 1 260 ? 35.498 -8.212 19.004 1.00 96.44 260 ASP A N 1
ATOM 2030 C CA . ASP A 1 260 ? 36.929 -7.882 19.040 1.00 96.44 260 ASP A CA 1
ATOM 2031 C C . ASP A 1 260 ? 37.148 -6.375 19.253 1.00 96.44 260 ASP A C 1
ATOM 2033 O O . ASP A 1 260 ? 37.763 -5.982 20.232 1.00 96.44 260 ASP A O 1
ATOM 2037 N N . GLU A 1 261 ? 36.470 -5.525 18.471 1.00 96.00 261 GLU A N 1
ATOM 2038 C CA . GLU A 1 261 ? 36.544 -4.059 18.607 1.00 96.00 261 GLU A CA 1
ATOM 2039 C C . GLU A 1 261 ? 36.206 -3.547 20.022 1.00 96.00 261 GLU A C 1
ATOM 2041 O O . GLU A 1 261 ? 36.780 -2.567 20.494 1.00 96.00 261 GLU A O 1
ATOM 2046 N N . PHE A 1 262 ? 35.250 -4.176 20.713 1.00 97.38 262 PHE A N 1
ATOM 2047 C CA . PHE A 1 262 ? 34.919 -3.788 22.083 1.00 97.38 262 PHE A CA 1
ATOM 2048 C C . PHE A 1 262 ? 35.989 -4.261 23.070 1.00 97.38 262 PHE A C 1
ATOM 2050 O O . PHE A 1 262 ? 36.337 -3.512 23.984 1.00 97.38 262 PHE A O 1
ATOM 2057 N N . MET A 1 263 ? 36.486 -5.487 22.897 1.00 97.62 263 MET A N 1
ATOM 2058 C CA . MET A 1 263 ? 37.502 -6.072 23.769 1.00 97.62 263 MET A CA 1
ATOM 2059 C C . MET A 1 263 ? 38.835 -5.329 23.648 1.00 97.62 263 MET A C 1
ATOM 2061 O O . MET A 1 263 ? 39.400 -4.990 24.683 1.00 97.62 263 MET A O 1
ATOM 2065 N N . ASP A 1 264 ? 39.250 -4.958 22.434 1.00 96.06 264 ASP A N 1
ATOM 2066 C CA . ASP A 1 264 ? 40.445 -4.142 22.181 1.00 96.06 264 ASP A CA 1
ATOM 2067 C C . ASP A 1 264 ? 40.348 -2.796 22.923 1.00 96.06 264 ASP A C 1
ATOM 2069 O O . ASP A 1 264 ? 41.243 -2.399 23.665 1.00 96.06 264 ASP A O 1
ATOM 2073 N N . ARG A 1 265 ? 39.192 -2.119 22.825 1.00 97.62 265 ARG A N 1
ATOM 2074 C CA . ARG A 1 265 ? 38.946 -0.853 23.540 1.00 97.62 265 ARG A CA 1
ATOM 2075 C C . ARG A 1 265 ? 38.926 -1.017 25.060 1.00 97.62 265 ARG A C 1
ATOM 2077 O O . ARG A 1 265 ? 39.201 -0.053 25.774 1.00 97.62 265 ARG A O 1
ATOM 2084 N N . LEU A 1 266 ? 38.520 -2.179 25.571 1.00 97.00 266 LEU A N 1
ATOM 2085 C CA . LEU A 1 266 ? 38.526 -2.458 27.006 1.00 97.00 266 LEU A CA 1
ATOM 2086 C C . LEU A 1 266 ? 39.956 -2.707 27.506 1.00 97.00 266 LEU A C 1
ATOM 2088 O O . LEU A 1 266 ? 40.317 -2.158 28.546 1.00 97.00 266 LEU A O 1
ATOM 2092 N N . GLU A 1 267 ? 40.761 -3.452 26.747 1.00 96.00 267 GLU A N 1
ATOM 2093 C CA . GLU A 1 267 ? 42.186 -3.687 27.016 1.00 96.00 267 GLU A CA 1
ATOM 2094 C C . GLU A 1 267 ? 42.976 -2.368 27.004 1.00 96.00 267 GLU A C 1
ATOM 2096 O O . GLU A 1 267 ? 43.647 -2.046 27.986 1.00 96.00 267 GLU A O 1
ATOM 2101 N N . ASP A 1 268 ? 42.767 -1.515 25.994 1.00 96.94 268 ASP A N 1
ATOM 2102 C CA . ASP A 1 268 ? 43.369 -0.175 25.917 1.00 96.94 268 ASP A CA 1
ATOM 2103 C C . ASP A 1 268 ? 43.084 0.669 27.175 1.00 96.94 268 ASP A C 1
ATOM 2105 O O . ASP A 1 268 ? 43.942 1.417 27.664 1.00 96.94 268 ASP A O 1
ATOM 2109 N N . LEU A 1 269 ? 41.866 0.574 27.728 1.00 96.94 269 LEU A N 1
ATOM 2110 C CA . LEU A 1 269 ? 41.498 1.280 28.958 1.00 96.94 269 LEU A CA 1
ATOM 2111 C C . LEU A 1 269 ? 42.217 0.720 30.191 1.00 96.94 269 LEU A C 1
ATOM 2113 O O . LEU A 1 269 ? 42.555 1.503 31.087 1.00 96.94 269 LEU A O 1
ATOM 2117 N N . GLU A 1 270 ? 42.422 -0.596 30.253 1.00 94.88 270 GLU A N 1
ATOM 2118 C CA . GLU A 1 270 ? 43.145 -1.278 31.334 1.00 94.88 270 GLU A CA 1
ATOM 2119 C C . GLU A 1 270 ? 44.643 -0.949 31.319 1.00 94.88 270 GLU A C 1
ATOM 2121 O O . GLU A 1 270 ? 45.239 -0.773 32.385 1.00 94.88 270 GLU A O 1
ATOM 2126 N N . GLU A 1 271 ? 45.236 -0.766 30.138 1.00 96.12 271 GLU A N 1
ATOM 2127 C CA . GLU A 1 271 ? 46.625 -0.317 29.992 1.00 96.12 271 GLU A CA 1
ATOM 2128 C C . GLU A 1 271 ? 46.793 1.177 30.308 1.00 96.12 271 GLU A C 1
ATOM 2130 O O . GLU A 1 271 ? 47.726 1.589 31.006 1.00 96.12 271 GLU A O 1
ATOM 2135 N N . THR A 1 272 ? 45.869 2.012 29.822 1.00 97.19 272 THR A N 1
ATOM 2136 C CA . THR A 1 272 ? 45.966 3.479 29.928 1.00 97.19 272 THR A CA 1
ATOM 2137 C C . THR A 1 272 ? 45.697 3.986 31.345 1.00 97.19 272 THR A C 1
ATOM 2139 O O . THR A 1 272 ? 46.199 5.038 31.768 1.00 97.19 272 THR A O 1
ATOM 2142 N N . HIS A 1 273 ? 44.863 3.280 32.105 1.00 95.56 273 HIS A N 1
ATOM 2143 C CA . HIS A 1 273 ? 44.461 3.696 33.438 1.00 95.56 273 HIS A CA 1
ATOM 2144 C C . HIS A 1 273 ? 44.741 2.601 34.455 1.00 95.56 273 HIS A C 1
ATOM 2146 O O . HIS A 1 273 ? 44.347 1.459 34.285 1.00 95.56 273 HIS A O 1
ATOM 2152 N N . LYS A 1 274 ? 45.322 2.978 35.602 1.00 91.44 274 LYS A N 1
ATOM 2153 C CA . LYS A 1 274 ? 45.480 2.051 36.728 1.00 91.44 274 LYS A CA 1
ATOM 2154 C C . LYS A 1 274 ? 44.128 1.407 37.059 1.00 91.44 274 LYS A C 1
ATOM 2156 O O . LYS A 1 274 ? 43.190 2.132 37.422 1.00 91.44 274 LYS A O 1
ATOM 2161 N N . MET A 1 275 ? 44.058 0.077 36.973 1.00 90.06 275 MET A N 1
ATOM 2162 C CA . MET A 1 275 ? 42.863 -0.704 37.297 1.00 90.06 275 MET A CA 1
ATOM 2163 C C . MET A 1 275 ? 42.310 -0.289 38.668 1.00 90.06 275 MET A C 1
ATOM 2165 O O . MET A 1 275 ? 43.053 -0.126 39.641 1.00 90.06 275 MET A O 1
ATOM 2169 N N . GLY A 1 276 ? 41.005 -0.018 38.721 1.00 87.06 276 GLY A N 1
ATOM 2170 C CA . GLY A 1 276 ? 40.328 0.471 39.925 1.00 87.06 276 GLY A CA 1
ATOM 2171 C C . GLY A 1 276 ? 40.423 1.969 40.208 1.00 87.06 276 GLY A C 1
ATOM 2172 O O . GLY A 1 276 ? 39.784 2.446 41.145 1.00 87.06 276 GLY A O 1
ATOM 2173 N N . SER A 1 277 ? 41.195 2.735 39.432 1.00 91.44 277 SER A N 1
ATOM 2174 C CA . SER A 1 277 ? 41.197 4.196 39.558 1.00 91.44 277 SER A CA 1
ATOM 2175 C C . SER A 1 277 ? 39.840 4.791 39.163 1.00 91.44 277 SER A C 1
ATOM 2177 O O . SER A 1 277 ? 39.134 4.250 38.313 1.00 91.44 277 SER A O 1
ATOM 2179 N N . ALA A 1 278 ? 39.482 5.947 39.732 1.00 90.75 278 ALA A N 1
ATOM 2180 C CA . ALA A 1 278 ? 38.236 6.639 39.386 1.00 90.75 278 ALA A CA 1
ATOM 2181 C C . ALA A 1 278 ? 38.135 6.943 37.876 1.00 90.75 278 ALA A C 1
ATOM 2183 O O . ALA A 1 278 ? 37.064 6.804 37.287 1.00 90.75 278 ALA A O 1
ATOM 2184 N N . LYS A 1 279 ? 39.266 7.280 37.232 1.00 92.75 279 LYS A N 1
ATOM 2185 C CA . LYS A 1 279 ? 39.348 7.491 35.777 1.00 92.75 279 LYS A CA 1
ATOM 2186 C C . LYS A 1 279 ? 39.046 6.211 34.994 1.00 92.75 279 LYS A C 1
ATOM 2188 O O . LYS A 1 279 ? 38.231 6.261 34.079 1.00 92.75 279 LYS A O 1
ATOM 2193 N N . PHE A 1 280 ? 39.633 5.079 35.396 1.00 94.31 280 PHE A N 1
ATOM 2194 C CA . PHE A 1 280 ? 39.342 3.773 34.800 1.00 94.31 280 PHE A CA 1
ATOM 2195 C C . PHE A 1 280 ? 37.857 3.416 34.928 1.00 94.31 280 PHE A C 1
ATOM 2197 O O . PHE A 1 280 ? 37.209 3.103 33.934 1.00 94.31 280 PHE A O 1
ATOM 2204 N N . ILE A 1 281 ? 37.286 3.535 36.132 1.00 92.31 281 ILE A N 1
ATOM 2205 C CA . ILE A 1 281 ? 35.876 3.202 36.392 1.00 92.31 281 ILE A CA 1
ATOM 2206 C C . ILE A 1 281 ? 34.938 4.075 35.546 1.00 92.31 281 ILE A C 1
ATOM 2208 O O . ILE A 1 281 ? 33.996 3.560 34.945 1.00 92.31 281 ILE A O 1
ATOM 2212 N N . ALA A 1 282 ? 35.197 5.384 35.465 1.00 92.50 282 ALA A N 1
ATOM 2213 C CA . ALA A 1 282 ? 34.392 6.300 34.661 1.00 92.50 282 ALA A CA 1
ATOM 2214 C C . ALA A 1 282 ? 34.475 5.980 33.158 1.00 92.50 282 ALA A C 1
ATOM 2216 O O . ALA A 1 282 ? 33.441 5.911 32.491 1.00 92.50 282 ALA A O 1
ATOM 2217 N N . ALA A 1 283 ? 35.683 5.741 32.634 1.00 95.75 283 ALA A N 1
ATOM 2218 C CA . ALA A 1 283 ? 35.891 5.396 31.230 1.00 95.75 283 ALA A CA 1
ATOM 2219 C C . ALA A 1 283 ? 35.260 4.040 30.872 1.00 95.75 283 ALA A C 1
ATOM 2221 O O . ALA A 1 283 ? 34.540 3.943 29.877 1.00 95.75 283 ALA A O 1
ATOM 2222 N N . ARG A 1 284 ? 35.430 3.025 31.730 1.00 96.69 284 ARG A N 1
ATOM 2223 C CA . ARG A 1 284 ? 34.829 1.696 31.559 1.00 96.69 284 ARG A CA 1
ATOM 2224 C C . ARG A 1 284 ? 33.304 1.756 31.557 1.00 96.69 284 ARG A C 1
ATOM 2226 O O . ARG A 1 284 ? 32.666 1.189 30.678 1.00 96.69 284 ARG A O 1
ATOM 2233 N N . ASN A 1 285 ? 32.705 2.486 32.499 1.00 95.06 285 ASN A N 1
ATOM 2234 C CA . ASN A 1 285 ? 31.250 2.644 32.561 1.00 95.06 285 ASN A CA 1
ATOM 2235 C C . ASN A 1 285 ? 30.689 3.348 31.318 1.00 95.06 285 ASN A C 1
ATOM 2237 O O . ASN A 1 285 ? 29.617 2.974 30.842 1.00 95.06 285 ASN A O 1
ATOM 2241 N N . LYS A 1 286 ? 31.413 4.339 30.779 1.00 95.81 286 LYS A N 1
ATOM 2242 C CA . LYS A 1 286 ? 31.047 5.002 29.523 1.00 95.81 286 LYS A CA 1
ATOM 2243 C C . LYS A 1 286 ? 31.092 4.023 28.348 1.00 95.81 286 LYS A C 1
ATOM 2245 O O . LYS A 1 286 ? 30.112 3.932 27.615 1.00 95.81 286 LYS A O 1
ATOM 2250 N N . LEU A 1 287 ? 32.178 3.256 28.222 1.00 97.38 287 LEU A N 1
ATOM 2251 C CA . LEU A 1 287 ? 32.335 2.232 27.184 1.00 97.38 287 LEU A CA 1
ATOM 2252 C C . LEU A 1 287 ? 31.217 1.176 27.256 1.00 97.38 287 LEU A C 1
ATOM 2254 O O . LEU A 1 287 ? 30.636 0.809 26.238 1.00 97.38 287 LEU A O 1
ATOM 2258 N N . PHE A 1 288 ? 30.849 0.731 28.461 1.00 97.75 288 PHE A N 1
ATOM 2259 C CA . PHE A 1 288 ? 29.757 -0.231 28.641 1.00 97.75 288 PHE A CA 1
ATOM 2260 C C . PHE A 1 288 ? 28.410 0.351 28.208 1.00 97.75 288 PHE A C 1
ATOM 2262 O O . PHE A 1 288 ? 27.609 -0.344 27.579 1.00 97.75 288 PHE A O 1
ATOM 2269 N N . LEU A 1 289 ? 28.161 1.626 28.518 1.00 96.62 289 LEU A N 1
ATOM 2270 C CA . LEU A 1 289 ? 26.902 2.277 28.182 1.00 96.62 289 LEU A CA 1
ATOM 2271 C C . LEU A 1 289 ? 26.730 2.476 26.669 1.00 96.62 289 LEU A C 1
ATOM 2273 O O . LEU A 1 289 ? 25.605 2.364 26.191 1.00 96.62 289 LEU A O 1
ATOM 2277 N N . GLU A 1 290 ? 27.809 2.696 25.909 1.00 97.12 290 GLU A N 1
ATOM 2278 C CA . GLU A 1 290 ? 27.760 2.761 24.435 1.00 97.12 290 GLU A CA 1
ATOM 2279 C C . GLU A 1 290 ? 27.152 1.484 23.829 1.00 97.12 290 GLU A C 1
ATOM 2281 O O . GLU A 1 290 ? 26.336 1.554 22.909 1.00 97.12 290 GLU A O 1
ATOM 2286 N N . VAL A 1 291 ? 27.481 0.322 24.401 1.00 97.62 291 VAL A N 1
ATOM 2287 C CA . VAL A 1 291 ? 26.923 -0.978 24.001 1.00 97.62 291 VAL A CA 1
ATOM 2288 C C . VAL A 1 291 ? 25.515 -1.198 24.561 1.00 97.62 291 VAL A C 1
ATOM 2290 O O . VAL A 1 291 ? 24.619 -1.667 23.855 1.00 97.62 291 VAL A O 1
ATOM 2293 N N . GLN A 1 292 ? 25.299 -0.874 25.837 1.00 97.38 292 GLN A N 1
ATOM 2294 C CA . GLN A 1 292 ? 24.037 -1.148 26.529 1.00 97.38 292 GLN A CA 1
ATOM 2295 C C . GLN A 1 292 ? 22.890 -0.264 26.035 1.00 97.38 292 GLN A C 1
ATOM 2297 O O . GLN A 1 292 ? 21.772 -0.755 25.902 1.00 97.38 292 GLN A O 1
ATOM 2302 N N . ALA A 1 293 ? 23.140 1.015 25.745 1.00 96.25 293 ALA A N 1
ATOM 2303 C CA . ALA A 1 293 ? 22.109 1.997 25.413 1.00 96.25 293 ALA A CA 1
ATOM 2304 C C . ALA A 1 293 ? 21.152 1.559 24.283 1.00 96.25 293 ALA A C 1
ATOM 2306 O O . ALA A 1 293 ? 19.940 1.553 24.518 1.00 96.25 293 ALA A O 1
ATOM 2307 N N . PRO A 1 294 ? 21.621 1.137 23.090 1.00 94.75 294 PRO A N 1
ATOM 2308 C CA . PRO A 1 294 ? 20.720 0.692 22.026 1.00 94.75 294 PRO A CA 1
ATOM 2309 C C . PRO A 1 294 ? 19.958 -0.592 22.382 1.00 94.75 294 PRO A C 1
ATOM 2311 O O . PRO A 1 294 ? 18.832 -0.770 21.919 1.00 94.75 294 PRO A O 1
ATOM 2314 N N . ILE A 1 295 ? 20.532 -1.478 23.205 1.00 96.75 295 ILE A N 1
ATOM 2315 C CA . ILE A 1 295 ? 19.852 -2.696 23.667 1.00 96.75 295 ILE A CA 1
ATOM 2316 C C . ILE A 1 295 ? 18.757 -2.326 24.668 1.00 96.75 295 ILE A C 1
ATOM 2318 O O . ILE A 1 295 ? 17.611 -2.712 24.473 1.00 96.75 295 ILE A O 1
ATOM 2322 N N . LEU A 1 296 ? 19.062 -1.520 25.686 1.00 95.56 296 LEU A N 1
ATOM 2323 C CA . LEU A 1 296 ? 18.097 -1.060 26.691 1.00 95.56 296 LEU A CA 1
ATOM 2324 C C . LEU A 1 296 ? 16.843 -0.459 26.044 1.00 95.56 296 LEU A C 1
ATOM 2326 O O . LEU A 1 296 ? 15.727 -0.849 26.395 1.00 95.56 296 LEU A O 1
ATOM 2330 N N . VAL A 1 297 ? 17.027 0.393 25.030 1.00 93.25 297 VAL A N 1
ATOM 2331 C CA . VAL A 1 297 ? 15.924 1.024 24.288 1.00 93.25 297 VAL A CA 1
ATOM 2332 C C . VAL A 1 297 ? 15.012 -0.008 23.615 1.00 93.25 297 VAL A C 1
ATOM 2334 O O . VAL A 1 297 ? 13.790 0.137 23.681 1.00 93.25 297 VAL A O 1
ATOM 2337 N N . ARG A 1 298 ? 15.554 -1.090 23.034 1.00 93.62 298 ARG A N 1
ATOM 2338 C CA . ARG A 1 298 ? 14.743 -2.162 22.410 1.00 93.62 298 ARG A CA 1
ATOM 2339 C C . ARG A 1 298 ? 13.839 -2.879 23.406 1.00 93.62 298 ARG A C 1
ATOM 2341 O O . ARG A 1 298 ? 12.751 -3.317 23.042 1.00 93.62 298 ARG A O 1
ATOM 2348 N N . TYR A 1 299 ? 14.274 -2.984 24.656 1.00 94.69 299 TYR A N 1
ATOM 2349 C CA . TYR A 1 299 ? 13.511 -3.628 25.724 1.00 94.69 299 TYR A CA 1
ATOM 2350 C C . TYR A 1 299 ? 12.658 -2.637 26.531 1.00 94.69 299 TYR A C 1
ATOM 2352 O O . TYR A 1 299 ? 12.014 -3.023 27.505 1.00 94.69 299 TYR A O 1
ATOM 2360 N N . GLY A 1 300 ? 12.577 -1.376 26.093 1.00 90.69 300 GLY A N 1
ATOM 2361 C CA . GLY A 1 300 ? 11.736 -0.348 26.706 1.00 90.69 300 GLY A CA 1
ATOM 2362 C C . GLY A 1 300 ? 12.354 0.340 27.924 1.00 90.69 300 GLY A C 1
ATOM 2363 O O . GLY A 1 300 ? 11.623 0.977 28.677 1.00 90.69 300 GLY A O 1
ATOM 2364 N N . PHE A 1 301 ? 13.669 0.231 28.115 1.00 92.12 301 PHE A N 1
ATOM 2365 C CA . PHE A 1 301 ? 14.410 0.970 29.136 1.00 92.12 301 PHE A CA 1
ATOM 2366 C C . PHE A 1 301 ? 15.071 2.215 28.544 1.00 92.12 301 PHE A C 1
ATOM 2368 O O . PHE A 1 301 ? 15.278 2.335 27.336 1.00 92.12 301 PHE A O 1
ATOM 2375 N N . GLU A 1 302 ? 15.423 3.160 29.409 1.00 90.75 302 GLU A N 1
ATOM 2376 C CA . GLU A 1 302 ? 16.195 4.334 29.012 1.00 90.75 302 GLU A CA 1
ATOM 2377 C C . GLU A 1 302 ? 17.612 3.926 28.557 1.00 90.75 302 GLU A C 1
ATOM 2379 O O . GLU A 1 302 ? 18.251 3.082 29.180 1.00 90.75 302 GLU A O 1
ATOM 2384 N N . GLY A 1 303 ? 18.142 4.533 27.494 1.00 93.56 303 GLY A N 1
ATOM 2385 C CA . GLY A 1 303 ? 19.517 4.300 27.024 1.00 93.56 303 GLY A CA 1
ATOM 2386 C C . GLY A 1 303 ? 20.581 4.979 27.898 1.00 93.56 303 GLY A C 1
ATOM 2387 O O . GLY A 1 303 ? 21.483 5.623 27.376 1.00 93.56 303 GLY A O 1
ATOM 2388 N N . SER A 1 304 ? 20.437 4.909 29.223 1.00 94.94 304 SER A N 1
ATOM 2389 C CA . SER A 1 304 ? 21.264 5.611 30.209 1.00 94.94 304 SER A CA 1
ATOM 2390 C C . SER A 1 304 ? 21.579 4.715 31.411 1.00 94.94 304 SER A C 1
ATOM 2392 O O . SER A 1 304 ? 21.001 3.638 31.576 1.00 94.94 304 SER A O 1
ATOM 2394 N N . HIS A 1 305 ? 22.458 5.165 32.312 1.00 93.62 305 HIS A N 1
ATOM 2395 C CA . HIS A 1 305 ? 22.721 4.449 33.568 1.00 93.62 305 HIS A CA 1
ATOM 2396 C C . HIS A 1 305 ? 21.456 4.251 34.420 1.00 93.62 305 HIS A C 1
ATOM 2398 O O . HIS A 1 305 ? 21.337 3.242 35.115 1.00 93.62 305 HIS A O 1
ATOM 2404 N N . ARG A 1 306 ? 20.482 5.168 34.344 1.00 90.31 306 ARG A N 1
ATOM 2405 C CA . ARG A 1 306 ? 19.183 4.998 35.009 1.00 90.31 306 ARG A CA 1
ATOM 2406 C C . ARG A 1 306 ? 18.424 3.805 34.429 1.00 90.31 306 ARG A C 1
ATOM 2408 O O . ARG A 1 306 ? 17.887 3.006 35.194 1.00 90.31 306 ARG A O 1
ATOM 2415 N N . GLY A 1 307 ? 18.433 3.649 33.107 1.00 91.81 307 GLY A N 1
ATOM 2416 C CA . GLY A 1 307 ? 17.825 2.502 32.438 1.00 91.81 307 GLY A CA 1
ATOM 2417 C C . GLY A 1 307 ? 18.516 1.176 32.751 1.00 91.81 307 GLY A C 1
ATOM 2418 O O . GLY A 1 307 ? 17.828 0.174 32.915 1.00 91.81 307 GLY A O 1
ATOM 2419 N N . VAL A 1 308 ? 19.840 1.166 32.957 1.00 95.75 308 VAL A N 1
ATOM 2420 C CA . VAL A 1 308 ? 20.558 -0.020 33.470 1.00 95.75 308 VAL A CA 1
ATOM 2421 C C . VAL A 1 308 ? 20.019 -0.425 34.845 1.00 95.75 308 VAL A C 1
ATOM 2423 O O . VAL A 1 308 ? 19.711 -1.594 35.064 1.00 95.75 308 VAL A O 1
ATOM 2426 N N . VAL A 1 309 ? 19.852 0.525 35.773 1.00 93.88 309 VAL A N 1
ATOM 2427 C CA . VAL A 1 309 ? 19.305 0.235 37.113 1.00 93.88 309 VAL A CA 1
ATOM 2428 C C . VAL A 1 309 ? 17.866 -0.285 37.025 1.00 93.88 309 VAL A C 1
ATOM 2430 O O . VAL A 1 309 ? 17.524 -1.254 37.703 1.00 93.88 309 VAL A O 1
ATOM 2433 N N . GLN A 1 310 ? 17.033 0.309 36.165 1.00 91.44 310 GLN A N 1
ATOM 2434 C CA . GLN A 1 310 ? 15.664 -0.160 35.918 1.00 91.44 310 GLN A CA 1
ATOM 2435 C C . GLN A 1 310 ? 15.640 -1.584 35.354 1.00 91.44 310 GLN A C 1
ATOM 2437 O O . GLN A 1 310 ? 14.890 -2.423 35.847 1.00 91.44 310 GLN A O 1
ATOM 2442 N N . MET A 1 311 ? 16.488 -1.865 34.363 1.00 95.31 311 MET A N 1
ATOM 2443 C CA . MET A 1 311 ? 16.644 -3.182 33.751 1.00 95.31 311 MET A CA 1
ATOM 2444 C C . MET A 1 311 ? 17.059 -4.231 34.789 1.00 95.31 311 MET A C 1
ATOM 2446 O O . MET A 1 311 ? 16.453 -5.300 34.855 1.00 95.31 311 MET A O 1
ATOM 2450 N N . LEU A 1 312 ? 18.049 -3.923 35.634 1.00 95.38 312 LEU A N 1
ATOM 2451 C CA . LEU A 1 312 ? 18.481 -4.817 36.712 1.00 95.38 312 LEU A CA 1
ATOM 2452 C C . LEU A 1 312 ? 17.353 -5.075 37.718 1.00 95.38 312 LEU A C 1
ATOM 2454 O O . LEU A 1 312 ? 17.139 -6.221 38.108 1.00 95.38 312 LEU A O 1
ATOM 2458 N N . GLY A 1 313 ? 16.594 -4.040 38.091 1.00 93.00 313 GLY A N 1
ATOM 2459 C CA . GLY A 1 313 ? 15.420 -4.178 38.955 1.00 93.00 313 GLY A CA 1
ATOM 2460 C C . GLY A 1 313 ? 14.339 -5.074 38.341 1.00 93.00 313 GLY A C 1
ATOM 2461 O O . GLY A 1 313 ? 13.851 -5.989 39.001 1.00 93.00 313 GLY A O 1
ATOM 2462 N N . ALA A 1 314 ? 14.023 -4.872 37.058 1.00 94.38 314 ALA A N 1
ATOM 2463 C CA . ALA A 1 314 ? 13.037 -5.665 36.323 1.00 94.38 314 ALA A CA 1
ATOM 2464 C C . ALA A 1 314 ? 13.450 -7.139 36.159 1.00 94.38 314 ALA A C 1
ATOM 2466 O O . ALA A 1 314 ? 12.591 -8.022 36.092 1.00 94.38 314 ALA A O 1
ATOM 2467 N N . ALA A 1 315 ? 14.756 -7.412 36.098 1.00 96.06 315 ALA A N 1
ATOM 2468 C CA . ALA A 1 315 ? 15.294 -8.757 35.939 1.00 96.06 315 ALA A CA 1
ATOM 2469 C C . ALA A 1 315 ? 15.601 -9.472 37.270 1.00 96.06 315 ALA A C 1
ATOM 2471 O O . ALA A 1 315 ? 15.777 -10.690 37.273 1.00 96.06 315 ALA A O 1
ATOM 2472 N N . ALA A 1 316 ? 15.618 -8.762 38.406 1.00 95.06 316 ALA A N 1
ATOM 2473 C CA . ALA A 1 316 ? 16.040 -9.295 39.707 1.00 95.06 316 ALA A CA 1
ATOM 2474 C C . ALA A 1 316 ? 15.265 -10.549 40.151 1.00 95.06 316 ALA A C 1
ATOM 2476 O O . ALA A 1 316 ? 15.837 -11.453 40.763 1.00 95.06 316 ALA A O 1
ATOM 2477 N N . ARG A 1 317 ? 13.979 -10.653 39.793 1.00 96.25 317 ARG A N 1
ATOM 2478 C CA . ARG A 1 317 ? 13.147 -11.834 40.088 1.00 96.25 317 ARG A CA 1
ATOM 2479 C C . ARG A 1 317 ? 13.649 -13.130 39.441 1.00 96.25 317 ARG A C 1
ATOM 2481 O O . ARG A 1 317 ? 13.297 -14.212 39.899 1.00 96.25 317 ARG A O 1
ATOM 2488 N N . TRP A 1 318 ? 14.488 -13.034 38.410 1.00 97.69 318 TRP A N 1
ATOM 2489 C CA . TRP A 1 318 ? 15.060 -14.178 37.698 1.00 97.69 318 TRP A CA 1
ATOM 2490 C C . TRP A 1 318 ? 16.429 -14.613 38.237 1.00 97.69 318 TRP A C 1
ATOM 2492 O O . TRP A 1 318 ? 16.989 -15.581 37.729 1.00 97.69 318 TRP A O 1
ATOM 2502 N N . ASN A 1 319 ? 16.962 -13.978 39.291 1.00 94.19 319 ASN A N 1
ATOM 2503 C CA . ASN A 1 319 ? 18.276 -14.314 39.863 1.00 94.19 319 ASN A CA 1
ATOM 2504 C C . ASN A 1 319 ? 18.396 -15.777 40.343 1.00 94.19 319 ASN A C 1
ATOM 2506 O O . ASN A 1 319 ? 19.499 -16.317 40.392 1.00 94.19 319 ASN A O 1
ATOM 2510 N N . GLY A 1 320 ? 17.275 -16.428 40.677 1.00 93.44 320 GLY A N 1
ATOM 2511 C CA . GLY A 1 320 ? 17.231 -17.851 41.035 1.00 93.44 320 GLY A CA 1
ATOM 2512 C C . GLY A 1 320 ? 17.182 -18.814 39.840 1.00 93.44 320 GLY A C 1
ATOM 2513 O O . GLY A 1 320 ? 17.340 -20.018 40.027 1.00 93.44 320 GLY A O 1
ATOM 2514 N N . HIS A 1 321 ? 16.961 -18.321 38.618 1.00 97.81 321 HIS A N 1
ATOM 2515 C CA . HIS A 1 321 ? 16.844 -19.159 37.427 1.00 97.81 321 HIS A CA 1
ATOM 2516 C C . HIS A 1 321 ? 18.227 -19.564 36.899 1.00 97.81 321 HIS A C 1
ATOM 2518 O O . HIS A 1 321 ? 19.073 -18.708 36.630 1.00 97.81 321 HIS A O 1
ATOM 2524 N N . ALA A 1 322 ? 18.448 -20.867 36.692 1.00 96.94 322 ALA A N 1
ATOM 2525 C CA . ALA A 1 322 ? 19.760 -21.419 36.346 1.00 96.94 322 ALA A CA 1
ATOM 2526 C C . ALA A 1 322 ? 20.362 -20.806 35.067 1.00 96.94 322 ALA A C 1
ATOM 2528 O O . ALA A 1 322 ? 21.522 -20.398 35.068 1.00 96.94 322 ALA A O 1
ATOM 2529 N N . ASP A 1 323 ? 19.573 -20.674 33.995 1.00 95.81 323 ASP A N 1
ATOM 2530 C CA . ASP A 1 323 ? 20.069 -20.101 32.735 1.00 95.81 323 ASP A CA 1
ATOM 2531 C C . ASP A 1 323 ? 20.381 -18.605 32.844 1.00 95.81 323 ASP A C 1
ATOM 2533 O O . ASP A 1 323 ? 21.352 -18.134 32.254 1.00 95.81 323 ASP A O 1
ATOM 2537 N N . TYR A 1 324 ? 19.581 -17.867 33.618 1.00 97.19 324 TYR A N 1
ATOM 2538 C CA . TYR A 1 324 ? 19.786 -16.435 33.817 1.00 97.19 324 TYR A CA 1
ATOM 2539 C C . TYR A 1 324 ? 21.073 -16.209 34.609 1.00 97.19 324 TYR A C 1
ATOM 2541 O O . TYR A 1 324 ? 21.926 -15.427 34.192 1.00 97.19 324 TYR A O 1
ATOM 2549 N N . LYS A 1 325 ? 21.255 -16.968 35.698 1.00 96.50 325 LYS A N 1
ATOM 2550 C CA . LYS A 1 325 ? 22.470 -16.961 36.516 1.00 96.50 325 LYS A CA 1
ATOM 2551 C C . LYS A 1 325 ? 23.711 -17.306 35.688 1.00 96.50 325 LYS A C 1
ATOM 2553 O O . LYS A 1 325 ? 24.675 -16.546 35.706 1.00 96.50 325 LYS A O 1
ATOM 2558 N N . ARG A 1 326 ? 23.655 -18.379 34.889 1.00 95.62 326 ARG A N 1
ATOM 2559 C CA . ARG A 1 326 ? 24.752 -18.783 33.993 1.00 95.62 326 ARG A CA 1
ATOM 2560 C C . ARG A 1 326 ? 25.136 -17.668 33.015 1.00 95.62 326 ARG A C 1
ATOM 2562 O O . ARG A 1 326 ? 26.316 -17.449 32.762 1.00 95.62 326 ARG A O 1
ATOM 2569 N N . ASN A 1 327 ? 24.160 -16.954 32.457 1.00 95.75 327 ASN A N 1
ATOM 2570 C CA . ASN A 1 327 ? 24.427 -15.839 31.548 1.00 95.75 3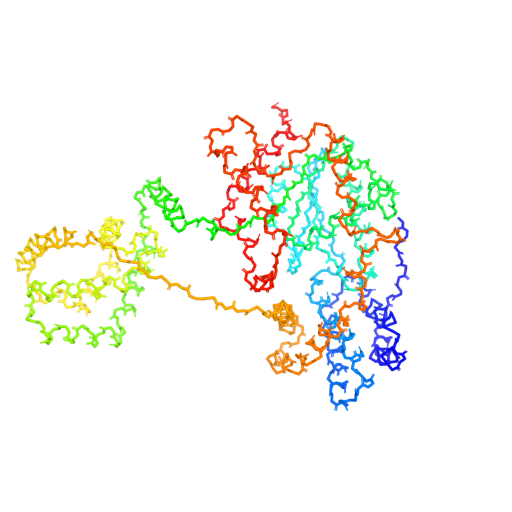27 ASN A CA 1
ATOM 2571 C C . ASN A 1 327 ? 25.026 -14.618 32.266 1.00 95.75 327 ASN A C 1
ATOM 2573 O O . ASN A 1 327 ? 25.937 -14.001 31.716 1.00 95.75 327 ASN A O 1
ATOM 2577 N N . VAL A 1 328 ? 24.561 -14.287 33.481 1.00 95.62 328 VAL A N 1
ATOM 2578 C CA . VAL A 1 328 ? 25.175 -13.231 34.313 1.00 95.62 328 VAL A CA 1
ATOM 2579 C C . VAL A 1 328 ? 26.635 -13.567 34.600 1.00 95.62 328 VAL A C 1
ATOM 2581 O O . VAL A 1 328 ? 27.503 -12.721 34.413 1.00 95.62 328 VAL A O 1
ATOM 2584 N N . GLU A 1 329 ? 26.925 -14.805 35.001 1.00 94.19 329 GLU A N 1
ATOM 2585 C CA . GLU A 1 329 ? 28.292 -15.256 35.279 1.00 94.19 329 GLU A CA 1
ATOM 2586 C C . GLU A 1 329 ? 29.185 -15.124 34.042 1.00 94.19 329 GLU A C 1
ATOM 2588 O O . GLU A 1 329 ? 30.279 -14.570 34.133 1.00 94.19 329 GLU A O 1
ATOM 2593 N N . ARG A 1 330 ? 28.699 -15.543 32.865 1.00 94.19 330 ARG A N 1
ATOM 2594 C CA . ARG A 1 330 ? 29.431 -15.389 31.597 1.00 94.19 330 ARG A CA 1
ATOM 2595 C C . ARG A 1 330 ? 29.697 -13.929 31.238 1.00 94.19 330 ARG A C 1
ATOM 2597 O O . ARG A 1 330 ? 30.801 -13.628 30.796 1.00 94.19 330 ARG A O 1
ATOM 2604 N N . LEU A 1 331 ? 28.716 -13.044 31.419 1.00 96.06 331 LEU A N 1
ATOM 2605 C CA . LEU A 1 331 ? 28.876 -11.604 31.194 1.00 96.06 331 LEU A CA 1
ATOM 2606 C C . LEU A 1 331 ? 29.897 -10.997 32.161 1.00 96.06 331 LEU A C 1
ATOM 2608 O O . LEU A 1 331 ? 30.787 -10.273 31.731 1.00 96.06 331 LEU A O 1
ATOM 2612 N N . ASN A 1 332 ? 29.822 -11.329 33.449 1.00 94.12 332 ASN A N 1
ATOM 2613 C CA . ASN A 1 332 ? 30.760 -10.806 34.441 1.00 94.12 332 ASN A CA 1
ATOM 2614 C C . ASN A 1 332 ? 32.190 -11.316 34.223 1.00 94.12 332 ASN A C 1
ATOM 2616 O O . ASN A 1 332 ? 33.134 -10.567 34.464 1.00 94.12 332 ASN A O 1
ATOM 2620 N N . CYS A 1 333 ? 32.359 -12.562 33.767 1.00 92.06 333 CYS A N 1
ATOM 2621 C CA . CYS A 1 333 ? 33.666 -13.083 33.366 1.00 92.06 333 CYS A CA 1
ATOM 2622 C C . CYS A 1 333 ? 34.204 -12.354 32.131 1.00 92.06 333 CYS A C 1
ATOM 2624 O O . CYS A 1 333 ? 35.358 -11.945 32.140 1.00 92.06 333 CYS A O 1
ATOM 2626 N N . LEU A 1 334 ? 33.366 -12.152 31.107 1.00 93.62 334 LEU A N 1
ATOM 2627 C CA . LEU A 1 334 ? 33.740 -11.439 29.881 1.00 93.62 334 LEU A CA 1
ATOM 2628 C C . LEU A 1 334 ? 34.182 -9.995 30.162 1.00 93.62 334 LEU A C 1
ATOM 2630 O O . LEU A 1 334 ? 35.111 -9.506 29.538 1.00 93.62 334 LEU A O 1
ATOM 2634 N N . LEU A 1 335 ? 33.530 -9.331 31.118 1.00 94.81 335 LEU A N 1
ATOM 2635 C CA . LEU A 1 335 ? 33.780 -7.931 31.471 1.00 94.81 335 LEU A CA 1
ATOM 2636 C C . LEU A 1 335 ? 34.810 -7.741 32.602 1.00 94.81 335 LEU A C 1
ATOM 2638 O O . LEU A 1 335 ? 34.941 -6.630 33.119 1.00 94.81 335 LEU A O 1
ATOM 2642 N N . GLY A 1 336 ? 35.469 -8.813 33.062 1.00 92.62 336 GLY A N 1
ATOM 2643 C CA . GLY A 1 336 ? 36.469 -8.750 34.138 1.00 92.62 336 GLY A CA 1
ATOM 2644 C C . GLY A 1 336 ? 35.917 -8.351 35.518 1.00 92.62 336 GLY A C 1
ATOM 2645 O O . GLY A 1 336 ? 36.674 -7.992 36.414 1.00 92.62 336 GLY A O 1
ATOM 2646 N N . ILE A 1 337 ? 34.597 -8.407 35.731 1.00 89.12 337 ILE A N 1
ATOM 2647 C CA . ILE A 1 337 ? 33.949 -7.957 36.978 1.00 89.12 337 ILE A CA 1
ATOM 2648 C C . ILE A 1 337 ? 34.190 -8.952 38.125 1.00 89.12 337 ILE A C 1
ATOM 2650 O O . ILE A 1 337 ? 34.309 -8.548 39.277 1.00 89.12 337 ILE A O 1
ATOM 2654 N N . ASN A 1 338 ? 34.308 -10.248 37.820 1.00 76.94 338 ASN A N 1
ATOM 2655 C CA . ASN A 1 338 ? 34.499 -11.301 38.828 1.00 76.94 338 ASN A CA 1
ATOM 2656 C C . ASN A 1 338 ? 35.947 -11.427 39.348 1.00 76.94 338 ASN A C 1
ATOM 2658 O O . ASN A 1 338 ? 36.188 -12.224 40.253 1.00 76.94 338 ASN A O 1
ATOM 2662 N N . ALA A 1 339 ? 36.911 -10.693 38.780 1.00 59.91 339 ALA A N 1
ATOM 2663 C CA . ALA A 1 339 ? 38.322 -10.785 39.168 1.00 59.91 339 ALA A CA 1
ATOM 2664 C C . ALA A 1 339 ? 38.663 -9.976 40.437 1.00 59.91 339 ALA A C 1
ATOM 2666 O O . ALA A 1 339 ? 39.687 -10.226 41.071 1.00 59.91 339 ALA A O 1
ATOM 2667 N N . GLU A 1 340 ? 37.803 -9.037 40.845 1.00 54.44 340 GLU A N 1
ATOM 2668 C CA . GLU A 1 340 ? 38.004 -8.206 42.034 1.00 54.44 340 GLU A CA 1
ATOM 2669 C C . GLU A 1 340 ? 37.141 -8.742 43.189 1.00 54.44 340 GLU A C 1
ATOM 2671 O O . GLU A 1 340 ? 35.915 -8.769 43.100 1.00 54.44 340 GLU A O 1
ATOM 2676 N N . GLY A 1 341 ? 37.762 -9.204 44.281 1.00 55.72 341 GLY A N 1
ATOM 2677 C CA . GLY A 1 341 ? 37.037 -9.718 45.452 1.00 55.72 341 GLY A CA 1
ATOM 2678 C C . GLY A 1 341 ? 35.972 -8.729 45.955 1.00 55.72 341 GLY A C 1
ATOM 2679 O O . GLY A 1 341 ? 36.210 -7.520 46.001 1.00 55.72 341 GLY A O 1
ATOM 2680 N N . SER A 1 342 ? 34.789 -9.231 46.340 1.00 50.78 342 SER A N 1
ATOM 2681 C CA . SER A 1 342 ? 33.574 -8.406 46.500 1.00 50.78 342 SER A CA 1
ATOM 2682 C C . SER A 1 342 ? 33.714 -7.231 47.478 1.00 50.78 342 SER A C 1
ATOM 2684 O O . SER A 1 342 ? 33.063 -6.207 47.302 1.00 50.78 342 SER A O 1
ATOM 2686 N N . SER A 1 343 ? 34.595 -7.334 48.478 1.00 61.47 343 SER A N 1
ATOM 2687 C CA . SER A 1 343 ? 34.828 -6.276 49.468 1.00 61.47 343 SER A CA 1
ATOM 2688 C C . SER A 1 343 ? 35.524 -5.034 48.903 1.00 61.47 343 SER A C 1
ATOM 2690 O O . SER A 1 343 ? 35.357 -3.938 49.436 1.00 61.47 343 SER A O 1
ATOM 2692 N N . GLU A 1 344 ? 36.330 -5.179 47.849 1.00 56.22 344 GLU A N 1
ATOM 2693 C CA . GLU A 1 344 ? 37.056 -4.051 47.254 1.00 56.22 344 GLU A CA 1
ATOM 2694 C C . GLU A 1 344 ? 36.208 -3.316 46.205 1.00 56.22 344 GLU A C 1
ATOM 2696 O O . GLU A 1 344 ? 36.288 -2.088 46.088 1.00 56.22 344 GLU A O 1
ATOM 2701 N N . HIS A 1 345 ? 35.330 -4.054 45.517 1.00 56.56 345 HIS A N 1
ATOM 2702 C CA . HIS A 1 345 ? 34.358 -3.519 44.567 1.00 56.56 345 HIS A CA 1
ATOM 2703 C C . HIS A 1 345 ? 33.390 -2.525 45.231 1.00 56.56 345 HIS A C 1
ATOM 2705 O O . HIS A 1 345 ? 33.273 -1.380 44.783 1.00 56.56 345 HIS A O 1
ATOM 2711 N N . ASP A 1 346 ? 32.772 -2.915 46.352 1.00 55.75 346 ASP A N 1
ATOM 2712 C CA . ASP A 1 346 ? 31.800 -2.079 47.072 1.00 55.75 346 ASP A CA 1
ATOM 2713 C C . ASP A 1 346 ? 32.409 -0.751 47.550 1.00 55.75 346 ASP A C 1
ATOM 2715 O O . ASP A 1 346 ? 31.770 0.306 47.483 1.00 55.75 346 ASP A O 1
ATOM 2719 N N . ARG A 1 347 ? 33.683 -0.775 47.969 1.00 72.06 347 ARG A N 1
ATOM 2720 C CA . ARG A 1 347 ? 34.406 0.426 48.408 1.00 72.06 347 ARG A CA 1
ATOM 2721 C C . ARG A 1 347 ? 34.590 1.424 47.262 1.00 72.06 347 ARG A C 1
ATOM 2723 O O . ARG A 1 347 ? 34.312 2.609 47.430 1.00 72.06 347 ARG A O 1
ATOM 2730 N N . ARG A 1 348 ? 35.012 0.950 46.085 1.00 56.66 348 ARG A N 1
ATOM 2731 C CA . ARG A 1 348 ? 35.291 1.803 44.914 1.00 56.66 348 ARG A CA 1
ATOM 2732 C C . ARG A 1 348 ? 34.019 2.374 44.280 1.00 56.66 348 ARG A C 1
ATOM 2734 O O . ARG A 1 348 ? 34.024 3.525 43.843 1.00 56.66 348 ARG A O 1
ATOM 2741 N N . VAL A 1 349 ? 32.920 1.615 44.270 1.00 50.09 349 VAL A N 1
ATOM 2742 C CA . VAL A 1 349 ? 31.608 2.100 43.796 1.00 50.09 349 VAL A CA 1
ATOM 2743 C C . VAL A 1 349 ? 31.090 3.241 44.681 1.00 50.09 349 VAL A C 1
ATOM 2745 O O . VAL A 1 349 ? 30.537 4.219 44.170 1.00 50.09 349 VAL A O 1
ATOM 2748 N N . GLY A 1 350 ? 31.316 3.158 45.997 1.00 67.00 350 GLY A N 1
ATOM 2749 C CA . GLY A 1 350 ? 30.993 4.232 46.938 1.00 67.00 350 GLY A CA 1
ATOM 2750 C C . GLY A 1 350 ? 31.734 5.543 46.649 1.00 67.00 350 GLY A C 1
ATOM 2751 O O . GLY A 1 350 ? 31.137 6.618 46.757 1.00 67.00 350 GLY A O 1
ATOM 2752 N N . ASP A 1 351 ? 32.998 5.458 46.235 1.00 61.59 351 ASP A N 1
ATOM 2753 C CA . ASP A 1 351 ? 33.833 6.624 45.926 1.00 61.59 351 ASP A CA 1
ATOM 2754 C C . ASP A 1 351 ? 33.474 7.236 44.558 1.00 61.59 351 ASP A C 1
ATOM 2756 O O . ASP A 1 351 ? 33.203 8.434 44.468 1.00 61.59 351 ASP A O 1
ATOM 2760 N N . ALA A 1 352 ? 33.313 6.417 43.513 1.00 45.31 352 ALA A N 1
ATOM 2761 C CA . ALA A 1 352 ? 32.954 6.888 42.169 1.00 45.31 352 ALA A CA 1
ATOM 2762 C C . ALA A 1 352 ? 31.583 7.595 42.111 1.00 45.31 352 ALA A C 1
ATOM 2764 O O . ALA A 1 352 ? 31.382 8.534 41.334 1.00 45.31 352 ALA A O 1
ATOM 2765 N N . ARG A 1 353 ? 30.628 7.183 42.959 1.00 53.75 353 ARG A N 1
ATOM 2766 C CA . ARG A 1 353 ? 29.307 7.826 43.049 1.00 53.75 353 ARG A CA 1
ATOM 2767 C C . ARG A 1 353 ? 29.391 9.269 43.559 1.00 53.75 353 ARG A C 1
ATOM 2769 O O . ARG A 1 353 ? 28.574 10.094 43.152 1.00 53.75 353 ARG A O 1
ATOM 2776 N N . LYS A 1 354 ? 30.359 9.586 44.424 1.00 63.00 354 LYS A N 1
ATOM 2777 C CA . LYS A 1 354 ? 30.573 10.951 44.938 1.00 63.00 354 LYS A CA 1
ATOM 2778 C C . LYS A 1 354 ? 31.180 11.864 43.869 1.00 63.00 354 LYS A C 1
ATOM 2780 O O . LYS A 1 354 ? 30.791 13.028 43.759 1.00 63.00 354 LYS A O 1
ATOM 2785 N N . ASP A 1 355 ? 32.053 11.316 43.032 1.00 55.50 355 ASP A N 1
ATOM 2786 C CA . ASP A 1 355 ? 32.738 12.072 41.980 1.00 55.50 355 ASP A CA 1
ATOM 2787 C C . ASP A 1 355 ? 31.798 12.442 40.820 1.00 55.50 355 ASP A C 1
ATOM 2789 O O . ASP A 1 355 ? 31.830 13.567 40.318 1.00 55.50 355 ASP A O 1
ATOM 2793 N N . LEU A 1 356 ? 30.878 11.545 40.444 1.00 42.22 356 LEU A N 1
ATOM 2794 C CA . LEU A 1 356 ? 29.932 11.779 39.345 1.00 42.22 356 LEU A CA 1
ATOM 2795 C C . LEU A 1 356 ? 28.952 12.934 39.629 1.00 42.22 356 LEU A C 1
ATOM 2797 O O . LEU A 1 356 ? 28.658 13.743 38.748 1.00 42.22 356 LEU A O 1
ATOM 2801 N N . VAL A 1 357 ? 28.489 13.050 40.879 1.00 56.56 357 VAL A N 1
AT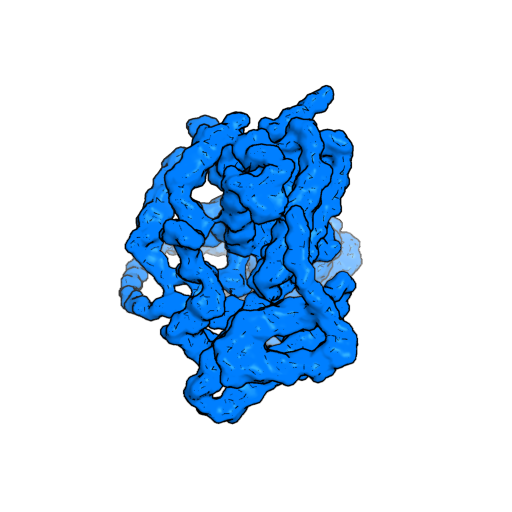OM 2802 C CA . VAL A 1 357 ? 27.617 14.152 41.333 1.00 56.56 357 VAL A CA 1
ATOM 2803 C C . VAL A 1 357 ? 28.331 15.506 41.234 1.00 56.56 357 VAL A C 1
ATOM 2805 O O . VAL A 1 357 ? 27.692 16.543 41.048 1.00 56.56 357 VAL A O 1
ATOM 2808 N N . SER A 1 358 ? 29.660 15.503 41.316 1.00 57.28 358 SER A N 1
ATOM 2809 C CA . SER A 1 358 ? 30.482 16.711 41.251 1.00 57.28 358 SER A CA 1
ATOM 2810 C C . SER A 1 358 ? 30.692 17.193 39.809 1.00 57.28 358 SER A C 1
ATOM 2812 O O . SER A 1 358 ? 30.668 18.398 39.560 1.00 57.28 358 SER A O 1
ATOM 2814 N N . ALA A 1 359 ? 30.812 16.276 38.844 1.00 42.91 359 ALA A N 1
ATOM 2815 C CA . ALA A 1 359 ? 31.041 16.598 37.431 1.00 42.91 359 ALA A CA 1
ATOM 2816 C C . ALA A 1 359 ? 29.800 17.170 36.714 1.00 42.91 359 ALA A C 1
ATOM 2818 O O . ALA A 1 359 ? 29.920 18.071 35.884 1.00 42.91 359 ALA A O 1
ATOM 2819 N N . GLN A 1 360 ? 28.592 16.717 37.068 1.00 43.91 360 GLN A N 1
ATOM 2820 C CA . GLN A 1 360 ? 27.346 17.184 36.435 1.00 43.91 360 GLN A CA 1
ATOM 2821 C C . GLN A 1 360 ? 27.029 18.666 36.700 1.00 43.91 360 GLN A C 1
ATOM 2823 O O . GLN A 1 360 ? 26.272 19.277 35.951 1.00 43.91 360 GLN A O 1
ATOM 2828 N N . LYS A 1 361 ? 27.638 19.279 37.722 1.00 47.25 361 LYS A N 1
ATOM 2829 C CA . LYS A 1 361 ? 27.463 20.710 38.014 1.00 47.25 361 LYS A CA 1
ATOM 2830 C C . LYS A 1 361 ? 28.214 21.645 37.056 1.00 47.25 361 LYS A C 1
ATOM 2832 O O . LYS A 1 361 ? 27.961 22.843 37.100 1.00 47.25 361 LYS A O 1
ATOM 2837 N N . GLN A 1 362 ? 29.114 21.141 36.207 1.00 40.03 362 GLN A N 1
ATOM 2838 C CA . GLN A 1 362 ? 30.021 21.983 35.409 1.00 40.03 362 GLN A CA 1
ATOM 2839 C C . GLN A 1 362 ? 29.622 22.170 33.930 1.00 40.03 362 GLN A C 1
ATOM 2841 O O . GLN A 1 362 ? 30.260 22.957 33.243 1.00 40.03 362 GLN A O 1
ATOM 2846 N N . GLN A 1 363 ? 28.579 21.502 33.419 1.00 36.06 363 GLN A N 1
ATOM 2847 C CA . GLN A 1 363 ? 28.290 21.436 31.969 1.00 36.06 363 GLN A CA 1
ATOM 2848 C C . GLN A 1 363 ? 27.123 22.305 31.446 1.00 36.06 363 GLN A C 1
ATOM 2850 O O . GLN A 1 363 ? 26.701 22.136 30.306 1.00 36.06 363 GLN A O 1
ATOM 2855 N N . ALA A 1 364 ? 26.597 23.260 32.216 1.00 32.78 364 ALA A N 1
ATOM 2856 C CA . ALA A 1 364 ? 25.482 24.106 31.769 1.00 32.78 364 ALA A CA 1
ATOM 2857 C C . ALA A 1 364 ? 25.943 25.451 31.159 1.00 32.78 364 ALA A C 1
ATOM 2859 O O . ALA A 1 364 ? 25.896 26.472 31.839 1.00 32.78 364 ALA A O 1
ATOM 2860 N N . GLN A 1 365 ? 26.347 25.470 29.880 1.00 31.50 365 GLN A N 1
ATOM 2861 C CA . GLN A 1 365 ? 26.373 26.685 29.035 1.00 31.50 365 GLN A CA 1
ATOM 2862 C C . GLN A 1 365 ? 26.445 26.327 27.529 1.00 31.50 365 GLN A C 1
ATOM 2864 O O . GLN A 1 365 ? 27.305 25.524 27.170 1.00 31.50 365 GLN A O 1
ATOM 2869 N N . PRO A 1 366 ? 25.593 26.889 26.639 1.00 37.22 366 PRO A N 1
ATOM 2870 C CA . PRO A 1 366 ? 25.639 26.599 25.201 1.00 37.22 366 PRO A CA 1
ATOM 2871 C C . PRO A 1 366 ? 26.191 27.760 24.349 1.00 37.22 366 PRO A C 1
ATOM 2873 O O . PRO A 1 366 ? 25.891 28.928 24.599 1.00 37.22 366 PRO A O 1
ATOM 2876 N N . SER A 1 367 ? 26.942 27.415 23.300 1.00 30.89 367 SER A N 1
ATOM 2877 C CA . SER A 1 367 ? 27.391 28.291 22.207 1.00 30.89 367 SER A CA 1
ATOM 2878 C C . SER A 1 367 ? 26.651 27.967 20.898 1.00 30.89 367 SER A C 1
ATOM 2880 O O . SER A 1 367 ? 26.239 26.829 20.675 1.00 30.89 367 SER A O 1
ATOM 2882 N N . ALA A 1 368 ? 26.461 28.982 20.050 1.00 35.44 368 ALA A N 1
ATOM 2883 C CA . ALA A 1 368 ? 25.703 28.946 18.797 1.00 35.44 368 ALA A CA 1
ATOM 2884 C C . ALA A 1 368 ? 26.572 29.405 17.613 1.00 35.44 368 ALA A C 1
ATOM 2886 O O . ALA A 1 368 ? 27.337 30.343 17.796 1.00 35.44 368 ALA A O 1
ATOM 2887 N N . GLU A 1 369 ? 26.397 28.801 16.428 1.00 32.78 369 GLU A N 1
ATOM 2888 C CA . GLU A 1 369 ? 26.840 29.278 15.095 1.00 32.78 369 GLU A CA 1
ATOM 2889 C C . GLU A 1 369 ? 26.029 28.517 14.010 1.00 32.78 369 GLU A C 1
ATOM 2891 O O . GLU A 1 369 ? 25.856 27.305 14.121 1.00 32.78 369 GLU A O 1
ATOM 2896 N N . ASN A 1 370 ? 25.215 29.209 13.196 1.00 30.66 370 ASN A N 1
ATOM 2897 C CA . ASN A 1 370 ? 25.440 29.755 11.835 1.00 30.66 370 ASN A CA 1
ATOM 2898 C C . ASN A 1 370 ? 25.441 28.713 10.693 1.00 30.66 370 ASN A C 1
ATOM 2900 O O . ASN A 1 370 ? 26.268 27.810 10.662 1.00 30.66 370 ASN A O 1
ATOM 2904 N N . GLY A 1 371 ? 24.524 28.882 9.729 1.00 27.14 371 GLY A N 1
ATOM 2905 C CA . GLY A 1 371 ? 24.390 28.049 8.530 1.00 27.14 371 GLY A CA 1
ATOM 2906 C C . GLY A 1 371 ? 24.137 28.887 7.274 1.00 27.14 371 GLY A C 1
ATOM 2907 O O . GLY A 1 371 ? 23.297 29.785 7.293 1.00 27.14 371 GLY A O 1
ATOM 2908 N N . ASP A 1 372 ? 24.867 28.562 6.204 1.00 27.33 372 ASP A N 1
ATOM 2909 C CA . ASP A 1 372 ? 24.735 29.133 4.860 1.00 27.33 372 ASP A CA 1
ATOM 2910 C C . ASP A 1 372 ? 23.878 28.248 3.938 1.00 27.33 372 ASP A C 1
ATOM 2912 O O . ASP A 1 372 ? 23.799 27.026 4.086 1.00 27.33 372 ASP A O 1
ATOM 2916 N N . ALA A 1 373 ? 23.220 28.908 2.982 1.00 27.30 373 ALA A N 1
ATOM 2917 C CA . ALA A 1 373 ? 22.169 28.396 2.106 1.00 27.30 373 ALA A CA 1
ATOM 2918 C C . ALA A 1 373 ? 22.675 27.624 0.865 1.00 27.30 373 ALA A C 1
ATOM 2920 O O . ALA A 1 373 ? 23.705 27.958 0.282 1.00 27.30 373 ALA A O 1
ATOM 2921 N N . ILE A 1 374 ? 21.878 26.649 0.401 1.00 26.77 374 ILE A N 1
ATOM 2922 C CA . ILE A 1 374 ? 22.064 25.895 -0.855 1.00 26.77 374 ILE A CA 1
ATOM 2923 C C . ILE A 1 374 ? 20.887 26.176 -1.812 1.00 26.77 374 ILE A C 1
ATOM 2925 O O . ILE A 1 374 ? 19.733 26.210 -1.390 1.00 26.77 374 ILE A O 1
ATOM 2929 N N . GLN A 1 375 ? 21.196 26.376 -3.102 1.00 28.06 375 GLN A N 1
ATOM 2930 C CA . GLN A 1 375 ? 20.256 26.572 -4.219 1.00 28.06 375 GLN A CA 1
ATOM 2931 C C . GLN A 1 375 ? 19.651 25.251 -4.746 1.00 28.06 375 GLN A C 1
ATOM 2933 O O . GLN A 1 375 ? 20.243 24.184 -4.622 1.00 28.06 375 GLN A O 1
ATOM 2938 N N . TYR A 1 376 ? 18.463 25.350 -5.349 1.00 26.34 376 TYR A N 1
ATOM 2939 C CA . TYR A 1 376 ? 17.479 24.278 -5.559 1.00 26.34 376 TYR A CA 1
ATOM 2940 C C . TYR A 1 376 ? 17.458 23.727 -7.010 1.00 26.34 376 TYR A C 1
ATOM 2942 O O . TYR A 1 376 ? 17.358 24.510 -7.954 1.00 26.34 376 TYR A O 1
ATOM 2950 N N . GLU A 1 377 ? 17.459 22.395 -7.187 1.00 31.80 377 GLU A N 1
ATOM 2951 C CA . GLU A 1 377 ? 17.168 21.658 -8.441 1.00 31.80 377 GLU A CA 1
ATOM 2952 C C . GLU A 1 377 ? 15.946 20.732 -8.230 1.00 31.80 377 GLU A C 1
ATOM 2954 O O . GLU A 1 377 ? 15.807 20.114 -7.178 1.00 31.80 377 GLU A O 1
ATOM 2959 N N . GLY A 1 378 ? 15.033 20.658 -9.207 1.00 36.06 378 GLY A N 1
ATOM 2960 C CA . GLY A 1 378 ? 13.668 20.134 -9.034 1.00 36.06 378 GLY A CA 1
ATOM 2961 C C . GLY A 1 378 ? 13.451 18.605 -8.958 1.00 36.06 378 GLY A C 1
ATOM 2962 O O . GLY A 1 378 ? 14.221 17.792 -9.468 1.00 36.06 378 GLY A O 1
ATOM 2963 N N . ASP A 1 379 ? 12.290 18.276 -8.378 1.00 51.38 379 ASP A N 1
ATOM 2964 C CA . ASP A 1 379 ? 11.520 17.041 -8.075 1.00 51.38 379 ASP A CA 1
ATOM 2965 C C . ASP A 1 379 ? 11.650 15.739 -8.924 1.00 51.38 379 ASP A C 1
ATOM 2967 O O . ASP A 1 379 ? 10.981 14.744 -8.653 1.00 51.38 379 ASP A O 1
ATOM 2971 N N . THR A 1 380 ? 12.496 15.656 -9.951 1.00 47.97 380 THR A N 1
ATOM 2972 C CA . THR A 1 380 ? 12.564 14.471 -10.848 1.00 47.97 380 THR A CA 1
ATOM 2973 C C . THR A 1 380 ? 13.160 13.215 -10.195 1.00 47.97 380 THR A C 1
ATOM 2975 O O . THR A 1 380 ? 12.846 12.085 -10.584 1.00 47.97 380 THR A O 1
ATOM 2978 N N . ALA A 1 381 ? 14.002 13.393 -9.175 1.00 53.44 381 ALA A N 1
ATOM 2979 C CA . ALA A 1 381 ? 14.759 12.313 -8.548 1.00 53.44 381 ALA A CA 1
ATOM 2980 C C . ALA A 1 381 ? 13.885 11.324 -7.760 1.00 53.44 381 ALA A C 1
ATOM 2982 O O . ALA A 1 381 ? 14.181 10.127 -7.722 1.00 53.44 381 ALA A O 1
ATOM 2983 N N . GLY A 1 382 ? 12.805 11.790 -7.133 1.00 52.56 382 GLY A N 1
ATOM 2984 C CA . GLY A 1 382 ? 12.010 10.913 -6.281 1.00 52.56 382 GLY A CA 1
ATOM 2985 C C . GLY A 1 382 ? 10.938 10.108 -7.023 1.00 52.56 382 GLY A C 1
ATOM 2986 O O . GLY A 1 382 ? 10.678 8.973 -6.627 1.00 52.56 382 GLY A O 1
ATOM 2987 N N . MET A 1 383 ? 10.442 10.577 -8.180 1.00 51.69 383 MET A N 1
ATOM 2988 C CA . MET A 1 383 ? 9.578 9.757 -9.056 1.00 51.69 383 MET A CA 1
ATOM 2989 C C . MET A 1 383 ? 10.349 8.542 -9.575 1.00 51.69 383 MET A C 1
ATOM 2991 O O . MET A 1 383 ? 9.831 7.426 -9.597 1.00 51.69 383 MET A O 1
ATOM 2995 N N . ALA A 1 384 ? 11.618 8.748 -9.942 1.00 57.62 384 ALA A N 1
ATOM 2996 C CA . ALA A 1 384 ? 12.501 7.671 -10.370 1.00 57.62 384 ALA A CA 1
ATOM 2997 C C . ALA A 1 384 ? 12.744 6.645 -9.248 1.00 57.62 384 ALA A C 1
ATOM 2999 O O . ALA A 1 384 ? 12.769 5.448 -9.517 1.00 57.62 384 ALA A O 1
ATOM 3000 N N . SER A 1 385 ? 12.872 7.097 -7.995 1.00 58.19 385 SER A N 1
ATOM 3001 C CA . SER A 1 385 ? 13.031 6.224 -6.822 1.00 58.19 385 SER A CA 1
ATOM 3002 C C . SER A 1 385 ? 11.774 5.390 -6.534 1.00 58.19 385 SER A C 1
ATOM 3004 O O . SER A 1 385 ? 11.859 4.179 -6.330 1.00 58.19 385 SER A O 1
ATOM 3006 N N . CYS A 1 386 ? 10.594 6.017 -6.580 1.00 54.09 386 CYS A N 1
ATOM 3007 C CA . CYS A 1 386 ? 9.305 5.343 -6.402 1.00 54.09 386 CYS A CA 1
ATOM 3008 C C . CYS A 1 386 ? 9.085 4.270 -7.479 1.00 54.09 386 CYS A C 1
ATOM 3010 O O . CYS A 1 386 ? 8.805 3.109 -7.174 1.00 54.09 386 CYS A O 1
ATOM 3012 N N . MET A 1 387 ? 9.323 4.628 -8.743 1.00 60.31 387 MET A N 1
ATOM 3013 C CA . MET A 1 387 ? 9.233 3.692 -9.859 1.00 60.31 387 MET A CA 1
ATOM 3014 C C . MET A 1 387 ? 10.222 2.532 -9.734 1.00 60.31 387 MET A C 1
ATOM 3016 O O . MET A 1 387 ? 9.839 1.388 -9.971 1.00 60.31 387 MET A O 1
ATOM 3020 N N . ASP A 1 388 ? 11.464 2.802 -9.324 1.00 65.94 388 ASP A N 1
ATOM 3021 C CA . ASP A 1 388 ? 12.476 1.773 -9.085 1.00 65.94 388 ASP A CA 1
ATOM 3022 C C . ASP A 1 388 ? 11.988 0.755 -8.042 1.00 65.94 388 ASP A C 1
ATOM 3024 O O . ASP A 1 388 ? 12.005 -0.448 -8.303 1.00 65.94 388 ASP A O 1
ATOM 3028 N N . ALA A 1 389 ? 11.446 1.210 -6.909 1.00 64.56 389 ALA A N 1
ATOM 3029 C CA . ALA A 1 389 ? 10.911 0.327 -5.871 1.00 64.56 389 ALA A CA 1
ATOM 3030 C C . ALA A 1 389 ? 9.707 -0.515 -6.346 1.00 64.56 389 ALA A C 1
ATOM 3032 O O . ALA A 1 389 ? 9.640 -1.724 -6.075 1.00 64.56 389 ALA A O 1
ATOM 3033 N N . CYS A 1 390 ? 8.769 0.093 -7.078 1.00 60.97 390 CYS A N 1
ATOM 3034 C CA . CYS A 1 390 ? 7.588 -0.597 -7.603 1.00 60.97 390 CYS A CA 1
ATOM 3035 C C . CYS A 1 390 ? 7.960 -1.644 -8.664 1.00 60.97 390 CYS A C 1
ATOM 3037 O O . CYS A 1 390 ? 7.512 -2.792 -8.590 1.00 60.97 390 CYS A O 1
ATOM 3039 N N . LEU A 1 391 ? 8.852 -1.292 -9.594 1.00 68.81 391 LEU A N 1
ATOM 3040 C CA . LEU A 1 391 ? 9.352 -2.213 -10.612 1.00 68.81 391 LEU A CA 1
ATOM 3041 C C . LEU A 1 391 ? 10.187 -3.343 -9.993 1.00 68.81 391 LEU A C 1
ATOM 3043 O O . LEU A 1 391 ? 9.997 -4.494 -10.380 1.00 68.81 391 LEU A O 1
ATOM 3047 N N . ARG A 1 392 ? 11.036 -3.079 -8.982 1.00 73.12 392 ARG A N 1
ATOM 3048 C CA . ARG A 1 392 ? 11.729 -4.149 -8.224 1.00 73.12 392 ARG A CA 1
ATOM 3049 C C . ARG A 1 392 ? 10.744 -5.157 -7.661 1.00 73.12 392 ARG A C 1
ATOM 3051 O O . ARG A 1 392 ? 10.971 -6.355 -7.789 1.00 73.12 392 ARG A O 1
ATOM 3058 N N . SER A 1 393 ? 9.669 -4.669 -7.049 1.00 66.19 393 SER A N 1
ATOM 3059 C CA . SER A 1 393 ? 8.660 -5.519 -6.416 1.00 66.19 393 SER A CA 1
ATOM 3060 C C . SER A 1 393 ? 7.903 -6.360 -7.447 1.00 66.19 393 SER A C 1
ATOM 3062 O O . SER A 1 393 ? 7.729 -7.562 -7.242 1.00 66.19 393 SER A O 1
ATOM 3064 N N . LEU A 1 394 ? 7.517 -5.762 -8.581 1.00 71.81 394 LEU A N 1
ATOM 3065 C CA . LEU A 1 394 ? 6.882 -6.473 -9.695 1.00 71.81 394 LEU A CA 1
ATOM 3066 C C . LEU A 1 394 ? 7.803 -7.566 -10.260 1.00 71.81 394 LEU A C 1
ATOM 3068 O O . LEU A 1 394 ? 7.376 -8.710 -10.414 1.00 71.81 394 LEU A O 1
ATOM 3072 N N . LEU A 1 395 ? 9.068 -7.229 -10.530 1.00 74.69 395 LEU A N 1
ATOM 3073 C CA . LEU A 1 395 ? 10.048 -8.155 -11.100 1.00 74.69 395 LEU A CA 1
ATOM 3074 C C . LEU A 1 395 ? 10.388 -9.286 -10.134 1.00 74.69 395 LEU A C 1
ATOM 3076 O O . LEU A 1 395 ? 10.344 -10.442 -10.529 1.00 74.69 395 LEU A O 1
ATOM 3080 N N . ALA A 1 396 ? 10.645 -8.986 -8.860 1.00 73.81 396 ALA A N 1
ATOM 3081 C CA . ALA A 1 396 ? 10.916 -10.011 -7.854 1.00 73.81 396 ALA A CA 1
ATOM 3082 C C . ALA A 1 396 ? 9.746 -10.997 -7.705 1.00 73.81 396 ALA A C 1
ATOM 3084 O O . ALA A 1 396 ? 9.960 -12.186 -7.477 1.00 73.81 396 ALA A O 1
ATOM 3085 N N . ARG A 1 397 ? 8.507 -10.511 -7.854 1.00 75.31 397 ARG A N 1
ATOM 3086 C CA . ARG A 1 397 ? 7.302 -11.339 -7.771 1.00 75.31 397 ARG A CA 1
ATOM 3087 C C . ARG A 1 397 ? 7.090 -12.202 -9.013 1.00 75.31 397 ARG A C 1
ATOM 3089 O O . ARG A 1 397 ? 6.791 -13.387 -8.882 1.00 75.31 397 ARG A O 1
ATOM 3096 N N . HIS A 1 398 ? 7.164 -11.606 -10.199 1.00 78.50 398 HIS A N 1
ATOM 3097 C CA . HIS A 1 398 ? 6.728 -12.270 -11.428 1.00 78.50 398 HIS A CA 1
ATOM 3098 C C . HIS A 1 398 ? 7.878 -12.874 -12.235 1.00 78.50 398 HIS A C 1
ATOM 3100 O O . HIS A 1 398 ? 7.644 -13.848 -12.940 1.00 78.50 398 HIS A O 1
ATOM 3106 N N . MET A 1 399 ? 9.102 -12.371 -12.084 1.00 80.56 399 MET A N 1
ATOM 3107 C CA . MET A 1 399 ? 10.311 -12.813 -12.788 1.00 80.56 399 MET A CA 1
ATOM 3108 C C . MET A 1 399 ? 11.497 -12.962 -11.812 1.00 80.56 399 MET A C 1
ATOM 3110 O O . MET A 1 399 ? 12.484 -12.229 -11.932 1.00 80.56 399 MET A O 1
ATOM 3114 N N . PRO A 1 400 ? 11.429 -13.869 -10.818 1.00 78.62 400 PRO A N 1
ATOM 3115 C CA . PRO A 1 400 ? 12.480 -14.025 -9.805 1.00 78.62 400 PRO A CA 1
ATOM 3116 C C . PRO A 1 400 ? 13.862 -14.378 -10.388 1.00 78.62 400 PRO A C 1
ATOM 3118 O O . PRO A 1 400 ? 14.881 -14.156 -9.740 1.00 78.62 400 PRO A O 1
ATOM 3121 N N . GLU A 1 401 ? 13.910 -14.910 -11.610 1.00 81.38 401 GLU A N 1
ATOM 3122 C CA . GLU A 1 401 ? 15.128 -15.199 -12.367 1.00 81.38 401 GLU A CA 1
ATOM 3123 C C . GLU A 1 401 ? 15.832 -13.948 -12.924 1.00 81.38 401 GLU A C 1
ATOM 3125 O O . GLU A 1 401 ? 17.013 -13.996 -13.274 1.00 81.38 401 GLU A O 1
ATOM 3130 N N . ALA A 1 402 ? 15.126 -12.820 -13.037 1.00 77.31 402 ALA A N 1
ATOM 3131 C CA . ALA A 1 402 ? 15.693 -11.583 -13.550 1.00 77.31 402 ALA A CA 1
ATOM 3132 C C . ALA A 1 402 ? 16.476 -10.852 -12.452 1.00 77.31 402 ALA A C 1
ATOM 3134 O O . ALA A 1 402 ? 15.985 -10.686 -11.343 1.00 77.31 402 ALA A O 1
ATOM 3135 N N . SER A 1 403 ? 17.671 -10.335 -12.770 1.00 80.69 403 SER A N 1
ATOM 3136 C CA . SER A 1 403 ? 18.400 -9.421 -11.878 1.00 80.69 403 SER A CA 1
ATOM 3137 C C . SER A 1 403 ? 17.726 -8.041 -11.889 1.00 80.69 403 SER A C 1
ATOM 3139 O O . SER A 1 403 ? 17.889 -7.310 -12.877 1.00 80.69 403 SER A O 1
ATOM 3141 N N . PRO A 1 404 ? 16.997 -7.632 -10.827 1.00 72.25 404 PRO A N 1
ATOM 3142 C CA . PRO A 1 404 ? 16.230 -6.388 -10.859 1.00 72.25 404 PRO A CA 1
ATOM 3143 C C . PRO A 1 404 ? 17.157 -5.180 -10.979 1.00 72.25 404 PRO A C 1
ATOM 3145 O O . PRO A 1 404 ? 16.872 -4.252 -11.723 1.00 72.25 404 PRO A O 1
ATOM 3148 N N . GLY A 1 405 ? 18.322 -5.223 -10.318 1.00 73.69 405 GLY A N 1
ATOM 3149 C CA . GLY A 1 405 ? 19.309 -4.143 -10.362 1.00 73.69 405 GLY A CA 1
ATOM 3150 C C . GLY A 1 405 ? 19.845 -3.862 -11.767 1.00 73.69 405 GLY A C 1
ATOM 3151 O O . GLY A 1 405 ? 19.941 -2.699 -12.150 1.00 73.69 405 GLY A O 1
ATOM 3152 N N . LYS A 1 406 ? 20.140 -4.907 -12.553 1.00 75.31 406 LYS A N 1
ATOM 3153 C CA . LYS A 1 406 ? 20.603 -4.743 -13.939 1.00 75.31 406 LYS A CA 1
ATOM 3154 C C . LYS A 1 406 ? 19.491 -4.200 -14.836 1.00 75.31 406 LYS A C 1
ATOM 3156 O O . LYS A 1 406 ? 19.723 -3.264 -15.591 1.00 75.31 406 LYS A O 1
ATOM 3161 N N . MET A 1 407 ? 18.283 -4.750 -14.711 1.00 71.56 407 MET A N 1
ATOM 3162 C CA . MET A 1 407 ? 17.145 -4.322 -15.523 1.00 71.56 407 MET A CA 1
ATOM 3163 C C . MET A 1 407 ? 16.778 -2.863 -15.248 1.00 71.56 407 MET A C 1
ATOM 3165 O O . MET A 1 407 ? 16.572 -2.091 -16.172 1.00 71.56 407 MET A O 1
ATOM 3169 N N . LEU A 1 408 ? 16.767 -2.444 -13.987 1.00 71.56 408 LEU A N 1
ATOM 3170 C CA . LEU A 1 408 ? 16.432 -1.067 -13.630 1.00 71.56 408 LEU 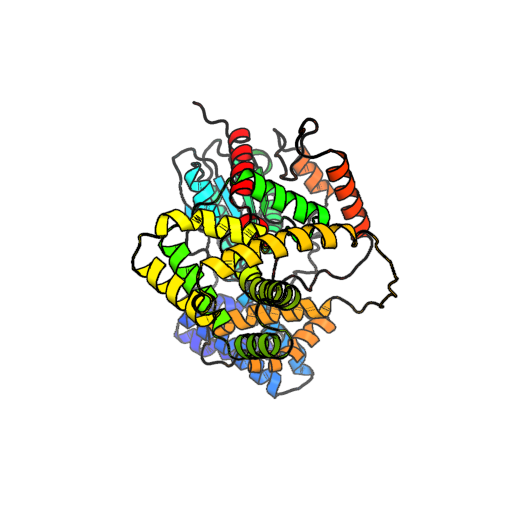A CA 1
ATOM 3171 C C . LEU A 1 408 ? 17.471 -0.068 -14.122 1.00 71.56 408 LEU A C 1
ATOM 3173 O O . LEU A 1 408 ? 17.106 1.042 -14.493 1.00 71.56 408 LEU A O 1
ATOM 3177 N N . LEU A 1 409 ? 18.743 -0.467 -14.192 1.00 74.81 409 LEU A N 1
ATOM 3178 C CA . LEU A 1 409 ? 19.789 0.351 -14.798 1.00 74.81 409 LEU A CA 1
ATOM 3179 C C . LEU A 1 409 ? 19.527 0.584 -16.296 1.00 74.81 409 LEU A C 1
ATOM 3181 O O . LEU A 1 409 ? 19.658 1.713 -16.760 1.00 74.81 409 LEU A O 1
ATOM 3185 N N . GLU A 1 410 ? 19.102 -0.457 -17.021 1.00 68.88 410 GLU A N 1
ATOM 3186 C CA . GLU A 1 410 ? 18.718 -0.387 -18.443 1.00 68.88 410 GLU A CA 1
ATOM 3187 C C . GLU A 1 410 ? 17.457 0.477 -18.648 1.00 68.88 410 GLU A C 1
ATOM 3189 O O . GLU A 1 410 ? 17.371 1.257 -19.596 1.00 68.88 410 GLU A O 1
ATOM 3194 N N . LEU A 1 411 ? 16.501 0.402 -17.716 1.00 66.38 411 LEU A N 1
ATOM 3195 C CA . LEU A 1 411 ? 15.251 1.168 -17.750 1.00 66.38 411 LEU A CA 1
ATOM 3196 C C . LEU A 1 411 ? 15.420 2.637 -17.367 1.00 66.38 411 LEU A C 1
ATOM 3198 O O . LEU A 1 411 ? 14.658 3.484 -17.831 1.00 66.38 411 LEU A O 1
ATOM 3202 N N . LYS A 1 412 ? 16.416 2.962 -16.537 1.00 70.44 412 LYS A N 1
ATOM 3203 C CA . LYS A 1 412 ? 16.587 4.293 -15.944 1.00 70.44 412 LYS A CA 1
ATOM 3204 C C . LYS A 1 412 ? 16.679 5.402 -16.993 1.00 70.44 412 LYS A C 1
ATOM 3206 O O . LYS A 1 412 ? 16.131 6.473 -16.764 1.00 70.44 412 LYS A O 1
ATOM 3211 N N . ALA A 1 413 ? 17.306 5.151 -18.145 1.00 66.69 413 ALA A N 1
ATOM 3212 C CA . ALA A 1 413 ? 17.406 6.130 -19.232 1.00 66.69 413 ALA A CA 1
ATOM 3213 C C . ALA A 1 413 ? 16.043 6.441 -19.881 1.00 66.69 413 ALA A C 1
ATOM 3215 O O . ALA A 1 413 ? 15.745 7.603 -20.150 1.00 66.69 413 ALA A O 1
ATOM 3216 N N . TYR A 1 414 ? 15.191 5.430 -20.061 1.00 66.69 414 TYR A N 1
ATOM 3217 C CA . TYR A 1 414 ? 13.840 5.591 -20.608 1.00 66.69 414 TYR A CA 1
ATOM 3218 C C . TYR A 1 414 ? 12.881 6.178 -19.577 1.00 66.69 414 TYR A C 1
ATOM 3220 O O . TYR A 1 414 ? 12.089 7.049 -19.909 1.00 66.69 414 TYR A O 1
ATOM 3228 N N . VAL A 1 415 ? 13.001 5.772 -18.313 1.00 60.25 415 VAL A N 1
ATOM 3229 C CA . VAL A 1 415 ? 12.206 6.306 -17.200 1.00 60.25 415 VAL A CA 1
ATOM 3230 C C . VAL A 1 415 ? 12.528 7.777 -16.947 1.00 60.25 415 VAL A C 1
ATOM 3232 O O . VAL A 1 415 ? 11.625 8.606 -16.900 1.00 60.25 415 VAL A O 1
ATOM 3235 N N . LEU A 1 416 ? 13.811 8.131 -16.833 1.00 62.50 416 LEU A N 1
ATOM 3236 C CA . LEU A 1 416 ? 14.229 9.524 -16.670 1.00 62.50 416 LEU A CA 1
ATOM 3237 C C . LEU A 1 416 ? 13.950 10.336 -17.931 1.00 62.50 416 LEU A C 1
ATOM 3239 O O . LEU A 1 416 ? 13.490 11.466 -17.824 1.00 62.50 416 LEU A O 1
ATOM 3243 N N . GLY A 1 417 ? 14.168 9.766 -19.116 1.00 60.62 417 GLY A N 1
ATOM 3244 C CA . GLY A 1 417 ? 13.815 10.408 -20.377 1.00 60.62 417 GLY A CA 1
ATOM 3245 C C . GLY A 1 417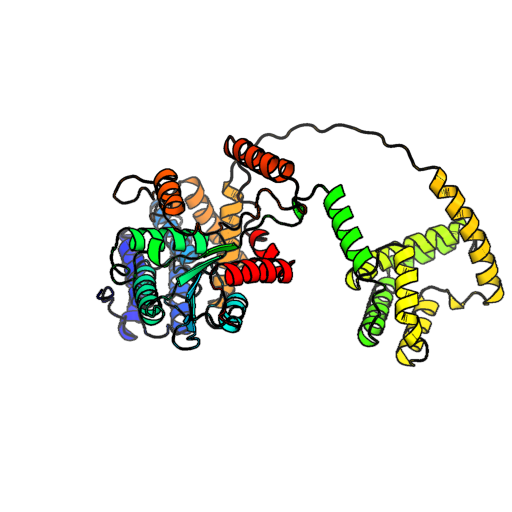 ? 12.316 10.703 -20.473 1.00 60.62 417 GLY A C 1
ATOM 3246 O O . GLY A 1 417 ? 11.940 11.805 -20.876 1.00 60.62 417 GLY A O 1
ATOM 3247 N N . ALA A 1 418 ? 11.464 9.759 -20.064 1.00 55.56 418 ALA A N 1
ATOM 3248 C CA . ALA A 1 418 ? 10.021 9.941 -20.004 1.00 55.56 418 ALA A CA 1
ATOM 3249 C C . ALA A 1 418 ? 9.639 11.042 -19.008 1.00 55.56 418 ALA A C 1
ATOM 3251 O O . ALA A 1 418 ? 8.825 11.904 -19.336 1.00 55.56 418 ALA A O 1
ATOM 3252 N N . SER A 1 419 ? 10.253 11.059 -17.819 1.00 52.56 419 SER A N 1
ATOM 3253 C CA . SER A 1 419 ? 10.047 12.110 -16.813 1.00 52.56 419 SER A CA 1
ATOM 3254 C C . SER A 1 419 ? 10.460 13.489 -17.331 1.00 52.56 419 SER A C 1
ATOM 3256 O O . SER A 1 419 ? 9.696 14.443 -17.225 1.00 52.56 419 SER A O 1
ATOM 3258 N N . VAL A 1 420 ? 11.652 13.595 -17.924 1.00 52.00 420 VAL A N 1
ATOM 3259 C CA . VAL A 1 420 ? 12.255 14.863 -18.368 1.00 52.00 420 VAL A CA 1
ATOM 3260 C C . VAL A 1 420 ? 11.528 15.450 -19.578 1.00 52.00 420 VAL A C 1
ATOM 3262 O O . VAL A 1 420 ? 11.362 16.663 -19.660 1.00 52.00 420 VAL A O 1
ATOM 3265 N N . ARG A 1 421 ? 11.058 14.615 -20.514 1.00 54.06 421 ARG A N 1
ATOM 3266 C CA . ARG A 1 421 ? 10.325 15.076 -21.708 1.00 54.06 421 ARG A CA 1
ATOM 3267 C C . ARG A 1 421 ? 8.823 15.241 -21.476 1.00 54.06 421 ARG A C 1
ATOM 3269 O O . ARG A 1 421 ? 8.086 15.478 -22.428 1.00 54.06 421 ARG A O 1
ATOM 3276 N N . GLY A 1 422 ? 8.352 15.064 -20.240 1.00 45.81 422 GLY A N 1
ATOM 3277 C CA . GLY A 1 422 ? 6.924 15.025 -19.949 1.00 45.81 422 GLY A CA 1
ATOM 3278 C C . GLY A 1 422 ? 6.205 13.853 -20.634 1.00 45.81 422 GLY A C 1
ATOM 3279 O O . GLY A 1 422 ? 4.993 13.849 -20.742 1.00 45.81 422 GLY A O 1
ATOM 3280 N N . ALA A 1 423 ? 6.879 12.800 -21.090 1.00 41.53 423 ALA A N 1
ATOM 3281 C CA . ALA A 1 423 ? 6.171 11.648 -21.660 1.00 41.53 423 ALA A CA 1
ATOM 3282 C C . ALA A 1 423 ? 5.296 10.902 -20.622 1.00 41.53 423 ALA A C 1
ATOM 3284 O O . ALA A 1 423 ? 4.474 10.073 -21.000 1.00 41.53 423 ALA A O 1
ATOM 3285 N N . PHE A 1 424 ? 5.384 11.255 -19.330 1.00 45.75 424 PHE A N 1
ATOM 3286 C CA . PHE A 1 424 ? 4.376 10.908 -18.313 1.00 45.75 424 PHE A CA 1
ATOM 3287 C C . PHE A 1 424 ? 2.965 11.454 -18.610 1.00 45.75 424 PHE A C 1
ATOM 3289 O O . PHE A 1 424 ? 2.012 11.043 -17.957 1.00 45.75 424 PHE A O 1
ATOM 3296 N N . TRP A 1 425 ? 2.807 12.335 -19.607 1.00 43.03 425 TRP A N 1
ATOM 3297 C CA . TRP A 1 425 ? 1.515 12.821 -20.102 1.00 43.03 425 TRP A CA 1
ATOM 3298 C C . TRP A 1 425 ? 0.807 11.846 -21.070 1.00 43.03 425 TRP A C 1
ATOM 3300 O O . TRP A 1 425 ? -0.299 12.144 -21.505 1.00 43.03 425 TRP A O 1
ATOM 3310 N N . LEU A 1 426 ? 1.380 10.675 -21.398 1.00 36.88 426 LEU A N 1
ATOM 3311 C CA . LEU A 1 426 ? 0.773 9.703 -22.336 1.00 36.88 426 LEU A CA 1
ATOM 3312 C C . LEU A 1 426 ? -0.294 8.773 -21.721 1.00 36.88 426 LEU A C 1
ATOM 3314 O O . LEU A 1 426 ? -0.681 7.777 -22.326 1.00 36.88 426 LEU A O 1
ATOM 3318 N N . GLY A 1 427 ? -0.817 9.109 -20.546 1.00 35.69 427 GLY A N 1
ATOM 3319 C CA . GLY A 1 427 ? -2.073 8.549 -20.057 1.00 35.69 427 GLY A CA 1
ATOM 3320 C C . GLY A 1 427 ? -2.667 9.462 -19.003 1.00 35.69 427 GLY A C 1
ATOM 3321 O O . GLY A 1 427 ? -2.204 9.399 -17.875 1.00 35.69 427 GLY A O 1
ATOM 3322 N N . ASP A 1 428 ? -3.624 10.303 -19.416 1.00 38.72 428 ASP A N 1
ATOM 3323 C CA . ASP A 1 428 ? -4.654 11.106 -18.720 1.00 38.72 428 ASP A CA 1
ATOM 3324 C C . ASP A 1 428 ? -4.412 11.723 -17.322 1.00 38.72 428 ASP A C 1
ATOM 3326 O O . ASP A 1 428 ? -5.001 12.753 -17.010 1.00 38.72 428 ASP A O 1
ATOM 3330 N N . ASP A 1 429 ? -3.546 11.194 -16.466 1.00 43.66 429 ASP A N 1
ATOM 3331 C CA . ASP A 1 429 ? -3.559 11.418 -15.019 1.00 43.66 429 ASP A CA 1
ATOM 3332 C C . ASP A 1 429 ? -3.003 12.783 -14.557 1.00 43.66 429 ASP A C 1
ATOM 3334 O O . ASP A 1 429 ? -3.199 13.163 -13.403 1.00 43.66 429 ASP A O 1
ATOM 3338 N N . TYR A 1 430 ? -2.386 13.575 -15.439 1.00 33.62 430 TYR A N 1
ATOM 3339 C CA . TYR A 1 430 ? -2.031 14.975 -15.142 1.00 33.62 430 TYR A CA 1
ATOM 3340 C C . TYR A 1 430 ? -2.791 15.993 -16.012 1.00 33.62 430 TYR A C 1
ATOM 3342 O O . TYR A 1 430 ? -2.855 17.175 -15.671 1.00 33.62 430 TYR A O 1
ATOM 3350 N N . ALA A 1 431 ? -3.479 15.525 -17.061 1.00 33.75 431 ALA A N 1
ATOM 3351 C CA . ALA A 1 431 ? -4.451 16.296 -17.834 1.00 33.75 431 ALA A CA 1
ATOM 3352 C C . ALA A 1 431 ? -5.890 16.090 -17.327 1.00 33.75 431 ALA A C 1
ATOM 3354 O O . ALA A 1 431 ? -6.833 16.319 -18.076 1.00 33.75 431 ALA A O 1
ATOM 3355 N N . LEU A 1 432 ? -6.081 15.745 -16.045 1.00 40.56 432 LEU A N 1
ATOM 3356 C CA . LEU A 1 432 ? -7.387 15.723 -15.375 1.00 40.56 432 LEU A CA 1
ATOM 3357 C C . LEU A 1 432 ? -7.887 17.143 -15.096 1.00 40.56 432 LEU A C 1
ATOM 3359 O O . LEU A 1 432 ? -8.185 17.533 -13.971 1.00 40.56 432 LEU A O 1
ATOM 3363 N N . ARG A 1 433 ? -8.011 17.916 -16.168 1.00 33.34 433 ARG A N 1
ATOM 3364 C CA . ARG A 1 433 ? -9.296 18.484 -16.505 1.00 33.34 433 ARG A CA 1
ATOM 3365 C C . ARG A 1 433 ? -10.228 17.291 -16.770 1.00 33.34 433 ARG A C 1
ATOM 3367 O O . ARG A 1 433 ? -9.930 16.464 -17.615 1.00 33.34 433 ARG A O 1
ATOM 3374 N N . THR A 1 434 ? -11.337 17.164 -16.043 1.00 40.25 434 THR A N 1
ATOM 3375 C CA . THR A 1 434 ? -12.487 16.351 -16.501 1.00 40.25 434 THR A CA 1
ATOM 3376 C C . THR A 1 434 ? -12.766 16.649 -17.985 1.00 40.25 434 THR A C 1
ATOM 3378 O O . THR A 1 434 ? -12.332 17.696 -18.468 1.00 40.25 434 THR A O 1
ATOM 3381 N N . ASP A 1 435 ? -13.592 15.868 -18.687 1.00 39.31 435 ASP A N 1
ATOM 3382 C CA . ASP A 1 435 ? -14.093 16.246 -20.030 1.00 39.31 435 ASP A CA 1
ATOM 3383 C C . ASP A 1 435 ? -14.640 17.703 -20.092 1.00 39.31 435 ASP A C 1
ATOM 3385 O O . ASP A 1 435 ? -14.789 18.286 -21.161 1.00 39.31 435 ASP A O 1
ATOM 3389 N N . SER A 1 436 ? -14.909 18.319 -18.926 1.00 41.56 436 SER A N 1
ATOM 3390 C CA . SER A 1 436 ? -15.324 19.711 -18.716 1.00 41.56 436 SER A CA 1
ATOM 3391 C C . SER A 1 436 ? -14.235 20.741 -18.351 1.00 41.56 436 SER A C 1
ATOM 3393 O O . SER A 1 436 ? -14.574 21.892 -18.080 1.00 41.56 436 SER A O 1
ATOM 3395 N N . GLY A 1 437 ? -12.945 20.400 -18.286 1.00 37.03 437 GLY A N 1
ATOM 3396 C CA . GLY A 1 437 ? -11.909 21.397 -17.982 1.00 37.03 437 GLY A CA 1
ATOM 3397 C C . GLY A 1 437 ? -11.494 21.535 -16.506 1.00 37.03 437 GLY A C 1
ATOM 3398 O O . GLY A 1 437 ? -10.724 22.440 -16.186 1.00 37.03 437 GLY A O 1
ATOM 3399 N N . ARG A 1 438 ? -12.007 20.700 -15.588 1.00 36.50 438 ARG A N 1
ATOM 3400 C CA . ARG A 1 438 ? -11.856 20.904 -14.124 1.00 36.50 438 ARG A CA 1
ATOM 3401 C C . ARG A 1 438 ? -10.865 19.948 -13.448 1.00 36.50 438 ARG A C 1
ATOM 3403 O O . ARG A 1 438 ? -10.938 18.767 -13.779 1.00 36.50 438 ARG A O 1
ATOM 3410 N N . PRO A 1 439 ? -10.032 20.412 -12.491 1.00 35.56 439 PRO A N 1
ATOM 3411 C CA . PRO A 1 439 ? -9.078 19.574 -11.762 1.00 35.56 439 PRO A CA 1
ATOM 3412 C C . PRO A 1 439 ? -9.735 18.323 -11.158 1.00 35.56 439 PRO A C 1
ATOM 3414 O O . PRO A 1 439 ? -10.902 18.362 -10.767 1.00 35.56 439 PRO A O 1
ATOM 3417 N N . LEU A 1 440 ? -8.973 17.229 -11.029 1.00 31.62 440 LEU A N 1
ATOM 3418 C CA . LEU A 1 440 ? -9.419 15.953 -10.437 1.00 31.62 440 LEU A CA 1
ATOM 3419 C C . LEU A 1 440 ? -10.073 16.114 -9.051 1.00 31.62 440 LEU A C 1
ATOM 3421 O O . LEU A 1 440 ? -10.939 15.333 -8.663 1.00 31.62 440 LEU A O 1
ATOM 3425 N N . TRP A 1 441 ? -9.680 17.159 -8.327 1.00 33.09 441 TRP A N 1
ATOM 3426 C CA . TRP A 1 441 ? -10.210 17.545 -7.023 1.00 33.09 441 TRP A CA 1
ATOM 3427 C C . TRP A 1 441 ? -11.611 18.167 -7.091 1.00 33.09 441 TRP A C 1
ATOM 3429 O O . TRP A 1 441 ? -12.139 18.538 -6.053 1.00 33.09 441 TRP A O 1
ATOM 3439 N N . GLY A 1 442 ? -12.227 18.291 -8.273 1.00 39.81 442 GLY A N 1
ATOM 3440 C CA . GLY A 1 442 ? -13.411 19.127 -8.476 1.00 39.81 442 GLY A CA 1
ATOM 3441 C C . GLY A 1 442 ? -13.097 20.609 -8.259 1.00 39.81 442 GLY A C 1
ATOM 3442 O O . GLY A 1 442 ? -11.942 20.992 -8.076 1.00 39.81 442 GLY A O 1
ATOM 3443 N N . ASP A 1 443 ? -14.122 21.457 -8.280 1.00 44.81 443 ASP A N 1
ATOM 3444 C CA . ASP A 1 443 ? -13.991 22.776 -7.666 1.00 44.81 443 ASP A CA 1
ATOM 3445 C C . ASP A 1 443 ? -13.971 22.564 -6.139 1.00 44.81 443 ASP A C 1
ATOM 3447 O O . ASP A 1 443 ? -14.896 21.935 -5.610 1.00 44.81 443 ASP A O 1
ATOM 3451 N N . PRO A 1 444 ? -12.955 23.040 -5.399 1.00 41.78 444 PRO A N 1
ATOM 3452 C CA . PRO A 1 444 ? -12.976 23.021 -3.938 1.00 41.78 444 PRO A CA 1
ATOM 3453 C C . PRO A 1 444 ? -14.274 23.600 -3.347 1.00 41.78 444 PRO A C 1
ATOM 3455 O O . PRO A 1 444 ? -14.722 23.142 -2.293 1.00 41.78 444 PRO A O 1
ATOM 3458 N N . ALA A 1 445 ? -14.921 24.542 -4.043 1.00 43.94 445 ALA A N 1
ATOM 3459 C CA . ALA A 1 445 ? -16.225 25.083 -3.677 1.00 43.94 445 ALA A CA 1
ATOM 3460 C C . ALA A 1 445 ? -17.366 24.057 -3.813 1.00 43.94 445 ALA A C 1
ATOM 3462 O O . ALA A 1 445 ? -18.244 24.020 -2.952 1.00 43.94 445 ALA A O 1
ATOM 3463 N N . ASP A 1 446 ? -17.340 23.180 -4.823 1.00 44.31 446 ASP A N 1
ATOM 3464 C CA . ASP A 1 446 ? -18.333 22.107 -4.996 1.00 44.31 446 ASP A CA 1
ATOM 3465 C C . ASP A 1 446 ? -18.236 21.089 -3.849 1.00 44.31 446 ASP A C 1
ATOM 3467 O O . ASP A 1 446 ? -19.253 20.623 -3.328 1.00 44.31 446 ASP A O 1
ATOM 3471 N N . TRP A 1 447 ? -17.015 20.786 -3.397 1.00 42.59 447 TRP A N 1
ATOM 3472 C CA . TRP A 1 447 ? -16.786 19.923 -2.237 1.00 42.59 447 TRP A CA 1
ATOM 3473 C C . TRP A 1 447 ? -17.143 20.594 -0.921 1.00 42.59 447 TRP A C 1
ATOM 3475 O O . TRP A 1 447 ? -17.734 19.943 -0.063 1.00 42.59 447 TRP A O 1
ATOM 3485 N N . ALA A 1 448 ? -16.838 21.880 -0.753 1.00 43.81 448 ALA A N 1
ATOM 3486 C CA . ALA A 1 448 ? -17.300 22.652 0.396 1.00 43.81 448 ALA A CA 1
ATOM 3487 C C . ALA A 1 448 ? -18.837 22.705 0.449 1.00 43.81 448 ALA A C 1
ATOM 3489 O O . ALA A 1 448 ? -19.421 22.558 1.520 1.00 43.81 448 ALA A O 1
ATOM 3490 N N . ALA A 1 449 ? -19.504 22.831 -0.701 1.00 45.78 449 ALA A N 1
ATOM 3491 C CA . ALA A 1 449 ? -20.960 22.807 -0.806 1.00 45.78 449 ALA A CA 1
ATOM 3492 C C . ALA A 1 449 ? -21.555 21.409 -0.558 1.00 45.78 449 ALA A C 1
ATOM 3494 O O . ALA A 1 449 ? -22.628 21.297 0.037 1.00 45.78 449 ALA A O 1
ATOM 3495 N N . ALA A 1 450 ? -20.885 20.338 -0.997 1.00 42.44 450 ALA A N 1
ATOM 3496 C CA . ALA A 1 450 ? -21.273 18.963 -0.687 1.00 42.44 450 ALA A CA 1
ATOM 3497 C C . ALA A 1 450 ? -21.141 18.658 0.806 1.00 42.44 450 ALA A C 1
ATOM 3499 O O . ALA A 1 450 ? -22.091 18.168 1.411 1.00 42.44 450 ALA A O 1
ATOM 3500 N N . ASP A 1 451 ? -20.013 19.037 1.400 1.00 42.28 451 ASP A N 1
ATOM 3501 C CA . ASP A 1 451 ? -19.702 18.896 2.824 1.00 42.28 451 ASP A CA 1
ATOM 3502 C C . ASP A 1 451 ? -20.670 19.689 3.713 1.00 42.28 451 ASP A C 1
ATOM 3504 O O . ASP A 1 451 ? -21.210 19.161 4.683 1.00 42.28 451 ASP A O 1
ATOM 3508 N N . ALA A 1 452 ? -20.975 20.934 3.331 1.00 45.59 452 ALA A N 1
ATOM 3509 C CA . ALA A 1 452 ? -21.929 21.787 4.035 1.00 45.59 452 ALA A CA 1
ATOM 3510 C C . ALA A 1 452 ? -23.372 21.256 3.991 1.00 45.59 452 ALA A C 1
ATOM 3512 O O . ALA A 1 452 ? -24.174 21.589 4.868 1.00 45.59 452 ALA A O 1
ATOM 3513 N N . ALA A 1 453 ? -23.706 20.448 2.982 1.00 43.19 453 ALA A N 1
ATOM 3514 C CA . ALA A 1 453 ? -25.042 19.906 2.776 1.00 43.19 453 ALA A CA 1
ATOM 3515 C C . ALA A 1 453 ? -25.282 18.545 3.447 1.00 43.19 453 ALA A C 1
ATOM 3517 O O . ALA A 1 453 ? -26.435 18.115 3.506 1.00 43.19 453 ALA A O 1
ATOM 3518 N N . VAL A 1 454 ? -24.248 17.857 3.951 1.00 39.75 454 VAL A N 1
ATOM 3519 C CA . VAL A 1 454 ? -24.447 16.611 4.706 1.00 39.75 454 VAL A CA 1
ATOM 3520 C C . VAL A 1 454 ? -24.916 16.940 6.126 1.00 39.75 454 VAL A C 1
ATOM 3522 O O . VAL A 1 454 ? -24.265 17.698 6.844 1.00 39.75 454 VAL A O 1
ATOM 3525 N N . GLN A 1 455 ? -26.057 16.380 6.539 1.00 37.12 455 GLN A N 1
ATOM 3526 C CA . GLN A 1 455 ? -26.658 16.604 7.859 1.00 37.12 455 GLN A CA 1
ATOM 3527 C C . GLN A 1 455 ? -26.967 15.266 8.567 1.00 37.12 455 GLN A C 1
ATOM 3529 O O . GLN A 1 455 ? -27.628 14.412 7.974 1.00 37.12 455 GLN A O 1
ATOM 3534 N N . PRO A 1 456 ? -26.526 15.069 9.830 1.00 37.00 456 PRO A N 1
ATOM 3535 C CA . PRO A 1 456 ? -25.649 15.967 10.583 1.00 37.00 456 PRO A CA 1
ATOM 3536 C C . PRO A 1 456 ? -24.271 16.056 9.920 1.00 37.00 456 PRO A C 1
ATOM 3538 O O . PRO A 1 456 ? -23.823 15.080 9.315 1.00 37.00 456 PRO A O 1
ATOM 3541 N N . ARG A 1 457 ? -23.624 17.225 10.036 1.00 36.03 457 ARG A N 1
ATOM 3542 C CA . ARG A 1 457 ? -22.288 17.463 9.471 1.00 36.03 457 ARG A CA 1
ATOM 3543 C C . ARG A 1 457 ? -21.373 16.294 9.805 1.00 36.03 457 ARG A C 1
ATOM 3545 O O . ARG A 1 457 ? -21.173 15.967 10.977 1.00 36.03 457 ARG A O 1
ATOM 3552 N N . VAL A 1 458 ? -20.858 15.663 8.758 1.00 34.47 458 VAL A N 1
ATOM 3553 C CA . VAL A 1 458 ? -19.909 14.566 8.880 1.00 34.47 458 VAL A CA 1
ATOM 3554 C C . VAL A 1 458 ? -18.635 15.142 9.483 1.00 34.47 458 VAL A C 1
ATOM 3556 O O . VAL A 1 458 ? -18.089 16.090 8.918 1.00 34.47 458 VAL A O 1
ATOM 3559 N N . PRO A 1 459 ? -18.141 14.629 10.620 1.00 32.50 459 PRO A N 1
ATOM 3560 C CA . PRO A 1 459 ? -16.854 15.061 11.122 1.00 32.50 459 PRO A CA 1
ATOM 3561 C C . PRO A 1 459 ? -15.807 14.642 10.092 1.00 32.50 459 PRO A C 1
ATOM 3563 O O . PRO A 1 459 ? -15.526 13.453 9.926 1.00 32.50 459 PRO A O 1
ATOM 3566 N N . ARG A 1 460 ? -15.229 15.615 9.385 1.00 33.34 460 ARG A N 1
ATOM 3567 C CA . ARG A 1 460 ? -13.910 15.415 8.794 1.00 33.34 460 ARG A CA 1
ATOM 3568 C C . ARG A 1 460 ? -12.996 15.134 9.970 1.00 33.34 460 ARG A C 1
ATOM 3570 O O . ARG A 1 460 ? -12.949 15.936 10.901 1.00 33.34 460 ARG A O 1
ATOM 3577 N N . LEU A 1 461 ? -12.295 14.008 9.965 1.00 34.84 461 LEU A N 1
ATOM 3578 C CA . LEU A 1 461 ? -11.216 13.819 10.922 1.00 34.84 461 LEU A CA 1
ATOM 3579 C C . LEU A 1 461 ? -10.041 14.733 10.519 1.00 34.84 461 LEU A C 1
ATOM 3581 O O . LEU A 1 461 ? -9.032 14.272 10.009 1.00 34.84 461 LEU A O 1
ATOM 3585 N N . PHE A 1 462 ? -10.190 16.037 10.735 1.00 39.12 462 PHE A N 1
ATOM 3586 C CA . PHE A 1 462 ? -9.169 16.797 11.435 1.00 39.12 462 PHE A CA 1
ATOM 3587 C C . PHE A 1 462 ? -9.739 16.959 12.836 1.00 39.12 462 PHE A C 1
ATOM 3589 O O . PHE A 1 462 ? -10.803 17.551 13.007 1.00 39.12 462 PHE A O 1
ATOM 3596 N N . LEU A 1 463 ? -9.111 16.318 13.819 1.00 34.44 463 LEU A N 1
ATOM 3597 C CA . LEU A 1 463 ? -9.554 16.397 15.206 1.00 34.44 463 LEU A CA 1
ATOM 3598 C C . LEU A 1 463 ? -9.631 17.868 15.622 1.00 34.44 463 LEU A C 1
ATOM 3600 O O . LEU A 1 463 ? -8.598 18.520 15.735 1.00 34.44 463 LEU A O 1
ATOM 3604 N N . HIS A 1 464 ? -10.846 18.379 15.819 1.00 31.33 464 HIS A N 1
ATOM 3605 C CA . HIS A 1 464 ? -11.099 19.616 16.549 1.00 31.33 464 HIS A CA 1
ATOM 3606 C C . HIS A 1 464 ? -12.607 19.813 16.787 1.00 31.33 464 HIS A C 1
ATOM 3608 O O . HIS A 1 464 ? -13.411 19.854 15.855 1.00 31.33 464 HIS A O 1
ATOM 3614 N N . SER A 1 465 ? -12.976 20.006 18.057 1.00 34.88 465 SER A N 1
ATOM 3615 C CA . SER A 1 465 ? -14.142 20.803 18.454 1.00 34.88 465 SER A CA 1
ATOM 3616 C C . SER A 1 465 ? -13.672 21.913 19.404 1.00 34.88 465 SER A C 1
ATOM 3618 O O . SER A 1 465 ? -12.634 21.768 20.045 1.00 34.88 465 SER A O 1
ATOM 3620 N N . GLY A 1 466 ? -14.368 23.051 19.439 1.00 34.09 466 GLY A N 1
ATOM 3621 C CA . GLY A 1 466 ? -13.937 24.277 20.133 1.00 34.09 466 GLY A CA 1
ATOM 3622 C C . GLY A 1 466 ? -13.911 24.226 21.665 1.00 34.09 466 GLY A C 1
ATOM 3623 O O . GLY A 1 466 ? -13.573 25.236 22.272 1.00 34.09 466 GLY A O 1
ATOM 3624 N N . GLU A 1 467 ? -14.242 23.083 22.267 1.00 41.19 467 GLU A N 1
ATOM 3625 C CA . GLU A 1 467 ? -14.308 22.871 23.723 1.00 41.19 467 GLU A CA 1
ATOM 3626 C C . GLU A 1 467 ? -13.363 21.751 24.203 1.00 41.19 467 GLU A C 1
ATOM 3628 O O . GLU A 1 467 ? -13.458 21.293 25.336 1.00 41.19 467 GLU A O 1
ATOM 3633 N N . ASP A 1 468 ? -12.455 21.282 23.343 1.00 36.06 468 ASP A N 1
ATOM 3634 C CA . ASP A 1 468 ? -11.533 20.194 23.672 1.00 36.06 468 ASP A CA 1
ATOM 3635 C C . ASP A 1 468 ? -10.298 20.730 24.428 1.00 36.06 468 ASP A C 1
ATOM 3637 O O . ASP A 1 468 ? -9.455 21.422 23.854 1.00 36.06 468 ASP A O 1
ATOM 3641 N N . GLU A 1 469 ? -10.195 20.437 25.730 1.00 37.69 469 GLU A N 1
ATOM 3642 C CA . GLU A 1 469 ? -9.090 20.876 26.604 1.00 37.69 469 GLU A CA 1
ATOM 3643 C C . GLU A 1 469 ? -7.748 20.182 26.294 1.00 37.69 469 GLU A C 1
ATOM 3645 O O . GLU A 1 469 ? -6.714 20.547 26.854 1.00 37.69 469 GLU A O 1
ATOM 3650 N N . VAL A 1 470 ? -7.739 19.193 25.392 1.00 36.84 470 VAL A N 1
ATOM 3651 C CA . VAL A 1 470 ? -6.578 18.324 25.144 1.00 36.84 470 VAL A CA 1
ATOM 3652 C C . VAL A 1 470 ? -5.613 18.891 24.093 1.00 36.84 470 VAL A C 1
ATOM 3654 O O . VAL A 1 470 ? -4.414 18.627 24.169 1.00 36.84 470 VAL A O 1
ATOM 3657 N N . VAL A 1 471 ? -6.076 19.695 23.124 1.00 38.88 471 VAL A N 1
ATOM 3658 C CA . VAL A 1 471 ? -5.206 20.298 22.091 1.00 38.88 471 VAL A CA 1
ATOM 3659 C C . VAL A 1 471 ? -5.564 21.776 21.882 1.00 38.88 471 VAL A C 1
ATOM 3661 O O . VAL A 1 471 ? -6.651 22.077 21.386 1.00 38.88 471 VAL A O 1
ATOM 3664 N N . PRO A 1 472 ? -4.668 22.733 22.209 1.00 42.25 472 PRO A N 1
ATOM 3665 C CA . PRO A 1 472 ? -5.001 24.152 22.174 1.00 42.25 472 PRO A CA 1
ATOM 3666 C C . PRO A 1 472 ? -5.377 24.635 20.770 1.00 42.25 472 PRO A C 1
ATOM 3668 O O . PRO A 1 472 ? -4.631 24.440 19.811 1.00 42.25 472 PRO A O 1
ATOM 3671 N N . ARG A 1 473 ? -6.473 25.397 20.671 1.00 40.22 473 ARG A N 1
ATOM 3672 C CA . ARG A 1 473 ? -6.948 26.080 19.449 1.00 40.22 473 ARG A CA 1
ATOM 3673 C C . ARG A 1 473 ? -5.836 26.781 18.651 1.00 40.22 473 ARG A C 1
ATOM 3675 O O . ARG A 1 473 ? -5.844 26.765 17.425 1.00 40.22 473 ARG A O 1
ATOM 3682 N N . ARG A 1 474 ? -4.845 27.350 19.344 1.00 42.84 474 ARG A N 1
ATOM 3683 C CA . ARG A 1 474 ? -3.699 28.035 18.726 1.00 42.84 474 ARG A CA 1
ATOM 3684 C C . ARG A 1 474 ? -2.776 27.102 17.932 1.00 42.84 474 ARG A C 1
ATOM 3686 O O . ARG A 1 474 ? -2.187 27.559 16.964 1.00 42.84 474 ARG A O 1
ATOM 3693 N N . ALA A 1 475 ? -2.672 25.823 18.296 1.00 42.69 475 ALA A N 1
ATOM 3694 C CA . ALA A 1 475 ? -1.867 24.835 17.574 1.00 42.69 475 ALA A CA 1
ATOM 3695 C C . ALA A 1 475 ? -2.526 24.426 16.245 1.00 42.69 475 ALA A C 1
ATOM 3697 O O . ALA A 1 475 ? -1.857 24.310 15.222 1.00 42.69 475 ALA A O 1
ATOM 3698 N N . VAL A 1 476 ? -3.857 24.305 16.238 1.00 40.59 476 VAL A N 1
ATOM 3699 C CA . VAL A 1 476 ? -4.646 24.031 15.025 1.00 40.59 476 VAL A CA 1
ATOM 3700 C C . VAL A 1 476 ? -4.624 25.236 14.077 1.00 40.59 476 VAL A C 1
ATOM 3702 O O . VAL A 1 476 ? -4.399 25.086 12.878 1.00 40.59 476 VAL A O 1
ATOM 3705 N N . GLU A 1 477 ? -4.780 26.450 14.613 1.00 41.22 477 GLU A N 1
ATOM 3706 C CA . GLU A 1 477 ? -4.690 27.693 13.835 1.00 41.22 477 GLU A CA 1
ATOM 3707 C C . GLU A 1 477 ? -3.266 27.990 13.327 1.00 41.22 477 GLU A C 1
ATOM 3709 O O . GLU A 1 477 ? -3.118 28.651 12.300 1.00 41.22 477 GLU A O 1
ATOM 3714 N N . ALA A 1 478 ? -2.220 27.529 14.021 1.00 44.66 478 ALA A N 1
ATOM 3715 C CA . ALA A 1 478 ? -0.837 27.604 13.545 1.00 44.66 478 ALA A CA 1
ATOM 3716 C C . ALA A 1 478 ? -0.583 26.615 12.397 1.00 44.66 478 ALA A C 1
ATOM 3718 O O . ALA A 1 478 ? 0.087 26.959 11.430 1.00 44.66 478 ALA A O 1
ATOM 3719 N N . HIS A 1 479 ? -1.177 25.421 12.458 1.00 44.50 479 HIS A N 1
ATOM 3720 C CA . HIS A 1 479 ? -1.083 24.418 11.398 1.00 44.50 479 HIS A CA 1
ATOM 3721 C C . HIS A 1 479 ? -1.797 24.846 10.107 1.00 44.50 479 HIS A C 1
ATOM 3723 O O . HIS A 1 479 ? -1.253 24.667 9.021 1.00 44.50 479 HIS A O 1
ATOM 3729 N N . ALA A 1 480 ? -2.980 25.462 10.214 1.00 38.56 480 ALA A N 1
ATOM 3730 C CA . ALA A 1 480 ? -3.697 26.003 9.056 1.00 38.56 480 ALA A CA 1
ATOM 3731 C C . ALA A 1 480 ? -2.896 27.112 8.346 1.00 38.56 480 ALA A C 1
ATOM 3733 O O . ALA A 1 480 ? -2.799 27.106 7.122 1.00 38.56 480 ALA A O 1
ATOM 3734 N N . ARG A 1 481 ? -2.251 27.999 9.117 1.00 42.53 481 ARG A N 1
ATOM 3735 C CA . ARG A 1 481 ? -1.362 29.044 8.583 1.00 42.53 481 ARG A CA 1
ATOM 3736 C C . ARG A 1 481 ? -0.102 28.467 7.944 1.00 42.53 481 ARG A C 1
ATOM 3738 O O . ARG A 1 481 ? 0.273 28.897 6.864 1.00 42.53 481 ARG A O 1
ATOM 3745 N N . LEU A 1 482 ? 0.497 27.445 8.555 1.00 41.09 482 LEU A N 1
ATOM 3746 C CA . LEU A 1 482 ? 1.661 26.750 8.001 1.00 41.09 482 LEU A CA 1
ATOM 3747 C C . LEU A 1 482 ? 1.326 26.038 6.678 1.00 41.09 482 LEU A C 1
ATOM 3749 O O . LEU A 1 482 ? 2.141 26.028 5.763 1.00 41.09 482 LEU A O 1
ATOM 3753 N N . ALA A 1 483 ? 0.127 25.461 6.558 1.00 38.69 483 ALA A N 1
ATOM 3754 C CA . ALA A 1 483 ? -0.345 24.837 5.323 1.00 38.69 483 ALA A CA 1
ATOM 3755 C C . ALA A 1 483 ? -0.632 25.867 4.212 1.00 38.69 483 ALA A C 1
ATOM 3757 O O . ALA A 1 483 ? -0.359 25.587 3.047 1.00 38.69 483 ALA A O 1
ATOM 3758 N N . GLU A 1 484 ? -1.128 27.060 4.561 1.00 36.28 484 GLU A N 1
ATOM 3759 C CA . GLU A 1 484 ? -1.252 28.194 3.630 1.00 36.28 484 GLU A CA 1
ATOM 3760 C C . GLU A 1 484 ? 0.120 28.748 3.209 1.00 36.28 484 GLU A C 1
ATOM 3762 O O . GLU A 1 484 ? 0.333 29.044 2.034 1.00 36.28 484 GLU A O 1
ATOM 3767 N N . GLU A 1 485 ? 1.080 28.829 4.133 1.00 36.44 485 GLU A N 1
ATOM 3768 C CA . GLU A 1 485 ? 2.446 29.294 3.866 1.00 36.44 485 GLU A CA 1
ATOM 3769 C C . GLU A 1 485 ? 3.234 28.296 2.994 1.00 36.44 485 GLU A C 1
ATOM 3771 O O . GLU A 1 485 ? 3.886 28.706 2.031 1.00 36.44 485 GLU A O 1
ATOM 3776 N N . GLN A 1 486 ? 3.115 26.986 3.245 1.00 40.22 486 GLN A N 1
ATOM 3777 C CA . GLN A 1 486 ? 3.810 25.927 2.492 1.00 40.22 486 GLN A CA 1
ATOM 3778 C C . GLN A 1 486 ? 3.211 25.622 1.111 1.00 40.22 486 GLN A C 1
ATOM 3780 O O . GLN A 1 486 ? 3.859 24.967 0.300 1.00 40.22 486 GLN A O 1
ATOM 3785 N N . GLN A 1 487 ? 2.001 26.098 0.802 1.00 36.72 487 GLN A N 1
ATOM 3786 C CA . GLN A 1 487 ? 1.431 25.987 -0.549 1.00 36.72 487 GLN A CA 1
ATOM 3787 C C . GLN A 1 487 ? 1.839 27.133 -1.483 1.00 36.72 487 GLN A C 1
ATOM 3789 O O . GLN A 1 487 ? 1.511 27.098 -2.669 1.00 36.72 487 GLN A O 1
ATOM 3794 N N . SER A 1 488 ? 2.576 28.130 -0.986 1.00 37.25 488 SER A N 1
ATOM 3795 C CA . SER A 1 488 ? 3.006 29.267 -1.805 1.00 37.25 488 SER A CA 1
ATOM 3796 C C . SER A 1 488 ? 4.349 29.060 -2.524 1.00 37.25 488 SER A C 1
ATOM 3798 O O . SER A 1 488 ? 4.657 29.801 -3.458 1.00 37.25 488 SER A O 1
ATOM 3800 N N . SER A 1 489 ? 5.125 28.025 -2.183 1.00 41.56 489 SER A N 1
ATOM 3801 C CA . SER A 1 489 ? 6.376 27.682 -2.872 1.00 41.56 489 SER A CA 1
ATOM 3802 C C . SER A 1 489 ? 6.907 26.299 -2.457 1.00 41.56 489 SER A C 1
ATOM 3804 O O . SER A 1 489 ? 6.776 25.909 -1.302 1.00 41.56 489 SER A O 1
ATOM 3806 N N . SER A 1 490 ? 7.642 25.628 -3.360 1.00 34.44 490 SER A N 1
ATOM 3807 C CA . SER A 1 490 ? 8.513 24.439 -3.130 1.00 34.44 490 SER A CA 1
ATOM 3808 C C . SER A 1 490 ? 7.818 23.058 -3.084 1.00 34.44 490 SER A C 1
ATOM 3810 O O . SER A 1 490 ? 6.775 22.892 -2.476 1.00 34.44 490 SER A O 1
ATOM 3812 N N . GLY A 1 491 ? 8.320 21.975 -3.688 1.00 35.31 491 GLY A N 1
ATOM 3813 C CA . GLY A 1 491 ? 9.648 21.723 -4.260 1.00 35.31 491 GLY A CA 1
ATOM 3814 C C . GLY A 1 491 ? 10.309 20.430 -3.745 1.00 35.31 491 GLY A C 1
ATOM 3815 O O . GLY A 1 491 ? 11.175 19.898 -4.426 1.00 35.31 491 GLY A O 1
ATOM 3816 N N . ASP A 1 492 ? 9.872 19.882 -2.604 1.00 34.28 492 ASP A N 1
ATOM 3817 C CA . ASP A 1 492 ? 10.552 18.761 -1.914 1.00 34.28 492 ASP A CA 1
ATOM 3818 C C . ASP A 1 492 ? 9.684 17.495 -1.740 1.00 34.28 492 ASP A C 1
ATOM 3820 O O . ASP A 1 492 ? 9.970 16.619 -0.920 1.00 34.28 492 ASP A O 1
ATOM 3824 N N . VAL A 1 493 ? 8.606 17.364 -2.515 1.00 30.66 493 VAL A N 1
ATOM 3825 C CA . VAL A 1 493 ? 7.558 16.355 -2.281 1.00 30.66 493 VAL A CA 1
ATOM 3826 C C . VAL A 1 493 ? 8.013 14.916 -2.581 1.00 30.66 493 VAL A C 1
ATOM 3828 O O . VAL A 1 493 ? 7.439 13.978 -2.027 1.00 30.66 493 VAL A O 1
ATOM 3831 N N . LEU A 1 494 ? 9.067 14.679 -3.372 1.00 33.62 494 LEU A N 1
ATOM 3832 C CA . LEU A 1 494 ? 9.337 13.324 -3.877 1.00 33.62 494 LEU A CA 1
ATOM 3833 C C . LEU A 1 494 ? 10.399 12.469 -3.160 1.00 33.62 494 LEU A C 1
ATOM 3835 O O . LEU A 1 494 ? 10.511 11.284 -3.475 1.00 33.62 494 LEU A O 1
ATOM 3839 N N . ARG A 1 495 ? 11.122 12.941 -2.132 1.00 28.00 495 ARG A N 1
ATOM 3840 C CA . ARG A 1 495 ? 12.069 12.054 -1.398 1.00 28.00 495 ARG A CA 1
ATOM 3841 C C . ARG A 1 495 ? 11.424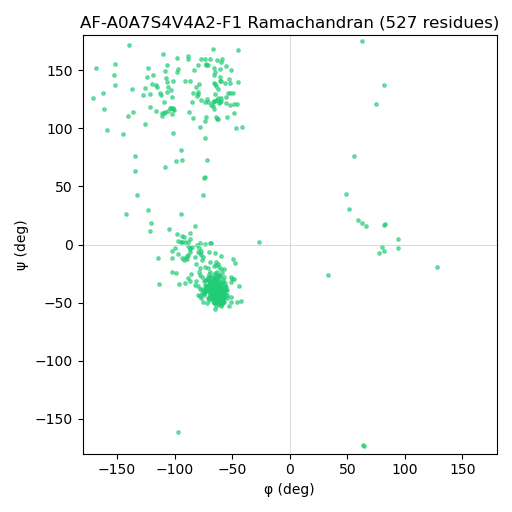 11.088 -0.390 1.00 28.00 495 ARG A C 1
ATOM 3843 O O . ARG A 1 495 ? 12.115 10.205 0.113 1.00 28.00 495 ARG A O 1
ATOM 3850 N N . GLN A 1 496 ? 10.123 11.186 -0.119 1.00 34.53 496 GLN A N 1
ATOM 3851 C CA . GLN A 1 496 ? 9.458 10.410 0.942 1.00 34.53 496 GLN A CA 1
ATOM 3852 C C . GLN A 1 496 ? 8.749 9.121 0.485 1.00 34.53 496 GLN A C 1
ATOM 3854 O O . GLN A 1 496 ? 8.328 8.333 1.333 1.00 34.53 496 GLN A O 1
ATOM 3859 N N . GLU A 1 497 ? 8.610 8.848 -0.815 1.00 34.47 497 GLU A N 1
ATOM 3860 C CA . GLU A 1 497 ? 7.654 7.820 -1.267 1.00 34.47 497 GLU A CA 1
ATOM 3861 C C . GLU A 1 497 ? 8.121 6.359 -1.109 1.00 34.47 497 GLU A C 1
ATOM 3863 O O . GLU A 1 497 ? 7.278 5.475 -0.979 1.00 34.47 497 GLU A O 1
ATOM 3868 N N . VAL A 1 498 ? 9.424 6.077 -0.979 1.00 31.95 498 VAL A N 1
ATOM 3869 C CA . VAL A 1 498 ? 9.923 4.698 -0.740 1.00 31.95 498 VAL A CA 1
ATOM 3870 C C . VAL A 1 498 ? 10.015 4.350 0.765 1.00 31.95 498 VAL A C 1
ATOM 3872 O O . VAL A 1 498 ? 10.150 3.187 1.133 1.00 31.95 498 VAL A O 1
ATOM 3875 N N . GLN A 1 499 ? 9.842 5.334 1.661 1.00 37.56 499 GLN A N 1
ATOM 3876 C CA . GLN A 1 499 ? 9.739 5.153 3.125 1.00 37.56 499 GLN A CA 1
ATOM 3877 C C . GLN A 1 499 ? 8.440 5.735 3.707 1.00 37.56 499 GLN A C 1
ATOM 3879 O O . GLN A 1 499 ? 8.413 6.200 4.848 1.00 37.56 499 GLN A O 1
ATOM 3884 N N . ALA A 1 500 ? 7.374 5.745 2.915 1.00 35.66 500 ALA A N 1
ATOM 3885 C CA . ALA A 1 500 ? 6.214 6.600 3.106 1.00 35.66 500 ALA A CA 1
ATOM 3886 C C . ALA A 1 500 ? 5.663 6.644 4.551 1.00 35.66 500 ALA A C 1
ATOM 3888 O O . ALA A 1 500 ? 4.911 5.787 5.020 1.00 35.66 500 ALA A O 1
ATOM 3889 N N . GLN A 1 501 ? 6.039 7.717 5.248 1.00 36.19 501 GLN A N 1
ATOM 3890 C CA . GLN A 1 501 ? 5.668 8.061 6.619 1.00 36.19 501 GLN A CA 1
ATOM 3891 C C . GLN A 1 501 ? 4.151 8.170 6.838 1.00 36.19 501 GLN A C 1
ATOM 3893 O O . GLN A 1 501 ? 3.675 7.989 7.956 1.00 36.19 501 GLN A O 1
ATOM 3898 N N . HIS A 1 502 ? 3.377 8.380 5.772 1.00 37.97 502 HIS A N 1
ATOM 3899 C CA . HIS A 1 502 ? 1.919 8.497 5.809 1.00 37.97 502 HIS A CA 1
ATOM 3900 C C . HIS A 1 502 ? 1.182 7.187 6.149 1.00 37.97 502 HIS A C 1
ATOM 3902 O O . HIS A 1 502 ? 0.012 7.235 6.518 1.00 37.97 502 HIS A O 1
ATOM 3908 N N . LEU A 1 503 ? 1.852 6.026 6.081 1.00 36.50 503 LEU A N 1
ATOM 3909 C CA . LEU A 1 503 ? 1.329 4.743 6.583 1.00 36.50 503 LEU A CA 1
ATOM 3910 C C . LEU A 1 503 ? 1.661 4.499 8.068 1.00 36.50 503 LEU A C 1
ATOM 3912 O O . LEU A 1 503 ? 1.163 3.542 8.666 1.00 36.50 503 LEU A O 1
ATOM 3916 N N . ARG A 1 504 ? 2.511 5.336 8.685 1.00 40.72 504 ARG A N 1
ATOM 3917 C CA . ARG A 1 504 ? 3.054 5.066 10.023 1.00 40.72 504 ARG A CA 1
ATOM 3918 C C . ARG A 1 504 ? 2.078 5.370 11.149 1.00 40.72 504 ARG A C 1
ATOM 3920 O O . ARG A 1 504 ? 2.189 4.711 12.167 1.00 40.72 504 ARG A O 1
ATOM 3927 N N . LEU A 1 505 ? 1.101 6.272 11.017 1.00 41.59 505 LEU A N 1
ATOM 3928 C CA . LEU A 1 505 ? 0.216 6.600 12.150 1.00 41.59 505 LEU A CA 1
ATOM 3929 C C . LEU A 1 505 ? -0.635 5.398 12.603 1.00 41.59 505 LEU A C 1
ATOM 3931 O O . LEU A 1 505 ? -0.704 5.113 13.796 1.00 41.59 505 LEU A O 1
ATOM 3935 N N . TRP A 1 506 ? -1.213 4.636 11.669 1.00 42.44 506 TRP A N 1
ATOM 3936 C CA . TRP A 1 506 ? -1.942 3.408 12.009 1.00 42.44 506 TRP A CA 1
ATOM 3937 C C . TRP A 1 506 ? -1.012 2.290 12.494 1.00 42.44 506 TRP A C 1
ATOM 3939 O O . TRP A 1 506 ? -1.413 1.476 13.316 1.00 42.44 506 TRP A O 1
ATOM 3949 N N . GLN A 1 507 ? 0.232 2.228 12.012 1.00 41.56 507 GLN A N 1
ATOM 3950 C CA . GLN A 1 507 ? 1.202 1.215 12.446 1.00 41.56 507 GLN A CA 1
ATOM 3951 C C . GLN A 1 507 ? 1.831 1.542 13.816 1.00 41.56 507 GLN A C 1
ATOM 3953 O O . GLN A 1 507 ? 2.014 0.642 14.629 1.00 41.56 507 GLN A O 1
ATOM 3958 N N . ALA A 1 508 ? 2.118 2.817 14.088 1.00 40.44 508 ALA A N 1
ATOM 3959 C CA . ALA A 1 508 ? 2.794 3.321 15.285 1.00 40.44 508 ALA A CA 1
ATOM 3960 C C . ALA A 1 508 ? 1.818 3.685 16.413 1.00 40.44 508 ALA A C 1
ATOM 3962 O O . ALA A 1 508 ? 2.131 3.518 17.587 1.00 40.44 508 ALA A O 1
ATOM 3963 N N . SER A 1 509 ? 0.619 4.161 16.072 1.00 47.81 509 SER A N 1
ATOM 3964 C CA . SER A 1 509 ? -0.417 4.585 17.023 1.00 47.81 509 SER A CA 1
ATOM 3965 C C . SER A 1 509 ? -1.789 4.012 16.659 1.00 47.81 509 SER A C 1
ATOM 3967 O O . SER A 1 509 ? -2.817 4.681 16.783 1.00 47.81 509 SER A O 1
ATOM 3969 N N . ARG A 1 510 ? -1.809 2.727 16.269 1.00 47.75 510 ARG A N 1
ATOM 3970 C CA . ARG A 1 510 ? -3.016 1.959 15.922 1.00 47.75 510 ARG A CA 1
ATOM 3971 C C . ARG A 1 510 ? -4.171 2.202 16.883 1.00 47.75 510 ARG A C 1
ATOM 3973 O O . ARG A 1 510 ? -5.278 2.484 16.449 1.00 47.75 510 ARG A O 1
ATOM 3980 N N . LEU A 1 511 ? -3.900 2.125 18.185 1.00 43.94 511 LEU A N 1
ATOM 3981 C CA . LEU A 1 511 ? -4.911 2.268 19.230 1.00 43.94 511 LEU A CA 1
ATOM 3982 C C . LEU A 1 511 ? -5.600 3.640 19.194 1.00 43.94 511 LEU A C 1
ATOM 3984 O O . LEU A 1 511 ? -6.811 3.706 19.365 1.00 43.94 511 LEU A O 1
ATOM 3988 N N . VAL A 1 512 ? -4.856 4.715 18.921 1.00 45.84 512 VAL A N 1
ATOM 3989 C CA . VAL A 1 512 ? -5.396 6.082 18.842 1.00 45.84 512 VAL A CA 1
ATOM 3990 C C . VAL A 1 512 ? -6.301 6.223 17.623 1.00 45.84 512 VAL A C 1
ATOM 3992 O O . VAL A 1 512 ? -7.424 6.710 17.743 1.00 45.84 512 VAL A O 1
ATOM 3995 N N . CYS A 1 513 ? -5.863 5.735 16.458 1.00 46.41 513 CYS A N 1
ATOM 3996 C CA . CYS A 1 513 ? -6.701 5.716 15.259 1.00 46.41 513 CYS A CA 1
ATOM 3997 C C . CYS A 1 513 ? -7.955 4.861 15.472 1.00 46.41 513 CYS A C 1
ATOM 3999 O O . CYS A 1 513 ? -9.060 5.285 15.145 1.00 46.41 513 CYS A O 1
ATOM 4001 N N . GLU A 1 514 ? -7.806 3.682 16.077 1.00 49.16 514 GLU A N 1
ATOM 4002 C CA . GLU A 1 514 ? -8.917 2.792 16.399 1.00 49.16 514 GLU A CA 1
ATOM 4003 C C . GLU A 1 514 ? -9.909 3.436 17.382 1.00 49.16 514 GLU A C 1
ATOM 4005 O O . GLU A 1 514 ? -11.118 3.268 17.217 1.00 49.16 514 GLU A O 1
ATOM 4010 N N . GLN A 1 515 ? -9.429 4.194 18.373 1.00 49.81 515 GLN A N 1
ATOM 4011 C CA . GLN A 1 515 ? -10.255 4.937 19.329 1.00 49.81 515 GLN A CA 1
ATOM 4012 C C . GLN A 1 515 ? -10.968 6.124 18.677 1.00 49.81 515 GLN A C 1
ATOM 4014 O O . GLN A 1 515 ? -12.173 6.277 18.873 1.00 49.81 515 GLN A O 1
ATOM 4019 N N . ALA A 1 516 ? -10.269 6.921 17.868 1.00 48.66 516 ALA A N 1
ATOM 4020 C CA . ALA A 1 516 ? -10.848 8.055 17.153 1.00 48.66 516 ALA A CA 1
ATOM 4021 C C . ALA A 1 516 ? -11.929 7.595 16.166 1.00 48.66 516 ALA A C 1
ATOM 4023 O O . ALA A 1 516 ? -13.050 8.107 16.174 1.00 48.66 516 ALA A O 1
ATOM 4024 N N . VAL A 1 517 ? -11.639 6.555 15.377 1.00 49.03 517 VAL A N 1
ATOM 4025 C CA . VAL A 1 517 ? -12.629 5.950 14.481 1.00 49.03 517 VAL A CA 1
ATOM 4026 C C . VAL A 1 517 ? -13.764 5.318 15.289 1.00 49.03 517 VAL A C 1
ATOM 4028 O O . VAL A 1 517 ? -14.922 5.494 14.932 1.00 49.03 517 VAL A O 1
ATOM 4031 N N . ALA A 1 518 ? -13.494 4.642 16.411 1.00 50.47 518 ALA A N 1
ATOM 4032 C CA . ALA A 1 518 ? -14.561 4.112 17.263 1.00 50.47 518 ALA A CA 1
ATOM 4033 C C . ALA A 1 518 ? -15.465 5.213 17.835 1.00 50.47 518 ALA A C 1
ATOM 4035 O O . ALA A 1 518 ? -16.675 5.019 17.890 1.00 50.47 518 ALA A O 1
ATOM 4036 N N . ALA A 1 519 ? -14.913 6.357 18.239 1.00 50.59 519 ALA A N 1
ATOM 4037 C CA . ALA A 1 519 ? -15.685 7.501 18.712 1.00 50.59 519 ALA A CA 1
ATOM 4038 C C . ALA A 1 519 ? -16.549 8.099 17.591 1.00 50.59 519 ALA A C 1
ATOM 4040 O O . ALA A 1 519 ? -17.740 8.342 17.799 1.00 50.59 519 ALA A O 1
ATOM 4041 N N . LEU A 1 520 ? -15.990 8.250 16.385 1.00 49.12 520 LEU A N 1
ATOM 4042 C CA . LEU A 1 520 ? -16.748 8.658 15.199 1.00 49.12 520 LEU A CA 1
ATOM 4043 C C . LEU A 1 520 ? -17.888 7.690 14.897 1.00 49.12 520 LEU A C 1
ATOM 4045 O O . LEU A 1 520 ? -19.017 8.127 14.694 1.00 49.12 520 LEU A O 1
ATOM 4049 N N . LEU A 1 521 ? -17.609 6.385 14.910 1.00 47.66 521 LEU A N 1
ATOM 4050 C CA . LEU A 1 521 ? -18.608 5.349 14.674 1.00 47.66 521 LEU A CA 1
ATOM 4051 C C . LEU A 1 521 ? -19.708 5.393 15.737 1.00 47.66 521 LEU A C 1
ATOM 4053 O O . LEU A 1 521 ? -20.875 5.397 15.373 1.00 47.66 521 LEU A O 1
ATOM 4057 N N . LYS A 1 522 ? -19.366 5.520 17.025 1.00 57.00 522 LYS A N 1
ATOM 4058 C CA . LYS A 1 522 ? -20.352 5.670 18.112 1.00 57.00 522 LYS A CA 1
ATOM 4059 C C . LYS A 1 522 ? -21.253 6.894 17.918 1.00 57.00 522 LYS A C 1
ATOM 4061 O O . LYS A 1 522 ? -22.440 6.829 18.216 1.00 57.00 522 LYS A O 1
ATOM 4066 N N . ARG A 1 523 ? -20.706 8.003 17.411 1.00 54.31 523 ARG A N 1
ATOM 4067 C CA . ARG A 1 523 ? -21.466 9.237 17.150 1.00 54.31 523 ARG A CA 1
ATOM 4068 C C . ARG A 1 523 ? -22.328 9.143 15.891 1.00 54.31 523 ARG A C 1
ATOM 4070 O O . ARG A 1 523 ? -23.456 9.624 15.884 1.00 54.31 523 ARG A O 1
ATOM 4077 N N . ALA A 1 524 ? -21.791 8.562 14.822 1.00 47.78 524 ALA A N 1
ATOM 4078 C CA . ALA A 1 524 ? -22.498 8.375 13.558 1.00 47.78 524 ALA A CA 1
ATOM 4079 C C . ALA A 1 524 ? -23.603 7.312 13.663 1.00 47.78 524 ALA A C 1
ATOM 4081 O O . ALA A 1 524 ? -24.611 7.406 12.955 1.00 47.78 524 ALA A O 1
ATOM 4082 N N . PHE A 1 525 ? -23.396 6.340 14.556 1.00 58.56 525 PHE A N 1
ATOM 4083 C CA . PHE A 1 525 ? -24.206 5.146 14.767 1.00 58.56 525 PHE A CA 1
ATOM 4084 C C . PHE A 1 525 ? -24.451 4.934 16.268 1.00 58.56 525 PHE A C 1
ATOM 4086 O O . PHE A 1 525 ? -23.810 4.078 16.884 1.00 58.56 525 PHE A O 1
ATOM 4093 N N . PRO A 1 526 ? -25.354 5.715 16.887 1.00 63.16 526 PRO A N 1
ATOM 4094 C CA . PRO A 1 526 ? -25.736 5.480 18.270 1.00 63.16 526 PRO A CA 1
ATOM 4095 C C . PRO A 1 526 ? -26.387 4.097 18.356 1.00 63.16 526 PRO A C 1
ATOM 4097 O O . PRO A 1 526 ? -27.484 3.877 17.839 1.00 63.16 526 PRO A O 1
ATOM 4100 N N . LEU A 1 527 ? -25.675 3.141 18.954 1.00 46.62 527 LEU A N 1
ATOM 4101 C CA . LEU A 1 527 ? -26.223 1.823 19.242 1.00 46.62 527 LEU A CA 1
ATOM 4102 C C . LEU A 1 527 ? -27.425 2.031 20.169 1.00 46.62 527 LEU A C 1
ATOM 4104 O O . LEU A 1 527 ? -27.301 2.698 21.194 1.00 46.62 527 LEU A O 1
ATOM 4108 N N . LYS A 1 528 ? -28.592 1.500 19.790 1.00 47.28 528 LYS A N 1
ATOM 4109 C CA . LYS A 1 528 ? -29.688 1.335 20.747 1.00 47.28 528 LYS A CA 1
ATOM 4110 C C . LYS A 1 528 ? -29.205 0.305 21.767 1.00 47.28 528 LYS A C 1
ATOM 4112 O O . LYS A 1 528 ? -28.876 -0.807 21.353 1.00 47.28 528 LYS A O 1
ATOM 4117 N N . GLU A 1 529 ? -29.068 0.729 23.023 1.00 40.91 529 GLU A N 1
ATOM 4118 C CA . GLU A 1 529 ? -28.743 -0.152 24.155 1.00 40.91 529 GLU A CA 1
ATOM 4119 C C . GLU A 1 529 ? -29.719 -1.324 24.274 1.00 40.91 529 GLU A C 1
ATOM 4121 O O . GLU A 1 529 ? -30.925 -1.130 23.978 1.00 40.91 529 GLU A O 1
#

Foldseek 3Di:
DDQPPQAAQDPVSVVCLLVQCVVCLVVVVLVSNQSSLCNLQPDDPRDLQSLLVSLVSLLVVLVVLLVVVDPSSLLVNLSSLVQLLLQLQQLDLADKDKDAFDPPAAEEEEAEGRPDDPPDPDPVNVLVNVVRHIYIYDYARRGPPSSNSNNLLVSLVSQLVRDDPPHAYEYEAYPPRSVLVCLVSLVCLCVLHPPNVNPDRNLARYFAYHYLFDFFLVPPDPVVSVVVLVVVLVVPPLDADDPVRLLVLLVQLLVQLPDPVLVVVLVVLCVVDPPLDLSSVVSLVVSSLVSVQVSLVVVSFHSDPRSVVSSCVSCVVCCPPPSSVVSVVSSCVSSVVVVDPPVSVVVSVVVSVVVVVVVVVPPPDDDDDDDDDDDADADLVQVLVLSLVSSLVSCCSSPVVDDSVVSSVSSSCSSSVCSVVVVVPVDCPVVPPPVPGAHSNGPVVVVVVSQVSRPPRHDPPPDDDPPDPPDDPVVVVVVVVVVVVVVVDDHPPRPQNVVPSSNVCCVPVVVVSSVVVVVSCCVSPVDDD

Secondary structure (DSSP, 8-state):
-PPP-PPPPPHHHHTTHHHHHHHHHHTT-HHHHHHHHHHHH-SSS--HHHHHHHHHHHHHHHHHHHHH--GGGHHHHHHHHHHHHHHHT-SSSS-EEEE--STT--EEEEEEPTT--TTS--HHHHHHHTTTPEEEEEE---SSHHHHHHHHHHHHHHHHHH--TT--EEEEEEHHHHHHHHHHHHHHHHTT-TTTTTSPPHHHHEEEEEEE-PPPGGGS-HHHHHHHHHHHHHHT-SPPPPHHHHHHHHHHHHHHHTSHHHHHHHHHHHHHS-TT-HHHHHHHHHHHHHHHHHHHHHTTS-SSHHHHHHHHHHHGGGTT-HHHHHHHHHHHHHTTGGGS-HHHHHHHHHHHHHHHHHHGGG----------------THHHHHHHHHHHHHHHHHHH-TTS-HHHHHHHHHHHHHHHHHTTGGGSSSTT--B-TTS-BTT--HHHHHHHHHHSSSPP-BSS---TT-TTS-HHHHHHHHHHHHHHTSS---GGGGGGG-GGGHHHHHSHHHHHHHHHHHHHHHS----